Protein AF-0000000072267023 (afdb_homodimer)

Secondary structure (DSSP, 8-state):
--GGGG--S--PPEEE-TT--SSEEEEETT------GGGTTTT--HHHHTSGGGS-TTHHHHHHHHHHHHT-EEEE-SS-TTT--TTS-TTSGGGG-SEETTEE-GGGTT--HHHHHHHIIIIIHHHHHHHHHHHHHHHHTT---EEEEEEEE-SEETTEE---SEEEE-SS--HHHHHHHHHTTTSSS-EEET-SS-GGGTTTHHHHHHTGGGT--EEEEEEEGGGGSSHHHHHHHHHHHHHHHHHHHHHS-------/-BGGGG--S--PPEEE-TT--SSEEEEETT------GGGTTTT--HHHHTSGGGS-TTHHHHHHHHHHHHT-EEEE-SS-TTT--TTS-TTSGGGG-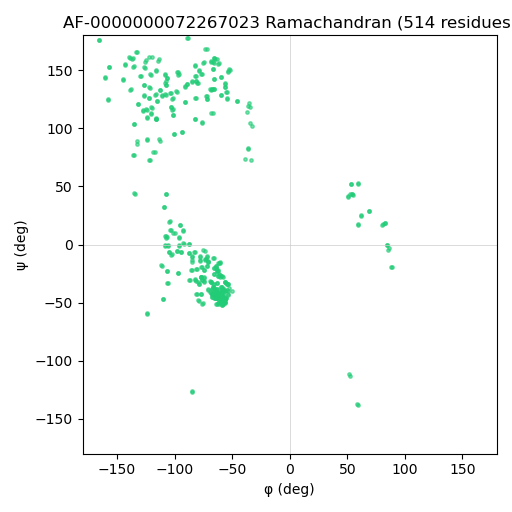SEETTEE-GGGTT--HHHHHHHIIIIIHHHHHHHHHHHHHHHHTT-PPEEEEEEEE-SEETTEE---SEEEE-SS--HHHHHHHHHTTTSSS-EEET-SS-GGGTTTHHHHHHTGGGT--EEEEEEEGGGGSSHHHHHHHHHHHHHHHHHHHHHS-------

pLDDT: mean 94.14, std 11.05, range [23.5, 98.94]

Structure (mmCIF, N/CA/C/O backbone):
data_AF-0000000072267023-model_v1
#
loop_
_entity.id
_entity.type
_entity.pdbx_description
1 polymer 'N-formylglutamate amidohydrolase'
#
loop_
_atom_site.group_PDB
_atom_site.id
_atom_site.type_symbol
_atom_site.label_atom_id
_atom_site.label_alt_id
_atom_site.label_comp_id
_atom_site.label_asym_id
_atom_site.label_entity_id
_atom_site.label_seq_id
_atom_site.pdbx_PDB_ins_code
_atom_site.Cartn_x
_atom_site.Cartn_y
_atom_site.Cartn_z
_atom_site.occupancy
_atom_site.B_iso_or_equiv
_atom_site.auth_seq_id
_atom_site.auth_comp_id
_atom_site.auth_asym_id
_atom_site.auth_atom_id
_atom_site.pdbx_PDB_model_num
ATOM 1 N N . MET A 1 1 ? -9.883 -4.633 -19.828 1 56.72 1 MET A N 1
ATOM 2 C CA . MET A 1 1 ? -9.969 -3.229 -19.438 1 56.72 1 MET A CA 1
ATOM 3 C C . MET A 1 1 ? -8.922 -2.893 -18.375 1 56.72 1 MET A C 1
ATOM 5 O O . MET A 1 1 ? -8.648 -3.695 -17.484 1 56.72 1 MET A O 1
ATOM 9 N N . THR A 1 2 ? -8.156 -1.866 -18.688 1 64.38 2 THR A N 1
ATOM 10 C CA . THR A 1 2 ? -7.191 -1.417 -17.703 1 64.38 2 THR A CA 1
ATOM 11 C C . THR A 1 2 ? -7.852 -0.496 -16.672 1 64.38 2 THR A C 1
ATOM 13 O O . THR A 1 2 ? -8.953 0.002 -16.906 1 64.38 2 THR A O 1
ATOM 16 N N . PHE A 1 3 ? -7.277 -0.468 -15.562 1 65.38 3 PHE A N 1
ATOM 17 C CA . PHE A 1 3 ? -7.801 0.387 -14.5 1 65.38 3 PHE A CA 1
ATOM 18 C C . PHE A 1 3 ? -7.848 1.842 -14.953 1 65.38 3 PHE A C 1
ATOM 20 O O . PHE A 1 3 ? -8.75 2.588 -14.57 1 65.38 3 PHE A O 1
ATOM 27 N N . ALA A 1 4 ? -6.898 2.287 -15.68 1 60.75 4 ALA A N 1
ATOM 28 C CA . ALA A 1 4 ? -6.832 3.662 -16.172 1 60.75 4 ALA A CA 1
ATOM 29 C C . ALA A 1 4 ? -8.102 4.035 -16.922 1 60.75 4 ALA A C 1
ATOM 31 O O . ALA A 1 4 ? -8.555 5.184 -16.859 1 60.75 4 ALA A O 1
ATOM 32 N N . ASP A 1 5 ? -8.664 3.166 -17.562 1 63.31 5 ASP A N 1
ATOM 33 C CA . ASP A 1 5 ? -9.844 3.387 -18.406 1 63.31 5 ASP A CA 1
ATOM 34 C C . ASP A 1 5 ? -11.078 3.654 -17.547 1 63.31 5 ASP A C 1
ATOM 36 O O . ASP A 1 5 ? -12.055 4.242 -18.031 1 63.31 5 ASP A O 1
ATOM 40 N N . MET A 1 6 ? -10.977 3.385 -16.359 1 65.81 6 MET A N 1
ATOM 41 C CA . MET A 1 6 ? -12.188 3.328 -15.547 1 65.81 6 MET A CA 1
ATOM 42 C C . MET A 1 6 ? -12.328 4.586 -14.695 1 65.81 6 MET A C 1
ATOM 44 O O . MET A 1 6 ? -13.391 4.84 -14.125 1 65.81 6 MET A O 1
ATOM 48 N N . THR A 1 7 ? -11.266 5.477 -14.648 1 64.88 7 THR A N 1
ATOM 49 C CA . THR A 1 7 ? -11.398 6.535 -13.648 1 64.88 7 THR A CA 1
ATOM 50 C C . THR A 1 7 ? -11.07 7.895 -14.258 1 64.88 7 THR A C 1
ATOM 52 O O . THR A 1 7 ? -9.938 8.375 -14.133 1 64.88 7 THR A O 1
ATOM 55 N N . PRO A 1 8 ? -11.969 8.664 -14.891 1 66.38 8 PRO A N 1
ATOM 56 C CA . PRO A 1 8 ? -11.602 9.875 -15.625 1 66.38 8 PRO A CA 1
ATOM 57 C C . PRO A 1 8 ? -11.281 11.055 -14.703 1 66.38 8 PRO A C 1
ATOM 59 O O . PRO A 1 8 ? -10.383 11.844 -15 1 66.38 8 PRO A O 1
ATOM 62 N N . ASP A 1 9 ? -12.125 11.398 -13.727 1 83.5 9 ASP A N 1
ATOM 63 C CA . ASP A 1 9 ? -11.883 12.609 -12.945 1 83.5 9 ASP A CA 1
ATOM 64 C C . ASP A 1 9 ? -11.094 12.297 -11.68 1 83.5 9 ASP A C 1
ATOM 66 O O . ASP A 1 9 ? -11.664 11.883 -10.672 1 83.5 9 ASP A O 1
ATOM 70 N N . ARG A 1 10 ? -9.734 12.523 -11.82 1 92.38 10 ARG A N 1
ATOM 71 C CA . ARG A 1 10 ? -8.844 12.164 -10.727 1 92.38 10 ARG A CA 1
ATOM 72 C C . ARG A 1 10 ? -8.156 13.398 -10.156 1 92.38 10 ARG A C 1
ATOM 74 O O . ARG A 1 10 ? -7.992 14.406 -10.852 1 92.38 10 ARG A O 1
ATOM 81 N N . TYR A 1 11 ? -7.852 13.414 -8.945 1 95.38 11 TYR A N 1
ATOM 82 C CA . TYR A 1 11 ? -7.102 14.422 -8.203 1 95.38 11 TYR A CA 1
ATOM 83 C C . TYR A 1 11 ? -5.809 13.836 -7.645 1 95.38 11 TYR A C 1
ATOM 85 O O . TYR A 1 11 ? -5.723 13.531 -6.453 1 95.38 11 TYR A O 1
ATOM 93 N N . PRO A 1 12 ? -4.812 13.727 -8.484 1 95.12 12 PRO A N 1
ATOM 94 C CA . PRO A 1 12 ? -3.539 13.125 -8.07 1 95.12 12 PRO A CA 1
ATOM 95 C C . PRO A 1 12 ? -2.816 13.953 -7.012 1 95.12 12 PRO A C 1
ATOM 97 O O . PRO A 1 12 ? -3.111 15.133 -6.836 1 95.12 12 PRO A O 1
ATOM 100 N N . ALA A 1 13 ? -1.872 13.289 -6.277 1 97.19 13 ALA A N 1
ATOM 101 C CA . ALA A 1 13 ? -1.012 14.016 -5.348 1 97.19 13 ALA A CA 1
ATOM 102 C C . ALA A 1 13 ? -0.153 15.039 -6.078 1 97.19 13 ALA A C 1
ATOM 104 O O . ALA A 1 13 ? 0.06 14.93 -7.289 1 97.19 13 ALA A O 1
ATOM 105 N N . ILE A 1 14 ? 0.256 16.016 -5.406 1 97.19 14 ILE A N 1
ATOM 106 C CA . ILE A 1 14 ? 1.224 16.984 -5.902 1 97.19 14 ILE A CA 1
ATOM 107 C C . ILE A 1 14 ? 2.605 16.672 -5.328 1 97.19 14 ILE A C 1
ATOM 109 O O . ILE A 1 14 ? 2.758 16.516 -4.117 1 97.19 14 ILE A O 1
ATOM 113 N N . LEU A 1 15 ? 3.555 16.531 -6.164 1 97.25 15 LEU A N 1
ATOM 114 C CA . LEU A 1 15 ? 4.941 16.312 -5.773 1 97.25 15 LEU A CA 1
ATOM 115 C C . LEU A 1 15 ? 5.762 17.594 -5.93 1 97.25 15 LEU A C 1
ATOM 117 O O . LEU A 1 15 ? 5.816 18.172 -7.016 1 97.25 15 LEU A O 1
ATOM 121 N N . GLU A 1 16 ? 6.289 18.078 -4.848 1 97.56 16 GLU A N 1
ATOM 122 C CA . GLU A 1 16 ? 7.207 19.203 -4.863 1 97.56 16 GLU A CA 1
ATOM 123 C C . GLU A 1 16 ? 8.633 18.766 -4.547 1 97.56 16 GLU A C 1
ATOM 125 O O . GLU A 1 16 ? 8.844 17.797 -3.824 1 97.56 16 GLU A O 1
ATOM 130 N N . ASN A 1 17 ? 9.625 19.422 -5.145 1 96.12 17 ASN A N 1
ATOM 131 C CA . ASN A 1 17 ? 11.047 19.141 -4.934 1 96.12 17 ASN A CA 1
ATOM 132 C C . ASN A 1 17 ? 11.406 17.703 -5.297 1 96.12 17 ASN A C 1
ATOM 134 O O . ASN A 1 17 ? 11.992 16.984 -4.492 1 96.12 17 ASN A O 1
ATOM 138 N N . ALA A 1 18 ? 11.055 17.281 -6.469 1 90.94 18 ALA A N 1
ATOM 139 C CA . ALA A 1 18 ? 11.203 15.914 -6.957 1 90.94 18 ALA A CA 1
ATOM 140 C C . ALA A 1 18 ? 12.672 15.516 -7.031 1 90.94 18 ALA A C 1
ATOM 142 O O . ALA A 1 18 ? 13.008 14.336 -6.965 1 90.94 18 ALA A O 1
ATOM 143 N N . SER A 1 19 ? 13.547 16.453 -7.113 1 92.12 19 SER A N 1
ATOM 144 C CA . SER A 1 19 ? 14.969 16.172 -7.293 1 92.12 19 SER A CA 1
ATOM 145 C C . SER A 1 19 ? 15.711 16.172 -5.957 1 92.12 19 SER A C 1
ATOM 147 O O . SER A 1 19 ? 16.938 16.094 -5.918 1 92.12 19 SER A O 1
ATOM 149 N N . ALA A 1 20 ? 14.945 16.297 -4.895 1 94.56 20 ALA A N 1
ATOM 150 C CA . ALA A 1 20 ? 15.555 16.312 -3.568 1 94.56 20 ALA A CA 1
ATOM 151 C C . ALA A 1 20 ? 16.484 15.109 -3.377 1 94.56 20 ALA A C 1
ATOM 153 O O . ALA A 1 20 ? 16.219 14.031 -3.912 1 94.56 20 ALA A O 1
ATOM 154 N N . ARG A 1 21 ? 17.547 15.281 -2.549 1 93.56 21 ARG A N 1
ATOM 155 C CA . ARG A 1 21 ? 18.578 14.258 -2.438 1 93.56 21 ARG A CA 1
ATOM 156 C C . ARG A 1 21 ? 18.531 13.594 -1.067 1 93.56 21 ARG A C 1
ATOM 158 O O . ARG A 1 21 ? 19.109 12.516 -0.876 1 93.56 21 ARG A O 1
ATOM 165 N N . SER A 1 22 ? 17.891 14.25 -0.091 1 97.88 22 SER A N 1
ATOM 166 C CA . SER A 1 22 ? 17.859 13.625 1.229 1 97.88 22 SER A CA 1
ATOM 167 C C . SER A 1 22 ? 16.938 12.414 1.256 1 97.88 22 SER A C 1
ATOM 169 O O . SER A 1 22 ? 16.156 12.211 0.329 1 97.88 22 SER A O 1
ATOM 171 N N . ARG A 1 23 ? 17 11.633 2.283 1 98.06 23 ARG A N 1
ATOM 172 C CA . ARG A 1 23 ? 16.141 10.469 2.449 1 98.06 23 ARG A CA 1
ATOM 173 C C . ARG A 1 23 ? 14.742 10.875 2.912 1 98.06 23 ARG A C 1
ATOM 175 O O . ARG A 1 23 ? 13.812 10.07 2.871 1 98.06 23 ARG A O 1
ATOM 182 N N . PHE A 1 24 ? 14.594 12.125 3.361 1 98.81 24 PHE A N 1
ATOM 183 C CA . PHE A 1 24 ? 13.297 12.547 3.881 1 98.81 24 PHE A CA 1
ATOM 184 C C . PHE A 1 24 ? 12.281 12.695 2.754 1 98.81 24 PHE A C 1
ATOM 186 O O . PHE A 1 24 ? 12.562 13.336 1.739 1 98.81 24 PHE A O 1
ATOM 193 N N . LEU A 1 25 ? 11.211 12.07 2.844 1 98.88 25 LEU A N 1
ATOM 194 C CA . LEU A 1 25 ? 10.016 12.297 2.049 1 98.88 25 LEU A CA 1
ATOM 195 C C . LEU A 1 25 ? 8.859 12.758 2.93 1 98.88 25 LEU A C 1
ATOM 197 O O . LEU A 1 25 ? 8.344 11.984 3.744 1 98.88 25 LEU A O 1
ATOM 201 N N . LEU A 1 26 ? 8.484 14.047 2.822 1 98.94 26 LEU A N 1
ATOM 202 C CA . LEU A 1 26 ? 7.398 14.625 3.605 1 98.94 26 LEU A CA 1
ATOM 203 C C . LEU A 1 26 ? 6.051 14.383 2.934 1 98.94 26 LEU A C 1
ATOM 205 O O . LEU A 1 26 ? 5.949 14.414 1.705 1 98.94 26 LEU A O 1
ATOM 209 N N . VAL A 1 27 ? 5.066 14.078 3.705 1 98.94 27 VAL A N 1
ATOM 210 C CA . VAL A 1 27 ? 3.711 13.867 3.215 1 98.94 27 VAL A CA 1
ATOM 211 C C . VAL A 1 27 ? 2.736 14.758 3.988 1 98.94 27 VAL A C 1
ATOM 213 O O . VAL A 1 27 ? 2.783 14.812 5.219 1 98.94 27 VAL A O 1
ATOM 216 N N . CYS A 1 28 ? 1.918 15.516 3.35 1 98.94 28 CYS A N 1
ATOM 217 C CA . CYS A 1 28 ? 0.881 16.344 3.953 1 98.94 28 CYS A CA 1
ATOM 218 C C . CYS A 1 28 ? -0.489 16.016 3.373 1 98.94 28 CYS A C 1
ATOM 220 O O . CYS A 1 28 ? -0.935 16.656 2.418 1 98.94 28 CYS A O 1
ATOM 222 N N . GLU A 1 29 ? -1.212 15.109 3.961 1 98.75 29 GLU A N 1
ATOM 223 C CA . GLU A 1 29 ? -2.5 14.617 3.482 1 98.75 29 GLU A CA 1
ATOM 224 C C . GLU A 1 29 ? -3.576 15.695 3.584 1 98.75 29 GLU A C 1
ATOM 226 O O . GLU A 1 29 ? -4.492 15.75 2.762 1 98.75 29 GLU A O 1
ATOM 231 N N . HIS A 1 30 ? -3.443 16.578 4.621 1 98.75 30 HIS A N 1
ATOM 232 C CA . HIS A 1 30 ? -4.492 17.547 4.891 1 98.75 30 HIS A CA 1
ATOM 233 C C . HIS A 1 30 ? -4.047 18.953 4.496 1 98.75 30 HIS A C 1
ATOM 235 O O . HIS A 1 30 ? -4.332 19.922 5.207 1 98.75 30 HIS A O 1
ATOM 241 N N . ALA A 1 31 ? -3.434 19.062 3.383 1 98.75 31 ALA A N 1
ATOM 242 C CA . ALA A 1 31 ? -2.742 20.25 2.908 1 98.75 31 ALA A CA 1
ATOM 243 C C . ALA A 1 31 ? -3.736 21.297 2.398 1 98.75 31 ALA A C 1
ATOM 245 O O . ALA A 1 31 ? -3.445 22.5 2.404 1 98.75 31 ALA A O 1
ATOM 246 N N . SER A 1 32 ? -4.895 20.875 1.923 1 98.38 32 SER A N 1
ATOM 247 C CA . SER A 1 32 ? -5.762 21.766 1.155 1 98.38 32 SER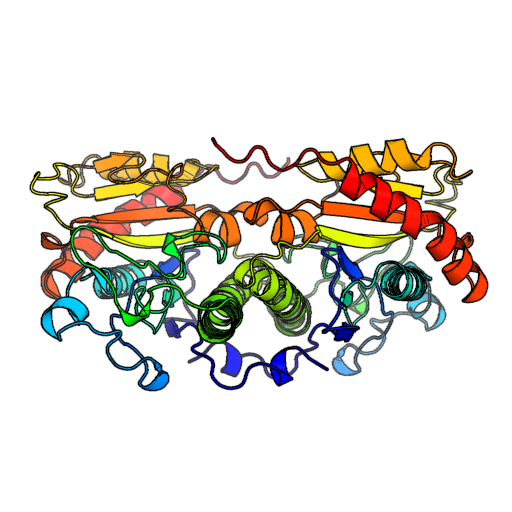 A CA 1
ATOM 248 C C . SER A 1 32 ? -7.184 21.75 1.702 1 98.38 32 SER A C 1
ATOM 250 O O . SER A 1 32 ? -7.672 20.719 2.158 1 98.38 32 SER A O 1
ATOM 252 N N . HIS A 1 33 ? -7.82 22.922 1.629 1 98.19 33 HIS A N 1
ATOM 253 C CA . HIS A 1 33 ? -9.242 22.984 1.948 1 98.19 33 HIS A CA 1
ATOM 254 C C . HIS A 1 33 ? -10.086 23.094 0.683 1 98.19 33 HIS A C 1
ATOM 256 O O . HIS A 1 33 ? -11.281 23.406 0.75 1 98.19 33 HIS A O 1
ATOM 262 N N . ALA A 1 34 ? -9.469 22.859 -0.475 1 97.88 34 ALA A N 1
ATOM 263 C CA . ALA A 1 34 ? -10.172 22.984 -1.747 1 97.88 34 ALA A CA 1
ATOM 264 C C . ALA A 1 34 ? -11.211 21.875 -1.903 1 97.88 34 ALA A C 1
ATOM 266 O O . ALA A 1 34 ? -10.922 20.703 -1.645 1 97.88 34 ALA A O 1
ATOM 267 N N . ILE A 1 35 ? -12.375 22.219 -2.303 1 97.94 35 ILE A N 1
ATOM 268 C CA . ILE A 1 35 ? -13.438 21.281 -2.66 1 97.94 35 ILE A CA 1
ATOM 269 C C . ILE A 1 35 ? -13.773 21.422 -4.145 1 97.94 35 ILE A C 1
ATOM 271 O O . ILE A 1 35 ? -14.344 22.438 -4.559 1 97.94 35 ILE A O 1
ATOM 275 N N . PRO A 1 36 ? -13.391 20.438 -4.918 1 96.81 36 PRO A N 1
ATOM 276 C CA . PRO A 1 36 ? -13.727 20.516 -6.34 1 96.81 36 PRO A CA 1
ATOM 277 C C . PRO A 1 36 ? -15.219 20.734 -6.582 1 96.81 36 PRO A C 1
ATOM 279 O O . PRO A 1 36 ? -16.047 20.25 -5.82 1 96.81 36 PRO A O 1
ATOM 282 N N . GLY A 1 37 ? -15.547 21.422 -7.66 1 95.56 37 GLY A N 1
ATOM 283 C CA . GLY A 1 37 ? -16.891 21.891 -7.961 1 95.56 37 GLY A CA 1
ATOM 284 C C . GLY A 1 37 ? -17.922 20.766 -7.98 1 95.56 37 GLY A C 1
ATOM 285 O O . GLY A 1 37 ? -19.078 20.969 -7.621 1 95.56 37 GLY A O 1
ATOM 286 N N . ARG A 1 38 ? -17.562 19.609 -8.352 1 94.25 38 ARG A N 1
ATOM 287 C CA . ARG A 1 38 ? -18.484 18.484 -8.484 1 94.25 38 ARG A CA 1
ATOM 288 C C . ARG A 1 38 ? -19.078 18.094 -7.137 1 94.25 38 ARG A C 1
ATOM 290 O O . ARG A 1 38 ? -20.125 17.453 -7.074 1 94.25 38 ARG A O 1
ATOM 297 N N . TRP A 1 39 ? -18.438 18.484 -6.066 1 95.88 39 TRP A N 1
ATOM 298 C CA . TRP A 1 39 ? -18.953 18.141 -4.75 1 95.88 39 TRP A CA 1
ATOM 299 C C . TRP A 1 39 ? -19.547 19.375 -4.066 1 95.88 39 TRP A C 1
ATOM 301 O O . TRP A 1 39 ? -19.906 19.312 -2.885 1 95.88 39 TRP A O 1
ATOM 311 N N . GLY A 1 40 ? -19.594 20.531 -4.855 1 94.88 40 GLY A N 1
ATOM 312 C CA . GLY A 1 40 ? -20.188 21.734 -4.328 1 94.88 40 GLY A CA 1
ATOM 313 C C . GLY A 1 40 ? -19.516 22.234 -3.061 1 94.88 40 GLY A C 1
ATOM 314 O O . GLY A 1 40 ? -18.297 22.297 -2.986 1 94.88 40 GLY A O 1
ATOM 315 N N . ASP A 1 41 ? -20.391 22.703 -2.045 1 96.5 41 ASP A N 1
ATOM 316 C CA . ASP A 1 41 ? -19.859 23.219 -0.787 1 96.5 41 ASP A CA 1
ATOM 317 C C . ASP A 1 41 ? -20.109 22.25 0.36 1 96.5 41 ASP A C 1
ATOM 319 O O . ASP A 1 41 ? -19.953 22.594 1.53 1 96.5 41 ASP A O 1
ATOM 323 N N . LEU A 1 42 ? -20.641 21 0.015 1 97.69 42 LEU A N 1
ATOM 324 C CA . LEU A 1 42 ? -20.938 19.938 0.961 1 97.69 42 LEU A CA 1
ATOM 325 C C . LEU A 1 42 ? -21.953 20.391 2.004 1 97.69 42 LEU A C 1
ATOM 327 O O . LEU A 1 42 ? -22 19.844 3.109 1 97.69 42 LEU A O 1
ATOM 331 N N . GLY A 1 43 ? -22.625 21.484 1.687 1 97.38 43 GLY A N 1
ATOM 332 C CA . GLY A 1 43 ? -23.625 22.031 2.588 1 97.38 43 GLY A CA 1
ATOM 333 C C . GLY A 1 43 ? -23.047 22.859 3.711 1 97.38 43 GLY A C 1
ATOM 334 O O . GLY A 1 43 ? -23.719 23.141 4.699 1 97.38 43 GLY A O 1
ATOM 335 N N . LEU A 1 44 ? -21.844 23.281 3.586 1 97.31 44 LEU A N 1
ATOM 336 C CA . LEU A 1 44 ? -21.141 24 4.641 1 97.31 44 LEU A CA 1
ATOM 337 C C . LEU A 1 44 ? -20.984 25.469 4.27 1 97.31 44 LEU A C 1
ATOM 339 O O . LEU A 1 44 ? -20.719 25.797 3.111 1 97.31 44 LEU A O 1
ATOM 343 N N . PRO A 1 45 ? -21.172 26.344 5.246 1 96.56 45 PRO A N 1
ATOM 344 C CA . PRO A 1 45 ? -20.828 27.734 4.988 1 96.56 45 PRO A CA 1
ATOM 345 C C . PRO A 1 45 ? -19.344 27.953 4.707 1 96.56 45 PRO A C 1
ATOM 347 O O . PRO A 1 45 ? -18.531 27.094 5.039 1 96.56 45 PRO A O 1
ATOM 350 N N . GLU A 1 46 ? -19.016 29 4.102 1 96.19 46 GLU A N 1
ATOM 351 C CA . GLU A 1 46 ? -17.656 29.312 3.697 1 96.19 46 GLU A CA 1
ATOM 352 C C . GLU A 1 46 ? -16.703 29.312 4.895 1 96.19 46 GLU A C 1
ATOM 354 O O . GLU A 1 46 ? -15.57 28.844 4.793 1 96.19 46 GLU A O 1
ATOM 359 N N . GLU A 1 47 ? -17.156 29.812 6.02 1 95.62 47 GLU A N 1
ATOM 360 C CA . GLU A 1 47 ? -16.328 29.891 7.223 1 95.62 47 GLU A CA 1
ATOM 361 C C . GLU A 1 47 ? -15.844 28.516 7.656 1 95.62 47 GLU A C 1
ATOM 363 O O . GLU A 1 47 ? -14.68 28.344 8.031 1 95.62 47 GLU A O 1
ATOM 368 N N . LEU A 1 48 ? -16.688 27.578 7.566 1 95.31 48 LEU A N 1
ATOM 369 C CA . LEU A 1 48 ? -16.344 26.219 7.977 1 95.31 48 LEU A CA 1
ATOM 370 C C . LEU A 1 48 ? -15.43 25.547 6.945 1 95.31 48 LEU A C 1
ATOM 372 O O . LEU A 1 48 ? -14.555 24.766 7.301 1 95.31 48 LEU A O 1
ATOM 376 N N . ARG A 1 49 ? -15.578 25.891 5.684 1 96 49 ARG A N 1
ATOM 377 C CA . ARG A 1 49 ? -14.742 25.328 4.625 1 96 49 ARG A CA 1
ATOM 378 C C . ARG A 1 49 ? -13.32 25.859 4.699 1 96 49 ARG A C 1
ATOM 380 O O . ARG A 1 49 ? -12.406 25.297 4.098 1 96 49 ARG A O 1
ATOM 387 N N . GLN A 1 50 ? -13.172 26.906 5.457 1 95.12 50 GLN A N 1
ATOM 388 C CA . GLN A 1 50 ? -11.859 27.516 5.629 1 95.12 50 GLN A CA 1
ATOM 389 C C . GLN A 1 50 ? -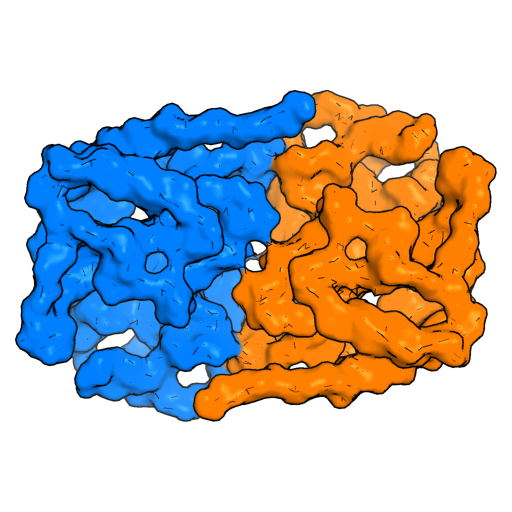11.273 27.172 6.996 1 95.12 50 GLN A C 1
ATOM 391 O O . GLN A 1 50 ? -10.117 27.5 7.281 1 95.12 50 GLN A O 1
ATOM 396 N N . ALA A 1 51 ? -12.039 26.531 7.812 1 94 51 ALA A N 1
ATOM 397 C CA . ALA A 1 51 ? -11.617 26.219 9.18 1 94 51 ALA A CA 1
ATOM 398 C C . ALA A 1 51 ? -10.875 24.891 9.234 1 94 51 ALA A C 1
ATOM 400 O O . ALA A 1 51 ? -10.758 24.188 8.227 1 94 51 ALA A O 1
ATOM 401 N N . HIS A 1 52 ? -10.406 24.547 10.43 1 94.44 52 HIS A N 1
ATOM 402 C CA . HIS A 1 52 ? -9.578 23.359 10.664 1 94.44 52 HIS A CA 1
ATOM 403 C C . HIS A 1 52 ? -10.328 22.078 10.297 1 94.44 52 HIS A C 1
ATOM 405 O O . HIS A 1 52 ? -9.711 21.078 9.93 1 94.44 52 HIS A O 1
ATOM 411 N N . ILE A 1 53 ? -11.625 22.062 10.32 1 94.69 53 ILE A N 1
ATOM 412 C CA . ILE A 1 53 ? -12.375 20.859 10 1 94.69 53 ILE A CA 1
ATOM 413 C C . ILE A 1 53 ? -12.102 20.453 8.562 1 94.69 53 ILE A C 1
ATOM 415 O O . ILE A 1 53 ? -12.219 19.266 8.211 1 94.69 53 ILE A O 1
ATOM 419 N N . ALA A 1 54 ? -11.664 21.391 7.707 1 97.06 54 ALA A N 1
ATOM 420 C CA . ALA A 1 54 ? -11.531 21.141 6.273 1 97.06 54 ALA A CA 1
ATOM 421 C C . ALA A 1 54 ? -10.094 20.766 5.914 1 97.06 54 ALA A C 1
ATOM 423 O O . ALA A 1 54 ? -9.844 20.203 4.852 1 97.06 54 ALA A O 1
ATOM 424 N N . TRP A 1 55 ? -9.172 21.172 6.695 1 98.06 55 TRP A N 1
ATOM 425 C CA . TRP A 1 55 ? -7.75 21 6.414 1 98.06 55 TRP A CA 1
ATOM 426 C C . TRP A 1 55 ? -6.914 21.25 7.664 1 98.06 55 TRP A C 1
ATOM 428 O O . TRP A 1 55 ? -7.457 21.531 8.734 1 98.06 55 TRP A O 1
ATOM 438 N N . ASP A 1 56 ? -5.602 21.047 7.578 1 98.5 56 ASP A N 1
ATOM 439 C CA . ASP A 1 56 ? -4.68 21.359 8.672 1 98.5 56 ASP A CA 1
ATOM 440 C C . ASP A 1 56 ? -3.969 22.688 8.422 1 98.5 56 ASP A C 1
ATOM 442 O O . ASP A 1 56 ? -2.91 22.719 7.797 1 98.5 56 ASP A O 1
ATOM 446 N N . PRO A 1 57 ? -4.508 23.75 8.984 1 98.19 57 PRO A N 1
ATOM 447 C CA . PRO A 1 57 ? -3.879 25.062 8.773 1 98.19 57 PRO A CA 1
ATOM 448 C C . PRO A 1 57 ? -2.408 25.078 9.18 1 98.19 57 PRO A C 1
ATOM 450 O O . PRO A 1 57 ? -2.049 24.562 10.234 1 98.19 57 PRO A O 1
ATOM 453 N N . GLY A 1 58 ? -1.573 25.625 8.242 1 98.81 58 GLY A N 1
ATOM 454 C CA . GLY A 1 58 ? -0.157 25.812 8.516 1 98.81 58 GLY A CA 1
ATOM 455 C C . GLY A 1 58 ? 0.682 24.594 8.164 1 98.81 58 GLY A C 1
ATOM 456 O O . GLY A 1 58 ? 1.903 24.703 8.031 1 98.81 58 GLY A O 1
ATOM 457 N N . ALA A 1 59 ? 0.087 23.406 8.031 1 98.88 59 ALA A N 1
ATOM 458 C CA . ALA A 1 59 ? 0.835 22.172 7.84 1 98.88 59 ALA A CA 1
ATOM 459 C C . ALA A 1 59 ? 1.595 22.188 6.52 1 98.88 59 ALA A C 1
ATOM 461 O O . ALA A 1 59 ? 2.758 21.781 6.457 1 98.88 59 ALA A O 1
ATOM 462 N N . LEU A 1 60 ? 0.947 22.609 5.445 1 98.88 60 LEU A N 1
ATOM 463 C CA . LEU A 1 60 ? 1.62 22.641 4.152 1 98.88 60 LEU A CA 1
ATOM 464 C C . LEU A 1 60 ? 2.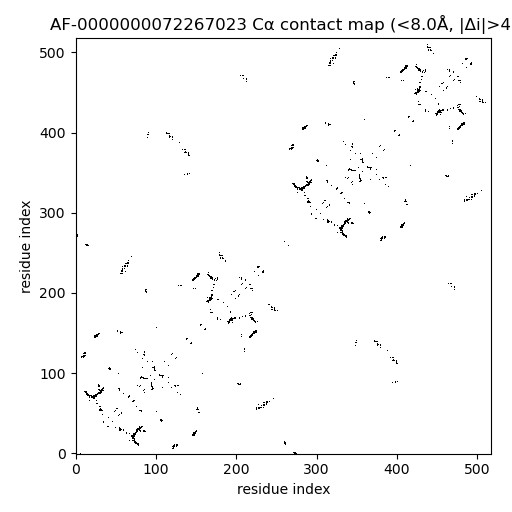762 23.641 4.156 1 98.88 60 LEU A C 1
ATOM 466 O O . LEU A 1 60 ? 3.842 23.375 3.627 1 98.88 60 LEU A O 1
ATOM 470 N N . GLY A 1 61 ? 2.48 24.828 4.68 1 98.94 61 GLY A N 1
ATOM 471 C CA . GLY A 1 61 ? 3.551 25.812 4.801 1 98.94 61 GLY A CA 1
ATOM 472 C C . GLY A 1 61 ? 4.738 25.297 5.59 1 98.94 61 GLY A C 1
ATOM 473 O O . GLY A 1 61 ? 5.887 25.484 5.184 1 98.94 61 GLY A O 1
ATOM 474 N N . LEU A 1 62 ? 4.477 24.672 6.738 1 98.94 62 LEU A N 1
ATOM 475 C CA . LEU A 1 62 ? 5.539 24.062 7.523 1 98.94 62 LEU A CA 1
ATOM 476 C C . LEU A 1 62 ? 6.27 23 6.707 1 98.94 62 LEU A C 1
ATOM 478 O O . LEU A 1 62 ? 7.5 22.938 6.723 1 98.94 62 LEU A O 1
ATOM 482 N N . SER A 1 63 ? 5.516 22.156 5.992 1 98.94 63 SER A N 1
ATOM 483 C CA . SER A 1 63 ? 6.109 21.109 5.164 1 98.94 63 SER A CA 1
ATOM 484 C C . SER A 1 63 ? 7.086 21.703 4.148 1 98.94 63 SER A C 1
ATOM 486 O O . SER A 1 63 ? 8.18 21.172 3.959 1 98.94 63 SER A O 1
ATOM 488 N N . ARG A 1 64 ? 6.688 22.719 3.488 1 98.88 64 ARG A N 1
ATOM 489 C CA . ARG A 1 64 ? 7.543 23.375 2.5 1 98.88 64 ARG A CA 1
ATOM 490 C C . ARG A 1 64 ? 8.805 23.938 3.152 1 98.88 64 ARG A C 1
ATOM 492 O O . ARG A 1 64 ? 9.898 23.828 2.592 1 98.88 64 ARG A O 1
ATOM 499 N N . GLY A 1 65 ? 8.625 24.625 4.32 1 98.88 65 GLY A N 1
ATOM 500 C CA . GLY A 1 65 ? 9.781 25.094 5.07 1 98.88 65 GLY A CA 1
ATOM 501 C C . GLY A 1 65 ? 10.75 23.984 5.418 1 98.88 65 GLY A C 1
ATOM 502 O O . GLY A 1 65 ? 11.961 24.141 5.262 1 98.88 65 GLY A O 1
ATOM 503 N N . LEU A 1 66 ? 10.227 22.859 5.91 1 98.94 66 LEU A N 1
ATOM 504 C CA . LEU A 1 66 ? 11.039 21.688 6.238 1 98.94 66 LEU A CA 1
ATOM 505 C C . LEU A 1 66 ? 11.719 21.125 4.992 1 98.94 66 LEU A C 1
ATOM 507 O O . LEU A 1 66 ? 12.891 20.75 5.035 1 98.94 66 LEU A O 1
ATOM 511 N N . ALA A 1 67 ? 10.969 21.062 3.873 1 98.88 67 ALA A N 1
ATOM 512 C CA . ALA A 1 67 ? 11.508 20.531 2.621 1 98.88 67 ALA A CA 1
ATOM 513 C C . ALA A 1 67 ? 12.734 21.328 2.182 1 98.88 67 ALA A C 1
ATOM 515 O O . ALA A 1 67 ? 13.734 20.75 1.754 1 98.88 67 ALA A O 1
ATOM 516 N N . ARG A 1 68 ? 12.648 22.641 2.285 1 98.62 68 ARG A N 1
ATOM 517 C CA . ARG A 1 68 ? 13.758 23.5 1.895 1 98.62 68 ARG A CA 1
ATOM 518 C C . ARG A 1 68 ? 14.977 23.25 2.777 1 98.62 68 ARG A C 1
ATOM 520 O O . ARG A 1 68 ? 16.109 23.219 2.291 1 98.62 68 ARG A O 1
ATOM 527 N N . ARG A 1 69 ? 14.812 23.078 4.027 1 98.75 69 ARG A N 1
ATOM 528 C CA . ARG A 1 69 ? 15.914 22.984 4.98 1 98.75 69 ARG A CA 1
ATOM 529 C C . ARG A 1 69 ? 16.547 21.594 4.953 1 98.75 69 ARG A C 1
ATOM 531 O O . ARG A 1 69 ? 17.75 21.453 5.148 1 98.75 69 ARG A O 1
ATOM 538 N N . LEU A 1 70 ? 15.711 20.594 4.707 1 98.75 70 LEU A N 1
ATOM 539 C CA . LEU A 1 70 ? 16.172 19.219 4.754 1 98.75 70 LEU A CA 1
ATOM 540 C C . LEU A 1 70 ? 16.5 18.703 3.355 1 98.75 70 LEU A C 1
ATOM 542 O O . LEU A 1 70 ? 16.969 17.578 3.197 1 98.75 70 LEU A O 1
ATOM 546 N N . ASP A 1 71 ? 16.219 19.516 2.287 1 98.56 71 ASP A N 1
ATOM 547 C CA . ASP A 1 71 ? 16.281 19.047 0.906 1 98.56 71 ASP A CA 1
ATOM 548 C C . ASP A 1 71 ? 15.438 17.797 0.717 1 98.56 71 ASP A C 1
ATOM 550 O O . ASP A 1 71 ? 15.945 16.766 0.257 1 98.56 71 ASP A O 1
ATOM 554 N N . ALA A 1 72 ? 14.242 17.875 1.119 1 98.75 72 ALA A N 1
ATOM 555 C CA . ALA A 1 72 ? 13.32 16.75 1.129 1 98.75 72 ALA A CA 1
ATOM 556 C C . ALA A 1 72 ? 12.273 16.875 0.023 1 98.75 72 ALA A C 1
ATOM 558 O O . ALA A 1 72 ? 11.883 18 -0.339 1 98.75 72 ALA A O 1
ATOM 559 N N . GLY A 1 73 ? 11.891 15.711 -0.6 1 98.25 73 GLY A N 1
ATOM 560 C CA . GLY A 1 73 ? 10.672 15.719 -1.387 1 98.25 73 GLY A CA 1
ATOM 561 C C . GLY A 1 73 ? 9.422 15.93 -0.55 1 98.25 73 GLY A C 1
ATOM 562 O O . GLY A 1 73 ? 9.414 15.633 0.647 1 98.25 73 GLY A O 1
ATOM 563 N N . LEU A 1 74 ? 8.414 16.516 -1.164 1 98.81 74 LEU A N 1
ATOM 564 C CA . LEU A 1 74 ? 7.137 16.781 -0.511 1 98.81 74 LEU A CA 1
ATOM 565 C C . LEU A 1 74 ? 5.977 16.312 -1.387 1 98.81 74 LEU A C 1
ATOM 567 O O . LEU A 1 74 ? 5.875 16.703 -2.551 1 98.81 74 LEU A O 1
ATOM 571 N N . VAL A 1 75 ? 5.156 15.375 -0.846 1 98.75 75 VAL A N 1
ATOM 572 C CA . VAL A 1 75 ? 3.924 14.922 -1.484 1 98.75 75 VAL A CA 1
ATOM 573 C C . VAL A 1 75 ? 2.719 15.414 -0.685 1 98.75 75 VAL A C 1
ATOM 575 O O . VAL A 1 75 ? 2.658 15.234 0.534 1 98.75 75 VAL A O 1
ATOM 578 N N . HIS A 1 76 ? 1.741 16.078 -1.295 1 98.69 76 HIS A N 1
ATOM 579 C CA . HIS A 1 76 ? 0.581 16.531 -0.533 1 98.69 76 HIS A CA 1
ATOM 580 C C . HIS A 1 76 ? -0.698 16.406 -1.356 1 98.69 76 HIS A C 1
ATOM 582 O O . HIS A 1 76 ? -0.646 16.344 -2.586 1 98.69 76 HIS A O 1
ATOM 588 N N . ALA A 1 77 ? -1.801 16.281 -0.713 1 98 77 ALA A N 1
ATOM 589 C CA . ALA A 1 77 ? -3.104 16.109 -1.35 1 98 77 ALA A CA 1
ATOM 590 C C . ALA A 1 77 ? -3.676 17.453 -1.785 1 98 77 ALA A C 1
ATOM 592 O O . ALA A 1 77 ? -3.537 18.453 -1.076 1 98 77 ALA A O 1
ATOM 593 N N . PRO A 1 78 ? -4.367 17.453 -2.881 1 97.12 78 PRO A N 1
ATOM 594 C CA . PRO A 1 78 ? -4.887 18.719 -3.402 1 97.12 78 PRO A CA 1
ATOM 595 C C . PRO A 1 78 ? -6.32 19 -2.957 1 97.12 78 PRO A C 1
ATOM 597 O O . PRO A 1 78 ? -6.859 20.078 -3.234 1 97.12 78 PRO A O 1
ATOM 600 N N . VAL A 1 79 ? -6.973 18.047 -2.293 1 97.88 79 VAL A N 1
ATOM 601 C CA . VAL A 1 79 ? -8.398 18.109 -1.996 1 97.88 79 VAL A CA 1
ATOM 602 C C . VAL A 1 79 ? -8.617 18.062 -0.485 1 97.88 79 VAL A C 1
ATOM 604 O O . VAL A 1 79 ? -7.867 17.391 0.231 1 97.88 79 VAL A O 1
ATOM 607 N N . SER A 1 80 ? -9.656 18.766 -0.013 1 98.62 80 SER A N 1
ATOM 608 C CA . SER A 1 80 ? -9.992 18.828 1.404 1 98.62 80 SER A CA 1
ATOM 609 C C . SER A 1 80 ? -10.297 17.438 1.955 1 98.62 80 SER A C 1
ATOM 611 O O . SER A 1 80 ? -10.945 16.625 1.288 1 98.62 80 SER A O 1
ATOM 613 N N . ARG A 1 81 ? -9.883 17.297 3.184 1 98.31 81 ARG A N 1
ATOM 614 C CA . ARG A 1 81 ? -10.219 16.062 3.898 1 98.31 81 ARG A CA 1
ATOM 615 C C . ARG A 1 81 ? -11.727 15.906 4.043 1 98.31 81 ARG A C 1
ATOM 617 O O . ARG A 1 81 ? -12.219 14.82 4.359 1 98.31 81 ARG A O 1
ATOM 624 N N . LEU A 1 82 ? -12.523 16.953 3.834 1 98.06 82 LEU A N 1
ATOM 625 C CA . LEU A 1 82 ? -13.984 16.875 3.91 1 98.06 82 LEU A CA 1
ATOM 626 C C . LEU A 1 82 ? -14.539 16.047 2.76 1 98.06 82 LEU A C 1
ATOM 628 O O . LEU A 1 82 ? -15.594 15.422 2.893 1 98.06 82 LEU A O 1
ATOM 632 N N . VAL A 1 83 ? -13.891 16.094 1.641 1 98.19 83 VAL A N 1
ATOM 633 C CA . VAL A 1 83 ? -14.32 15.258 0.527 1 98.19 83 VAL A CA 1
ATOM 634 C C . VAL A 1 83 ? -13.828 13.828 0.729 1 98.19 83 VAL A C 1
ATOM 636 O O . VAL A 1 83 ? -14.602 12.875 0.625 1 98.19 83 VAL A O 1
ATOM 639 N N . TYR A 1 84 ? -12.609 13.688 1.039 1 98.38 84 TYR A N 1
ATOM 640 C CA . TYR A 1 84 ? -11.992 12.414 1.411 1 98.38 84 TYR A CA 1
ATOM 641 C C . TYR A 1 84 ? -10.719 12.641 2.219 1 98.38 84 TYR A C 1
ATOM 643 O O . TYR A 1 84 ? -9.844 13.398 1.806 1 98.38 84 TYR A O 1
ATOM 651 N N . ASP A 1 85 ? -10.609 12.102 3.348 1 98.56 85 ASP A N 1
ATOM 652 C CA . ASP A 1 85 ? -9.391 12.125 4.148 1 98.56 85 ASP A CA 1
ATOM 653 C C . ASP A 1 85 ? -8.414 11.039 3.699 1 98.56 85 ASP A C 1
ATOM 655 O O . ASP A 1 85 ? -8.602 9.859 4 1 98.56 85 ASP A O 1
ATOM 659 N N . CYS A 1 86 ? -7.328 11.406 3.061 1 98.56 86 CYS A N 1
ATOM 660 C CA . CYS A 1 86 ? -6.387 10.477 2.459 1 98.56 86 CYS A CA 1
ATOM 661 C C . CYS A 1 86 ? -5.59 9.742 3.529 1 98.56 86 CYS A C 1
ATOM 663 O O . CYS A 1 86 ? -4.879 8.773 3.23 1 98.56 86 CYS A O 1
ATOM 665 N N . ASN A 1 87 ? -5.656 10.133 4.785 1 98.56 87 ASN A N 1
ATOM 666 C CA . ASN A 1 87 ? -5.023 9.406 5.883 1 98.56 87 ASN A CA 1
ATOM 667 C C . ASN A 1 87 ? -6 8.453 6.562 1 98.56 87 ASN A C 1
ATOM 669 O O . ASN A 1 87 ? -5.785 8.055 7.707 1 98.56 87 ASN A O 1
ATOM 673 N N . ARG A 1 88 ? -7.109 8.141 5.902 1 98.19 88 ARG A N 1
ATOM 674 C CA . ARG A 1 88 ? -8.086 7.164 6.375 1 98.19 88 ARG A CA 1
ATOM 675 C C . ARG A 1 88 ? -8.367 6.109 5.312 1 98.19 88 ARG A C 1
ATOM 677 O O . ARG A 1 88 ? -8.516 6.434 4.133 1 98.19 88 ARG A O 1
ATOM 684 N N . ALA A 1 89 ? -8.438 4.852 5.777 1 97.88 89 ALA A N 1
ATOM 685 C CA . ALA A 1 89 ? -8.859 3.789 4.867 1 97.88 89 ALA A CA 1
ATOM 686 C C . ALA A 1 89 ? -10.32 3.975 4.449 1 97.88 89 ALA A C 1
ATOM 688 O O . ALA A 1 89 ? -11.109 4.57 5.18 1 97.88 89 ALA A O 1
ATOM 689 N N . PRO A 1 90 ? -10.695 3.416 3.324 1 97.56 90 PRO A N 1
ATOM 690 C CA . PRO A 1 90 ? -12.016 3.689 2.756 1 97.56 90 PRO A CA 1
ATOM 691 C C . PRO A 1 90 ? -13.156 3.156 3.621 1 97.56 90 PRO A C 1
ATOM 693 O O . PRO A 1 90 ? -14.289 3.629 3.518 1 97.56 90 PRO A O 1
ATOM 696 N N . ASP A 1 91 ? -12.906 2.146 4.418 1 95.56 91 ASP A N 1
ATOM 697 C CA . ASP A 1 91 ? -13.977 1.568 5.227 1 95.56 91 ASP A CA 1
ATOM 698 C C . ASP A 1 91 ? -14.109 2.303 6.559 1 95.56 91 ASP A C 1
ATOM 700 O O . ASP A 1 91 ? -15.039 2.039 7.328 1 95.56 91 ASP A O 1
ATOM 704 N N . GLN A 1 92 ? -13.188 3.229 6.867 1 95.5 92 GLN A N 1
ATOM 705 C CA . GLN A 1 92 ? -13.242 3.984 8.109 1 95.5 92 GLN A CA 1
ATOM 706 C C . GLN A 1 92 ? -14.242 5.133 8.016 1 95.5 92 GLN A C 1
ATOM 708 O O . GLN A 1 92 ? -14.328 5.805 6.988 1 95.5 92 GLN A O 1
ATOM 713 N N . PRO A 1 93 ? -14.984 5.355 9.055 1 93.5 93 PRO A N 1
ATOM 714 C CA . PRO A 1 93 ? -15.961 6.445 9.047 1 93.5 93 PRO A CA 1
ATOM 715 C C . PRO A 1 93 ? -15.328 7.809 8.789 1 93.5 93 PRO A C 1
ATOM 717 O O . PRO A 1 93 ? -15.953 8.688 8.195 1 93.5 93 PRO A O 1
ATOM 720 N N . GLY A 1 94 ? -14.086 7.98 9.156 1 95.56 94 GLY A N 1
ATOM 721 C CA . GLY A 1 94 ? -13.406 9.258 9.023 1 95.56 94 GLY A CA 1
ATOM 722 C C . GLY A 1 94 ? -12.953 9.547 7.605 1 95.56 94 GLY A C 1
ATOM 723 O O . GLY A 1 94 ? -12.547 10.672 7.297 1 95.56 94 GLY A O 1
ATOM 724 N N . ALA A 1 95 ? -13.047 8.523 6.715 1 97.62 95 ALA A N 1
ATOM 725 C CA . ALA A 1 95 ? -12.633 8.734 5.328 1 97.62 95 ALA A CA 1
ATOM 726 C C . ALA A 1 95 ? -13.492 9.789 4.648 1 97.62 95 ALA A C 1
ATOM 728 O O . ALA A 1 95 ? -12.992 10.617 3.891 1 97.62 95 ALA A O 1
ATOM 729 N N . MET A 1 96 ? -14.734 9.789 4.867 1 98.06 96 MET A N 1
ATOM 730 C CA . MET A 1 96 ? -15.766 10.734 4.453 1 98.06 96 MET A CA 1
ATOM 731 C C . MET A 1 96 ? -16.719 11.047 5.609 1 98.06 96 MET A C 1
ATOM 733 O O . MET A 1 96 ? -17.859 10.594 5.621 1 98.06 96 MET A O 1
ATOM 737 N N . ALA A 1 97 ? -16.203 11.906 6.5 1 96.88 97 ALA A N 1
ATOM 738 C CA . ALA A 1 97 ? -16.828 12.102 7.805 1 96.88 97 ALA A CA 1
ATOM 739 C C . ALA A 1 97 ? -18.188 12.789 7.66 1 96.88 97 ALA A C 1
ATOM 741 O O . ALA A 1 97 ? -18.312 13.773 6.934 1 96.88 97 ALA A O 1
ATOM 742 N N . GLU A 1 98 ? -19.172 12.305 8.312 1 97.12 98 GLU A N 1
ATOM 743 C CA . GLU A 1 98 ? -20.5 12.922 8.336 1 97.12 98 GLU A CA 1
ATOM 744 C C . GLU A 1 98 ? -20.562 14.07 9.336 1 97.12 98 GLU A C 1
ATOM 746 O O . GLU A 1 98 ? -21.453 14.914 9.266 1 97.12 98 GLU A O 1
ATOM 751 N N . ARG A 1 99 ? -19.625 13.992 10.242 1 94.38 99 ARG A N 1
ATOM 752 C CA . ARG A 1 99 ? -19.531 15.008 11.289 1 94.38 99 ARG A CA 1
ATOM 753 C C . ARG A 1 99 ? -18.062 15.273 11.656 1 94.38 99 ARG A C 1
ATOM 755 O O . ARG A 1 99 ? -17.25 14.352 11.688 1 94.38 99 ARG A O 1
ATOM 762 N N . SER A 1 100 ? -17.766 16.453 11.906 1 89.44 100 SER A N 1
ATOM 763 C CA . SER A 1 100 ? -16.484 16.859 12.484 1 89.44 100 SER A CA 1
ATOM 764 C C . SER A 1 100 ? -16.688 17.734 13.719 1 89.44 100 SER A C 1
ATOM 766 O O . SER A 1 100 ? -17.203 18.844 13.617 1 89.44 100 SER A O 1
ATOM 768 N N . GLU A 1 101 ? -16.234 17.156 14.812 1 82.5 101 GLU A N 1
ATOM 769 C CA . GLU A 1 101 ? -16.5 17.797 16.094 1 82.5 101 GLU A CA 1
ATOM 770 C C . GLU A 1 101 ? -17.984 18.109 16.25 1 82.5 101 GLU A C 1
ATOM 772 O O . GLU A 1 101 ? -18.828 17.219 16.172 1 82.5 101 GLU A O 1
ATOM 777 N N . MET A 1 102 ? -18.266 19.469 16.234 1 84.06 102 MET A N 1
ATOM 778 C CA . MET A 1 102 ? -19.641 19.844 16.516 1 84.06 102 MET A CA 1
ATOM 779 C C . MET A 1 102 ? -20.391 20.188 15.234 1 84.06 102 MET A C 1
ATOM 781 O O . MET A 1 102 ? -21.578 20.516 15.266 1 84.06 102 MET A O 1
ATOM 785 N N . HIS A 1 103 ? -19.766 19.891 14.148 1 91.25 103 HIS A N 1
ATOM 786 C CA . HIS A 1 103 ? -20.391 20.312 12.898 1 91.25 103 HIS A CA 1
ATOM 787 C C . HIS A 1 103 ? -20.781 19.094 12.047 1 91.25 103 HIS A C 1
ATOM 789 O O . HIS A 1 103 ? -19.969 18.188 11.836 1 91.25 103 HIS A O 1
ATOM 795 N N . GLU A 1 104 ? -22.031 19.109 11.617 1 95.56 104 GLU A N 1
ATOM 796 C CA . GLU A 1 104 ? -22.453 18.141 10.609 1 95.56 104 GLU A CA 1
ATOM 797 C C . GLU A 1 104 ? -21.953 18.531 9.219 1 95.56 104 GLU A C 1
ATOM 799 O O . GLU A 1 104 ? -21.797 19.719 8.93 1 95.56 104 GLU A O 1
ATOM 804 N N . ILE A 1 105 ? -21.672 17.547 8.445 1 97.69 105 ILE A N 1
ATOM 805 C CA . ILE A 1 105 ? -21.312 17.766 7.051 1 97.69 105 ILE A CA 1
ATOM 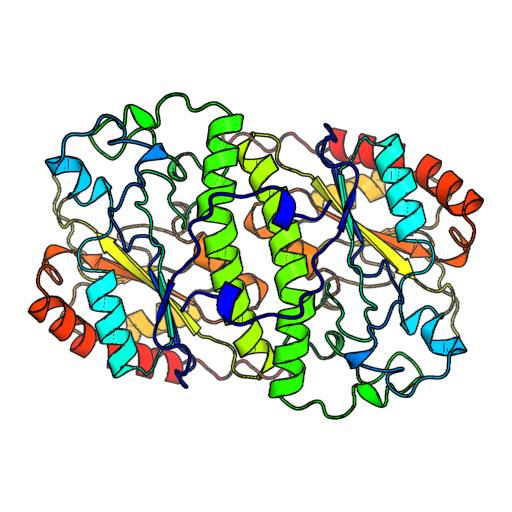806 C C . ILE A 1 105 ? -22.391 17.188 6.141 1 97.69 105 ILE A C 1
ATOM 808 O O . ILE A 1 105 ? -22.312 16.031 5.734 1 97.69 105 ILE A O 1
ATOM 812 N N . PRO A 1 106 ? -23.375 18 5.793 1 97.62 106 PRO A N 1
ATOM 813 C CA . PRO A 1 106 ? -24.562 17.5 5.078 1 97.62 106 PRO A CA 1
ATOM 814 C C . PRO A 1 106 ? -24.203 16.75 3.797 1 97.62 106 PRO A C 1
ATOM 816 O O . PRO A 1 106 ? -24.812 15.727 3.484 1 97.62 106 PRO A O 1
ATOM 819 N N . GLY A 1 107 ? -23.234 17.203 3.047 1 97.5 107 GLY A N 1
ATOM 820 C CA . GLY A 1 107 ? -22.828 16.594 1.79 1 97.5 107 GLY A CA 1
ATOM 821 C C . GLY A 1 107 ? -22.234 15.203 1.963 1 97.5 107 GLY A C 1
ATOM 822 O O . GLY A 1 107 ? -22.047 14.477 0.984 1 97.5 107 GLY A O 1
ATOM 823 N N . ASN A 1 108 ? -21.938 14.82 3.199 1 98.12 108 ASN A N 1
ATOM 824 C CA . ASN A 1 108 ? -21.359 13.516 3.484 1 98.12 108 ASN A CA 1
ATOM 825 C C . ASN A 1 108 ? -22.359 12.594 4.168 1 98.12 108 ASN A C 1
ATOM 827 O O . ASN A 1 108 ? -22.047 11.445 4.488 1 98.12 108 ASN A O 1
ATOM 831 N N . ARG A 1 109 ? -23.547 13.07 4.426 1 96.56 109 ARG A N 1
ATOM 832 C CA . ARG A 1 109 ? -24.531 12.258 5.121 1 96.56 109 ARG A CA 1
ATOM 833 C C . ARG A 1 109 ? -25.062 11.141 4.219 1 96.56 109 ARG A C 1
ATOM 835 O O . ARG A 1 109 ? -25.453 11.383 3.08 1 96.56 109 ARG A O 1
ATOM 842 N N . ARG A 1 110 ? -25.031 9.953 4.676 1 95.44 110 ARG A N 1
ATOM 843 C CA . ARG A 1 110 ? -25.609 8.766 4.047 1 95.44 110 ARG A CA 1
ATOM 844 C C . ARG A 1 110 ? -25.125 8.625 2.605 1 95.44 110 ARG A C 1
ATOM 846 O O . ARG A 1 110 ? -25.938 8.461 1.692 1 95.44 110 ARG A O 1
ATOM 853 N N . LEU A 1 111 ? -23.891 8.82 2.365 1 97.31 111 LEU A N 1
ATOM 854 C CA . LEU A 1 111 ? -23.344 8.578 1.032 1 97.31 111 LEU A CA 1
ATOM 855 C C . LEU A 1 111 ? -23.625 7.148 0.585 1 97.31 111 LEU A C 1
ATOM 857 O O . LEU A 1 111 ? -23.5 6.211 1.379 1 97.31 111 LEU A O 1
ATOM 861 N N . SER A 1 112 ? -24.062 6.977 -0.684 1 97.25 112 SER A N 1
ATOM 862 C CA . SER A 1 112 ? -24.234 5.637 -1.237 1 97.25 112 SER A CA 1
ATOM 863 C C . SER A 1 112 ? -22.891 4.945 -1.435 1 97.25 112 SER A C 1
ATOM 865 O O . SER A 1 112 ? -21.844 5.605 -1.529 1 97.25 112 SER A O 1
ATOM 867 N N . PRO A 1 113 ? -22.922 3.594 -1.472 1 96.19 113 PRO A N 1
ATOM 868 C CA . PRO A 1 113 ? -21.703 2.867 -1.788 1 96.19 113 PRO A CA 1
ATOM 869 C C . PRO A 1 113 ? -21.062 3.332 -3.094 1 96.19 113 PRO A C 1
ATOM 871 O O . PRO A 1 113 ? -19.828 3.389 -3.197 1 96.19 113 PRO A O 1
ATOM 874 N N . GLU A 1 114 ? -21.844 3.699 -4.023 1 94.88 114 GLU A N 1
ATOM 875 C CA . GLU A 1 114 ? -21.344 4.152 -5.316 1 94.88 114 GLU A CA 1
ATOM 876 C C . GLU A 1 114 ? -20.625 5.496 -5.188 1 94.88 114 GLU A C 1
ATOM 878 O O . GLU A 1 114 ? -19.578 5.707 -5.789 1 94.88 114 GLU A O 1
ATOM 883 N N . GLU A 1 115 ? -21.188 6.387 -4.418 1 95.75 115 GLU A N 1
ATOM 884 C CA . GLU A 1 115 ? -20.562 7.688 -4.211 1 95.75 115 GLU A CA 1
ATOM 885 C C . GLU A 1 115 ? -19.266 7.555 -3.428 1 95.75 115 GLU A C 1
ATOM 887 O O . GLU A 1 115 ? -18.281 8.227 -3.736 1 95.75 115 GLU A O 1
ATOM 892 N N . ARG A 1 116 ? -19.281 6.727 -2.416 1 97.12 116 ARG A N 1
ATOM 893 C CA . ARG A 1 116 ? -18.062 6.48 -1.649 1 97.12 116 ARG A CA 1
ATOM 894 C C . ARG A 1 116 ? -16.953 5.93 -2.541 1 97.12 116 ARG A C 1
ATOM 896 O O . ARG A 1 116 ? -15.805 6.383 -2.471 1 97.12 116 ARG A O 1
ATOM 903 N N . ALA A 1 117 ? -17.328 4.953 -3.391 1 95.88 117 ALA A N 1
ATOM 904 C CA . ALA A 1 117 ? -16.359 4.359 -4.309 1 95.88 117 ALA A CA 1
ATOM 905 C C . ALA A 1 117 ? -15.836 5.398 -5.301 1 95.88 117 ALA A C 1
ATOM 907 O O . ALA A 1 117 ? -14.648 5.395 -5.648 1 95.88 117 ALA A O 1
ATOM 908 N N . ALA A 1 118 ? -16.719 6.277 -5.742 1 95.25 118 ALA A N 1
ATOM 909 C CA . ALA A 1 118 ? -16.328 7.309 -6.699 1 95.25 118 ALA A CA 1
ATOM 910 C C . ALA A 1 118 ? -15.312 8.266 -6.086 1 95.25 118 ALA A C 1
ATOM 912 O O . ALA A 1 118 ? -14.305 8.609 -6.719 1 95.25 118 ALA A O 1
ATOM 913 N N . ARG A 1 119 ? -15.531 8.75 -4.844 1 96.94 119 ARG A N 1
ATOM 914 C CA . ARG A 1 119 ? -14.594 9.641 -4.16 1 96.94 119 ARG A CA 1
ATOM 915 C C . ARG A 1 119 ? -13.273 8.938 -3.893 1 96.94 119 ARG A C 1
ATOM 917 O O . ARG A 1 119 ? -12.203 9.531 -4.059 1 96.94 119 ARG A O 1
ATOM 924 N N . THR A 1 120 ? -13.383 7.664 -3.496 1 97.5 120 THR A N 1
ATOM 925 C CA . THR A 1 120 ? -12.188 6.871 -3.244 1 97.5 120 THR A CA 1
ATOM 926 C C . THR A 1 120 ? -11.328 6.766 -4.504 1 97.5 120 THR A C 1
ATOM 928 O O . THR A 1 120 ? -10.117 6.977 -4.457 1 97.5 120 THR A O 1
ATOM 931 N N . ALA A 1 121 ? -11.945 6.484 -5.621 1 96.19 121 ALA A N 1
ATOM 932 C CA . ALA A 1 121 ? -11.258 6.332 -6.898 1 96.19 121 ALA A CA 1
ATOM 933 C C . ALA A 1 121 ? -10.664 7.656 -7.367 1 96.19 121 ALA A C 1
ATOM 935 O O . ALA A 1 121 ? -9.594 7.684 -7.984 1 96.19 121 ALA A O 1
ATOM 936 N N . ALA A 1 122 ? -11.344 8.703 -7.062 1 96.62 122 ALA A N 1
ATOM 937 C CA . ALA A 1 122 ? -10.953 10.008 -7.582 1 96.62 122 ALA A CA 1
ATOM 938 C C . ALA A 1 122 ? -9.836 10.625 -6.746 1 96.62 122 ALA A C 1
ATOM 940 O O . ALA A 1 122 ? -9.016 11.398 -7.262 1 96.62 122 ALA A O 1
ATOM 941 N N . ILE A 1 123 ? -9.789 10.32 -5.469 1 97.38 123 ILE A N 1
ATOM 942 C CA . ILE A 1 123 ? -8.938 11.109 -4.578 1 97.38 123 ILE A CA 1
ATOM 943 C C . ILE A 1 123 ? -7.957 10.188 -3.857 1 97.38 123 ILE A C 1
ATOM 945 O O . ILE A 1 123 ? -6.742 10.297 -4.035 1 97.38 123 ILE A O 1
ATOM 949 N N . TYR A 1 124 ? -8.5 9.211 -3.113 1 98.06 124 TYR A N 1
ATOM 950 C CA . TYR A 1 124 ? -7.688 8.336 -2.27 1 98.06 124 TYR A CA 1
ATOM 951 C C . TYR A 1 124 ? -6.734 7.5 -3.109 1 98.06 124 TYR A C 1
ATOM 953 O O . TYR A 1 124 ? -5.531 7.461 -2.84 1 98.06 124 TYR A O 1
ATOM 961 N N . ALA A 1 125 ? -7.25 6.812 -4.133 1 97.5 125 ALA A N 1
ATOM 962 C CA . ALA A 1 125 ? -6.461 5.883 -4.938 1 97.5 125 ALA A CA 1
ATOM 963 C C . ALA A 1 125 ? -5.316 6.602 -5.648 1 97.5 125 ALA A C 1
ATOM 965 O O . ALA A 1 125 ? -4.156 6.195 -5.535 1 97.5 125 ALA A O 1
ATOM 966 N N . PRO A 1 126 ? -5.57 7.699 -6.355 1 96.62 126 PRO A N 1
ATOM 967 C CA . PRO A 1 126 ? -4.453 8.359 -7.035 1 96.62 126 PRO A CA 1
ATOM 968 C C . PRO A 1 126 ? -3.445 8.961 -6.059 1 96.62 126 PRO A C 1
ATOM 970 O O . PRO A 1 126 ? -2.242 8.977 -6.336 1 96.62 126 PRO A O 1
ATOM 973 N N . PHE A 1 127 ? -3.891 9.531 -4.902 1 98 127 PHE A N 1
ATOM 974 C CA . PHE A 1 127 ? -2.965 10.07 -3.914 1 98 127 PHE A CA 1
ATOM 975 C C . PHE A 1 127 ? -1.969 9.008 -3.467 1 98 127 PHE A C 1
ATOM 977 O O . PHE A 1 127 ? -0.756 9.227 -3.508 1 98 127 PHE A O 1
ATOM 984 N N . HIS A 1 128 ? -2.479 7.863 -3.104 1 98.38 128 HIS A N 1
ATOM 985 C CA . HIS A 1 128 ? -1.61 6.824 -2.557 1 98.38 128 HIS A CA 1
ATOM 986 C C . HIS A 1 128 ? -0.806 6.145 -3.656 1 98.38 128 HIS A C 1
ATOM 988 O O . HIS A 1 128 ? 0.315 5.688 -3.42 1 98.38 128 HIS A O 1
ATOM 994 N N . ALA A 1 129 ? -1.359 6.059 -4.863 1 97.19 129 ALA A N 1
ATOM 995 C CA . ALA A 1 129 ? -0.577 5.543 -5.984 1 97.19 129 ALA A CA 1
ATOM 996 C C . ALA A 1 129 ? 0.639 6.426 -6.254 1 97.19 129 ALA A C 1
ATOM 998 O O . ALA A 1 129 ? 1.749 5.922 -6.441 1 97.19 129 ALA A O 1
ATOM 999 N N . ASP A 1 130 ? 0.438 7.746 -6.254 1 96.94 130 ASP A N 1
ATOM 1000 C CA . ASP A 1 130 ? 1.514 8.695 -6.535 1 96.94 130 ASP A CA 1
ATOM 1001 C C . ASP A 1 130 ? 2.559 8.68 -5.422 1 96.94 130 ASP A C 1
ATOM 1003 O O . ASP A 1 130 ? 3.762 8.703 -5.691 1 96.94 130 ASP A O 1
ATOM 1007 N N . LEU A 1 131 ? 2.076 8.695 -4.203 1 98.31 131 LEU A N 1
ATOM 1008 C CA . LEU A 1 131 ? 3.002 8.609 -3.082 1 98.31 131 LEU A CA 1
ATOM 1009 C C . LEU A 1 131 ? 3.844 7.34 -3.168 1 98.31 131 LEU A C 1
ATOM 1011 O O . LEU A 1 131 ? 5.066 7.391 -3.023 1 98.31 131 LEU A O 1
ATOM 1015 N N . ARG A 1 132 ? 3.234 6.238 -3.414 1 98.25 132 ARG A N 1
ATOM 1016 C CA . ARG A 1 132 ? 3.947 4.969 -3.533 1 98.25 132 ARG A CA 1
ATOM 1017 C C . ARG A 1 132 ? 4.961 5.016 -4.672 1 98.25 132 ARG A C 1
ATOM 1019 O O . ARG A 1 132 ? 6.07 4.492 -4.543 1 98.25 132 ARG A O 1
ATOM 1026 N N . ALA A 1 133 ? 4.539 5.539 -5.781 1 96.75 133 ALA A N 1
ATOM 1027 C CA . ALA A 1 133 ? 5.441 5.629 -6.926 1 96.75 133 ALA A CA 1
ATOM 1028 C C . ALA A 1 133 ? 6.742 6.332 -6.543 1 96.75 133 ALA A C 1
ATOM 1030 O O . ALA A 1 133 ? 7.828 5.895 -6.934 1 96.75 133 ALA A O 1
ATOM 1031 N N . GLU A 1 134 ? 6.629 7.414 -5.789 1 97.19 134 GLU A N 1
ATOM 1032 C CA . GLU A 1 134 ? 7.82 8.133 -5.344 1 97.19 134 GLU A CA 1
ATOM 1033 C C . GLU A 1 134 ? 8.641 7.293 -4.375 1 97.19 134 GLU A C 1
ATOM 1035 O O . GLU A 1 134 ? 9.867 7.242 -4.473 1 97.19 134 GLU A O 1
ATOM 1040 N N . ILE A 1 135 ? 7.988 6.633 -3.475 1 98.44 135 ILE A N 1
ATOM 1041 C CA . ILE A 1 135 ? 8.656 5.805 -2.475 1 98.44 135 ILE A CA 1
ATOM 1042 C C . ILE A 1 135 ? 9.445 4.699 -3.168 1 98.44 135 ILE A C 1
ATOM 1044 O O . ILE A 1 135 ? 10.633 4.516 -2.893 1 98.44 135 ILE A O 1
ATOM 1048 N N . VAL A 1 136 ? 8.812 3.986 -4.086 1 97.88 136 VAL A N 1
ATOM 1049 C CA . VAL A 1 136 ? 9.438 2.797 -4.652 1 97.88 136 VAL A CA 1
ATOM 1050 C C . VAL A 1 136 ? 10.5 3.205 -5.672 1 97.88 136 VAL A C 1
ATOM 1052 O O . VAL A 1 136 ? 11.477 2.479 -5.887 1 97.88 136 VAL A O 1
ATOM 1055 N N . ARG A 1 137 ? 10.344 4.375 -6.316 1 95.56 137 ARG A N 1
ATOM 1056 C CA . ARG A 1 137 ? 11.422 4.91 -7.137 1 95.56 137 ARG A CA 1
ATOM 1057 C C . ARG A 1 137 ? 12.703 5.078 -6.32 1 95.56 137 ARG A C 1
ATOM 1059 O O . ARG A 1 137 ? 13.773 4.645 -6.742 1 95.56 137 ARG A O 1
ATOM 1066 N N . ARG A 1 138 ? 12.586 5.676 -5.203 1 97.12 138 ARG A N 1
ATOM 1067 C CA . ARG A 1 138 ? 13.727 5.91 -4.32 1 97.12 138 ARG A CA 1
ATOM 1068 C C . ARG A 1 138 ? 14.305 4.594 -3.807 1 97.12 138 ARG A C 1
ATOM 1070 O O . ARG A 1 138 ? 15.523 4.418 -3.77 1 97.12 138 ARG A O 1
ATOM 1077 N N . LEU A 1 139 ? 13.414 3.67 -3.4 1 97.94 139 LEU A N 1
ATOM 1078 C CA . LEU A 1 139 ? 13.852 2.35 -2.961 1 97.94 139 LEU A CA 1
ATOM 1079 C C . LEU A 1 139 ? 14.68 1.662 -4.043 1 97.94 139 LEU A C 1
ATOM 1081 O O . LEU A 1 139 ? 15.734 1.092 -3.758 1 97.94 139 LEU A O 1
ATOM 1085 N N . ALA A 1 140 ? 14.18 1.707 -5.262 1 96.62 140 ALA A N 1
ATOM 1086 C CA . ALA A 1 140 ? 14.836 1.06 -6.395 1 96.62 140 ALA A CA 1
ATOM 1087 C C . ALA A 1 140 ? 16.219 1.668 -6.648 1 96.62 140 ALA A C 1
ATOM 1089 O O . ALA A 1 140 ? 17.109 0.999 -7.168 1 96.62 140 ALA A O 1
ATOM 1090 N N . GLN A 1 141 ? 16.375 2.932 -6.27 1 96.06 141 GLN A N 1
ATOM 1091 C CA . GLN A 1 141 ? 17.641 3.639 -6.473 1 96.06 141 GLN A CA 1
ATOM 1092 C C . GLN A 1 141 ? 18.594 3.414 -5.305 1 96.06 141 GLN A C 1
ATOM 1094 O O . GLN A 1 141 ? 19.688 3.969 -5.277 1 96.06 141 GLN A O 1
ATOM 1099 N N . GLY A 1 142 ? 18.188 2.662 -4.332 1 95.62 142 GLY A N 1
ATOM 1100 C CA . GLY A 1 142 ? 19.031 2.352 -3.189 1 95.62 142 GLY A CA 1
ATOM 1101 C C . GLY A 1 142 ? 19.031 3.441 -2.135 1 95.62 142 GLY A C 1
ATOM 1102 O O . GLY A 1 142 ? 19.969 3.543 -1.34 1 95.62 142 GLY A O 1
ATOM 1103 N N . VAL A 1 143 ? 18.031 4.309 -2.186 1 95.69 143 VAL A N 1
ATOM 1104 C CA . VAL A 1 143 ? 17.891 5.391 -1.219 1 95.69 143 VAL A CA 1
ATOM 1105 C C . VAL A 1 143 ? 16.547 5.281 -0.508 1 95.69 143 VAL A C 1
ATOM 1107 O O . VAL A 1 143 ? 15.625 6.062 -0.772 1 95.69 143 VAL A O 1
ATOM 1110 N N . PRO A 1 144 ? 16.406 4.312 0.372 1 97.38 144 PRO A N 1
ATOM 1111 C CA . PRO A 1 144 ? 15.133 4.16 1.075 1 97.38 144 PRO A CA 1
ATOM 1112 C C . PRO A 1 144 ? 14.688 5.441 1.779 1 97.38 144 PRO A C 1
ATOM 1114 O O . PRO A 1 144 ? 15.422 5.98 2.607 1 97.38 144 PRO A O 1
ATOM 1117 N N . PRO A 1 145 ? 13.547 5.871 1.494 1 98.25 145 PRO A N 1
ATOM 1118 C CA . PRO A 1 145 ? 13.102 7.133 2.094 1 98.25 145 PRO A CA 1
ATOM 1119 C C . PRO A 1 145 ? 12.727 6.984 3.566 1 98.25 145 PRO A C 1
ATOM 1121 O O . PRO A 1 145 ? 12.5 5.867 4.043 1 98.25 145 PRO A O 1
ATOM 1124 N N . VAL A 1 146 ? 12.789 8.078 4.242 1 98.75 146 VAL A N 1
ATOM 1125 C CA . VAL A 1 146 ? 12.234 8.281 5.574 1 98.75 146 VAL A CA 1
ATOM 1126 C C . VAL A 1 146 ? 10.922 9.055 5.473 1 98.75 146 VAL A C 1
ATOM 1128 O O . VAL A 1 146 ? 10.906 10.203 5.008 1 98.75 146 VAL A O 1
ATOM 1131 N N . LEU A 1 147 ? 9.836 8.391 5.871 1 98.88 147 LEU A N 1
ATOM 1132 C CA . LEU A 1 147 ? 8.531 9.008 5.676 1 98.88 147 LEU A CA 1
ATOM 1133 C C . LEU A 1 147 ? 8.133 9.836 6.895 1 98.88 147 LEU A C 1
ATOM 1135 O O . LEU A 1 147 ? 8.109 9.328 8.016 1 98.88 147 LEU A O 1
ATOM 1139 N N . VAL A 1 148 ? 7.867 11.109 6.703 1 98.94 148 VAL A N 1
ATOM 1140 C CA . VAL A 1 148 ? 7.398 12.016 7.746 1 98.94 148 VAL A CA 1
ATOM 1141 C C . VAL A 1 148 ? 6.086 12.664 7.312 1 98.94 148 VAL A C 1
ATOM 1143 O O . VAL A 1 148 ? 6.062 13.461 6.367 1 98.94 148 VAL A O 1
ATOM 1146 N N . THR A 1 149 ? 5.004 12.281 7.949 1 98.88 149 THR A N 1
ATOM 1147 C CA . THR A 1 149 ? 3.746 12.969 7.66 1 98.88 149 THR A CA 1
ATOM 1148 C C . THR A 1 149 ? 3.564 14.172 8.578 1 98.88 149 THR A C 1
ATOM 1150 O O . THR A 1 149 ? 3.932 14.125 9.758 1 98.88 149 THR A O 1
ATOM 1153 N N . ILE A 1 150 ? 3.1 15.281 8.055 1 98.94 150 ILE A N 1
ATOM 1154 C CA . ILE A 1 150 ? 2.996 16.547 8.781 1 98.94 150 ILE A CA 1
ATOM 1155 C C . ILE A 1 150 ? 1.528 16.938 8.93 1 98.94 150 ILE A C 1
ATOM 1157 O O . ILE A 1 150 ? 0.811 17.078 7.934 1 98.94 150 ILE A O 1
ATOM 1161 N N . HIS A 1 151 ? 1.105 17.125 10.133 1 98.75 151 HIS A N 1
ATOM 1162 C CA . HIS A 1 151 ? -0.252 17.516 10.492 1 98.75 151 HIS A CA 1
ATOM 1163 C C . HIS A 1 151 ? -0.245 18.656 11.5 1 98.75 151 HIS A C 1
ATOM 1165 O O . HIS A 1 151 ? 0.801 18.984 12.07 1 98.75 151 HIS A O 1
ATOM 1171 N N . SER A 1 152 ? -1.404 19.281 11.656 1 98.5 152 SER A N 1
ATOM 1172 C CA . SER A 1 152 ? -1.607 20.25 12.727 1 98.5 152 SER A CA 1
ATOM 1173 C C . SER A 1 152 ? -2.955 20.047 13.414 1 98.5 152 SER A C 1
ATOM 1175 O O . SER A 1 152 ? -3.824 19.359 12.891 1 98.5 152 SER A O 1
ATOM 1177 N N . PHE A 1 153 ? -3.047 20.578 14.602 1 96.75 153 PHE A N 1
ATOM 1178 C CA . PHE A 1 153 ? -4.27 20.438 15.383 1 96.75 153 PHE A CA 1
ATOM 1179 C C . PHE A 1 153 ? -4.609 21.734 16.094 1 96.75 153 PHE A C 1
ATOM 1181 O O . PHE A 1 153 ? -3.756 22.625 16.234 1 96.75 153 PHE A O 1
ATOM 1188 N N . THR A 1 154 ? -5.824 21.844 16.484 1 95.69 154 THR A N 1
ATOM 1189 C CA . THR A 1 154 ? -6.293 23.062 17.141 1 95.69 154 THR A CA 1
ATOM 1190 C C . THR A 1 154 ? -5.867 23.078 18.609 1 95.69 154 THR A C 1
ATOM 1192 O O . THR A 1 154 ? -5.777 22.031 19.25 1 95.69 154 THR A O 1
ATOM 1195 N N . PRO A 1 155 ? -5.66 24.266 19.141 1 96.06 155 PRO A N 1
ATOM 1196 C CA . PRO A 1 155 ? -5.227 24.375 20.531 1 96.06 155 PRO A CA 1
ATOM 1197 C C . PRO A 1 155 ? -6.336 24.031 21.531 1 96.06 155 PRO A C 1
ATOM 1199 O O . PRO A 1 155 ? -6.059 23.766 22.703 1 96.06 155 PRO A O 1
ATOM 1202 N N . VAL A 1 156 ? -7.555 24.062 21.062 1 92.38 156 VAL A N 1
ATOM 1203 C CA . VAL A 1 156 ? -8.711 23.766 21.891 1 92.38 156 VAL A CA 1
ATOM 1204 C C . VAL A 1 156 ? -9.5 22.609 21.297 1 92.38 156 VAL A C 1
ATOM 1206 O O . VAL A 1 156 ? -9.766 22.578 20.094 1 92.38 156 VAL A O 1
ATOM 1209 N N . TRP A 1 157 ? -9.758 21.578 22.078 1 87.06 157 TRP A N 1
ATOM 1210 C CA . TRP A 1 157 ? -10.555 20.422 21.672 1 87.06 157 TRP A CA 1
ATOM 1211 C C . TRP A 1 157 ? -11.773 20.266 22.578 1 87.06 157 TRP A C 1
ATOM 1213 O O . TRP A 1 157 ? -11.641 20.016 23.781 1 87.06 157 TRP A O 1
ATOM 1223 N N . HIS A 1 158 ? -12.844 20.375 21.953 1 85.06 158 HIS A N 1
ATOM 1224 C CA . HIS A 1 158 ? -14.094 20.312 22.703 1 85.06 158 HIS A CA 1
ATOM 1225 C C . HIS A 1 158 ? -14.062 21.266 23.891 1 85.06 158 HIS A C 1
ATOM 1227 O O . HIS A 1 158 ? -14.391 20.875 25.016 1 85.06 158 HIS A O 1
ATOM 1233 N N . GLY A 1 159 ? -13.555 22.406 23.688 1 86.12 159 GLY A N 1
ATOM 1234 C CA . GLY A 1 159 ? -13.578 23.469 24.688 1 86.12 159 GLY A CA 1
ATOM 1235 C C . GLY A 1 159 ? -12.438 23.391 25.672 1 86.12 159 GLY A C 1
ATOM 1236 O O . GLY A 1 159 ? -12.281 24.266 26.531 1 86.12 159 GLY A O 1
ATOM 1237 N N . LYS A 1 160 ? -11.625 22.391 25.609 1 91.19 160 LYS A N 1
ATOM 1238 C CA . LYS A 1 160 ? -10.523 22.203 26.547 1 91.19 160 LYS A CA 1
ATOM 1239 C C . LYS A 1 160 ? -9.18 22.484 25.875 1 91.19 160 LYS A C 1
ATOM 1241 O O . LYS A 1 160 ? -8.891 21.953 24.797 1 91.19 160 LYS A O 1
ATOM 1246 N N . PRO A 1 161 ? -8.484 23.312 26.578 1 93.56 161 PRO A N 1
ATOM 1247 C CA . PRO A 1 161 ? -7.16 23.578 26.016 1 93.56 161 PRO A CA 1
ATOM 1248 C C . PRO A 1 161 ? -6.254 22.344 26.016 1 93.56 161 PRO A C 1
ATOM 1250 O O . PRO A 1 161 ? -6.277 21.562 26.969 1 93.56 161 PRO A O 1
ATOM 1253 N N . ARG A 1 162 ? -5.492 22.234 24.969 1 93.12 162 ARG A N 1
ATOM 1254 C CA . ARG A 1 162 ? -4.5 21.172 24.875 1 93.12 162 ARG A CA 1
ATOM 1255 C C . ARG A 1 162 ? -3.113 21.672 25.25 1 93.12 162 ARG A C 1
ATOM 1257 O O . ARG A 1 162 ? -2.66 22.703 24.75 1 93.12 162 ARG A O 1
ATOM 1264 N N . ALA A 1 163 ? -2.426 20.953 26.078 1 93.56 163 ALA A N 1
ATOM 1265 C CA . ALA A 1 163 ? -1.111 21.375 26.562 1 93.56 163 ALA A CA 1
ATOM 1266 C C . ALA A 1 163 ? -0.025 21.047 25.547 1 93.56 163 ALA A C 1
ATOM 1268 O O . ALA A 1 163 ? 0.975 21.75 25.438 1 93.56 163 ALA A O 1
ATOM 1269 N N . VAL A 1 164 ? -0.266 19.953 24.828 1 96.75 164 VAL A N 1
ATOM 1270 C CA . VAL A 1 164 ? 0.734 19.5 23.859 1 96.75 164 VAL A CA 1
ATOM 1271 C C . VAL A 1 164 ? 0.87 20.531 22.734 1 96.75 164 VAL A C 1
ATOM 1273 O O . VAL A 1 164 ? -0.13 21.062 22.25 1 96.75 164 VAL A O 1
ATOM 1276 N N . GLU A 1 165 ? 2.096 20.844 22.406 1 98.31 165 GLU A N 1
ATOM 1277 C CA . GLU A 1 165 ? 2.393 21.766 21.312 1 98.31 165 GLU A CA 1
ATOM 1278 C C . GLU A 1 165 ? 2.934 21.016 20.094 1 98.31 165 GLU A C 1
ATOM 1280 O O . GLU A 1 165 ? 2.713 21.422 18.953 1 98.31 165 GLU A O 1
ATOM 1285 N N . PHE A 1 166 ? 3.631 19.984 20.375 1 98.62 166 PHE A N 1
ATOM 1286 C CA . PHE A 1 166 ? 4.285 19.172 19.359 1 98.62 166 PHE A CA 1
ATOM 1287 C C . PHE A 1 166 ? 4.07 17.688 19.641 1 98.62 166 PHE A C 1
ATOM 1289 O O . PHE A 1 166 ? 4.703 17.109 20.531 1 98.62 166 PHE A O 1
ATOM 1296 N N . GLY A 1 167 ? 3.148 17.094 18.844 1 98.25 167 GLY A N 1
ATOM 1297 C CA . GLY A 1 167 ? 2.891 15.664 18.938 1 98.25 167 GLY A CA 1
ATOM 1298 C C . GLY A 1 167 ? 3.748 14.844 18 1 98.25 167 GLY A C 1
ATOM 1299 O O . GLY A 1 167 ? 3.953 15.227 16.844 1 98.25 167 GLY A O 1
ATOM 1300 N N . ILE A 1 168 ? 4.285 13.75 18.484 1 98.69 168 ILE A N 1
ATOM 1301 C CA . ILE A 1 168 ? 5.098 12.797 17.75 1 98.69 168 ILE A CA 1
ATOM 1302 C C . ILE A 1 168 ? 4.441 11.414 17.797 1 98.69 168 ILE A C 1
ATOM 1304 O O . ILE A 1 168 ? 4.375 10.789 18.844 1 98.69 168 ILE A O 1
ATOM 1308 N N . ILE A 1 169 ? 3.99 10.961 16.656 1 98.38 169 ILE A N 1
ATOM 1309 C CA . ILE A 1 169 ? 3.109 9.797 16.641 1 98.38 169 ILE A CA 1
ATOM 1310 C C . ILE A 1 169 ? 3.727 8.695 15.781 1 98.38 169 ILE A C 1
ATOM 1312 O O . ILE A 1 169 ? 4.273 8.969 14.711 1 98.38 169 ILE A O 1
ATOM 1316 N N . HIS A 1 170 ? 3.707 7.484 16.25 1 97.69 170 HIS A N 1
ATOM 1317 C CA . HIS A 1 170 ? 4.176 6.328 15.5 1 97.69 170 HIS A CA 1
ATOM 1318 C C . HIS A 1 170 ? 3.111 5.238 15.445 1 97.69 170 HIS A C 1
ATOM 1320 O O . HIS A 1 170 ? 2.213 5.199 16.297 1 97.69 170 HIS A O 1
ATOM 1326 N N . ASP A 1 171 ? 3.141 4.449 14.422 1 95.75 171 ASP A N 1
ATOM 1327 C CA . ASP A 1 171 ? 2.396 3.195 14.367 1 95.75 171 ASP A CA 1
ATOM 1328 C C . ASP A 1 171 ? 3.186 2.061 15.023 1 95.75 171 ASP A C 1
ATOM 1330 O O . ASP A 1 171 ? 3.631 2.184 16.156 1 95.75 171 ASP A O 1
ATOM 1334 N N . HIS A 1 172 ? 3.389 0.956 14.344 1 94.12 172 HIS A N 1
ATOM 1335 C CA . HIS A 1 172 ? 4 -0.231 14.938 1 94.12 172 HIS A CA 1
ATOM 1336 C C . HIS A 1 172 ? 5.5 -0.038 15.133 1 94.12 172 HIS A C 1
ATOM 1338 O O . HIS A 1 172 ? 6.09 -0.63 16.031 1 94.12 172 HIS A O 1
ATOM 1344 N N . ASP A 1 173 ? 6.184 0.746 14.367 1 96.25 173 ASP A N 1
ATOM 1345 C CA . ASP A 1 173 ? 7.613 1.002 14.492 1 96.25 173 ASP A CA 1
ATOM 1346 C C . ASP A 1 173 ? 7.875 2.342 15.18 1 96.25 173 ASP A C 1
ATOM 1348 O O . ASP A 1 173 ? 7.715 3.398 14.562 1 96.25 173 ASP A O 1
ATOM 1352 N N . PRO A 1 174 ? 8.367 2.381 16.312 1 97.44 174 PRO A N 1
ATOM 1353 C CA . PRO A 1 174 ? 8.492 3.619 17.078 1 97.44 174 PRO A CA 1
ATOM 1354 C C . PRO A 1 174 ? 9.867 4.27 16.953 1 97.44 174 PRO A C 1
ATOM 1356 O O . PRO A 1 174 ? 10.094 5.359 17.469 1 97.44 174 PRO A O 1
ATOM 1359 N N . ALA A 1 175 ? 10.766 3.703 16.234 1 98.12 175 ALA A N 1
ATOM 1360 C CA . ALA A 1 175 ? 12.188 4.051 16.312 1 98.12 175 ALA A CA 1
ATOM 1361 C C . ALA A 1 175 ? 12.406 5.527 16 1 98.12 175 ALA A C 1
ATOM 1363 O O . ALA A 1 175 ? 13 6.262 16.797 1 98.12 175 ALA A O 1
ATOM 1364 N N . LEU A 1 176 ? 11.891 6 14.906 1 98.62 176 LEU A N 1
ATOM 1365 C CA . LEU A 1 176 ? 12.125 7.387 14.531 1 98.62 176 LEU A CA 1
ATOM 1366 C C . LEU A 1 176 ? 11.359 8.336 15.445 1 98.62 176 LEU A C 1
ATOM 1368 O O . LEU A 1 176 ? 11.867 9.406 15.797 1 98.62 176 LEU A O 1
ATOM 1372 N N . ALA A 1 177 ? 10.164 7.949 15.812 1 98.5 177 ALA A N 1
ATOM 1373 C CA . ALA A 1 177 ? 9.375 8.781 16.719 1 98.5 177 ALA A CA 1
ATOM 1374 C C . ALA A 1 177 ? 10.094 8.992 18.031 1 98.5 177 ALA A C 1
ATOM 1376 O O . ALA A 1 177 ? 10.164 10.117 18.547 1 98.5 177 ALA A O 1
ATOM 1377 N N . LEU A 1 178 ? 10.625 7.945 18.562 1 98.5 178 LEU A N 1
ATOM 1378 C CA . LEU A 1 178 ? 11.352 8.031 19.828 1 98.5 178 LEU A CA 1
ATOM 1379 C C . LEU A 1 178 ? 12.602 8.883 19.672 1 98.5 178 LEU A C 1
ATOM 1381 O O . LEU A 1 178 ? 12.938 9.664 20.578 1 98.5 178 LEU A O 1
ATOM 1385 N N . ALA A 1 179 ? 13.281 8.758 18.562 1 98.75 179 ALA A N 1
ATOM 1386 C CA . ALA A 1 179 ? 14.453 9.586 18.297 1 98.75 179 ALA A CA 1
ATOM 1387 C C . ALA A 1 179 ? 14.078 11.062 18.188 1 98.75 179 ALA A C 1
ATOM 1389 O O . ALA A 1 179 ? 14.781 11.93 18.719 1 98.75 179 ALA A O 1
ATOM 1390 N N . VAL A 1 180 ? 12.992 11.359 17.516 1 98.81 180 VAL A N 1
ATOM 1391 C CA . VAL A 1 180 ? 12.523 12.742 17.391 1 98.81 180 VAL A CA 1
ATOM 1392 C C . VAL A 1 180 ? 12.188 13.305 18.766 1 98.81 180 VAL A C 1
ATOM 1394 O O . VAL A 1 180 ? 12.539 14.445 19.078 1 98.81 180 VAL A O 1
ATOM 1397 N N . LEU A 1 181 ? 11.508 12.492 19.547 1 98.69 181 LEU A N 1
ATOM 1398 C CA . LEU A 1 181 ? 11.164 12.93 20.891 1 98.69 181 LEU A CA 1
ATOM 1399 C C . LEU A 1 181 ? 12.422 13.281 21.688 1 98.69 181 LEU A C 1
ATOM 1401 O O . LEU A 1 181 ? 12.477 14.32 22.344 1 98.69 181 LEU A O 1
ATOM 1405 N N . GLU A 1 182 ? 13.375 12.438 21.625 1 98.31 182 GLU A N 1
ATOM 1406 C CA . GLU A 1 182 ? 14.633 12.664 22.344 1 98.31 182 GLU A CA 1
ATOM 1407 C C . GLU A 1 182 ? 15.312 13.945 21.875 1 98.31 182 GLU A C 1
ATOM 1409 O O . GLU A 1 182 ? 15.758 14.75 22.688 1 98.31 182 GLU A O 1
ATOM 1414 N N . GLU A 1 183 ? 15.352 14.148 20.594 1 98.12 183 GLU A N 1
ATOM 1415 C CA . GLU A 1 183 ? 16.031 15.305 20.016 1 98.12 183 GLU A CA 1
ATOM 1416 C C . GLU A 1 183 ? 15.227 16.578 20.25 1 98.12 183 GLU A C 1
ATOM 1418 O O . GLU A 1 183 ? 15.742 17.688 20.062 1 98.12 183 GLU A O 1
ATOM 1423 N N . SER A 1 184 ? 13.945 16.484 20.672 1 98.31 184 SER A N 1
ATOM 1424 C CA . SER A 1 184 ? 13.078 17.641 20.859 1 98.31 184 SER A CA 1
ATOM 1425 C C . SER A 1 184 ? 13.148 18.141 22.297 1 98.31 184 SER A C 1
ATOM 1427 O O . SER A 1 184 ? 12.508 19.141 22.641 1 98.31 184 SER A O 1
ATOM 1429 N N . ARG A 1 185 ? 13.898 17.594 23.141 1 96.31 185 ARG A N 1
ATOM 1430 C CA . ARG A 1 185 ? 13.938 17.906 24.562 1 96.31 185 ARG A CA 1
ATOM 1431 C C . ARG A 1 185 ? 14.281 19.375 24.797 1 96.31 185 ARG A C 1
ATOM 1433 O O . ARG A 1 185 ? 13.75 20.016 25.703 1 96.31 185 ARG A O 1
ATOM 1440 N N . ASP A 1 186 ? 15.148 19.875 24 1 94 186 ASP A N 1
ATOM 1441 C CA . ASP A 1 186 ? 15.578 21.266 24.188 1 94 186 ASP A CA 1
ATOM 1442 C C . ASP A 1 186 ? 14.938 22.188 23.156 1 94 186 ASP A C 1
ATOM 1444 O O . ASP A 1 186 ? 15.461 23.266 22.875 1 94 186 ASP A O 1
ATOM 1448 N N . SER A 1 187 ? 13.844 21.75 22.547 1 95.88 187 SER A N 1
ATOM 1449 C CA . SER A 1 187 ? 13.211 22.5 21.469 1 95.88 187 SER A CA 1
ATOM 1450 C C . SER A 1 187 ? 12.406 23.688 22.016 1 95.88 187 SER A C 1
ATOM 1452 O O . SER A 1 187 ? 12.047 24.594 21.281 1 95.88 187 SER A O 1
ATOM 1454 N N . GLY A 1 188 ? 12.047 23.625 23.375 1 96.81 188 GLY A N 1
ATOM 1455 C CA . GLY A 1 188 ? 11.18 24.625 23.969 1 96.81 188 GLY A CA 1
ATOM 1456 C C . GLY A 1 188 ? 9.703 24.344 23.766 1 96.81 188 GLY A C 1
ATOM 1457 O O . GLY A 1 188 ? 8.852 25.125 24.188 1 96.81 188 GLY A O 1
ATOM 1458 N N . LEU A 1 189 ? 9.375 23.266 23.094 1 98.12 189 LEU A N 1
ATOM 1459 C CA . LEU A 1 189 ? 7.992 22.875 22.844 1 98.12 189 LEU A CA 1
ATOM 1460 C C . LEU A 1 189 ? 7.531 21.844 23.859 1 98.12 189 LEU A C 1
ATOM 1462 O O . LEU A 1 189 ? 8.328 21.031 24.328 1 98.12 189 LEU A O 1
ATOM 1466 N N . VAL A 1 190 ? 6.293 21.891 24.219 1 98.06 190 VAL A N 1
ATOM 1467 C CA . VAL A 1 190 ? 5.688 20.812 24.969 1 98.06 190 VAL A CA 1
ATOM 1468 C C . VAL A 1 190 ? 5.395 19.625 24.047 1 98.06 190 VAL A C 1
ATOM 1470 O O . VAL A 1 190 ? 4.414 19.641 23.297 1 98.06 190 VAL A O 1
ATOM 1473 N N . CYS A 1 191 ? 6.23 18.594 24.172 1 98.06 191 CYS A N 1
ATOM 1474 C CA . CYS A 1 191 ? 6.152 17.453 23.266 1 98.06 191 CYS A CA 1
ATOM 1475 C C . CYS A 1 191 ? 5.355 16.328 23.891 1 98.06 191 CYS A C 1
ATOM 1477 O O . CYS A 1 191 ? 5.32 16.172 25.109 1 98.06 191 CYS A O 1
ATOM 1479 N N . GLY A 1 192 ? 4.688 15.586 23.094 1 96.94 192 GLY A N 1
ATOM 1480 C CA . GLY A 1 192 ? 3.998 14.375 23.5 1 96.94 192 GLY A CA 1
ATOM 1481 C C . GLY A 1 192 ? 4.152 13.234 22.516 1 96.94 192 GLY A C 1
ATOM 1482 O O . GLY A 1 192 ? 4.066 13.438 21.297 1 96.94 192 GLY A O 1
ATOM 1483 N N . LEU A 1 193 ? 4.465 12.031 23.062 1 97.06 193 LEU A N 1
ATOM 1484 C CA . LEU A 1 193 ? 4.469 10.82 22.25 1 97.06 193 LEU A CA 1
ATOM 1485 C C . LEU A 1 193 ? 3.061 10.258 22.094 1 97.06 193 LEU A C 1
ATOM 1487 O O . LEU A 1 193 ? 2.369 10.047 23.094 1 97.06 193 LEU A O 1
ATOM 1491 N N . ASN A 1 194 ? 2.637 10.039 20.812 1 96.25 194 ASN A N 1
ATOM 1492 C CA . ASN A 1 194 ? 1.29 9.562 20.531 1 96.25 194 ASN A CA 1
ATOM 1493 C C . ASN A 1 194 ? 0.226 10.445 21.172 1 96.25 194 ASN A C 1
ATOM 1495 O O . ASN A 1 194 ? -0.692 9.945 21.828 1 96.25 194 ASN A O 1
ATOM 1499 N N . GLU A 1 195 ? 0.448 11.695 21.047 1 92.88 195 GLU A N 1
ATOM 1500 C CA . GLU A 1 195 ? -0.444 12.781 21.438 1 92.88 195 GLU A CA 1
ATOM 1501 C C . GLU A 1 195 ? -0.506 13.859 20.359 1 92.88 195 GLU A C 1
ATOM 1503 O O . GLU A 1 195 ? 0.464 14.07 19.641 1 92.88 195 GLU A O 1
ATOM 1508 N N . PRO A 1 196 ? -1.604 14.625 20.234 1 91.75 196 PRO A N 1
ATOM 1509 C CA . PRO A 1 196 ? -2.84 14.461 21.016 1 91.75 196 PRO A CA 1
ATOM 1510 C C . PRO A 1 196 ? -3.664 13.258 20.547 1 91.75 196 PRO A C 1
ATOM 1512 O O . PRO A 1 196 ? -4.707 12.961 21.141 1 91.75 196 PRO A O 1
ATOM 1515 N N . TYR A 1 197 ? -3.246 12.602 19.5 1 85.38 197 TYR A N 1
ATOM 1516 C CA . TYR A 1 197 ? -3.869 11.383 19 1 85.38 197 TYR A CA 1
ATOM 1517 C C . TYR A 1 197 ? -2.93 10.188 19.141 1 85.38 197 TYR A C 1
ATOM 1519 O O . TYR A 1 197 ? -1.728 10.359 19.359 1 85.38 197 TYR A O 1
ATOM 1527 N N . SER A 1 198 ? -3.6 8.977 19.141 1 82.62 198 SER A N 1
ATOM 1528 C CA . SER A 1 198 ? -2.754 7.785 19.172 1 82.62 198 SER A CA 1
ATOM 1529 C C . SER A 1 198 ? -2.996 6.91 17.938 1 82.62 198 SER A C 1
ATOM 1531 O O . SER A 1 198 ? -4 7.07 17.25 1 82.62 198 SER A O 1
ATOM 1533 N N . ALA A 1 199 ? -2.082 6.055 17.656 1 79.69 199 ALA A N 1
ATOM 1534 C CA . ALA A 1 199 ? -2.195 5.113 16.547 1 79.69 199 ALA A CA 1
ATOM 1535 C C . ALA A 1 199 ? -3.463 4.27 16.672 1 79.69 199 ALA A C 1
ATOM 1537 O O . ALA A 1 199 ? -4.047 3.865 15.672 1 79.69 199 ALA A O 1
ATOM 1538 N N . ALA A 1 200 ? -3.84 4.023 17.828 1 78.38 200 ALA A N 1
ATOM 1539 C CA . ALA A 1 200 ? -5.062 3.264 18.078 1 78.38 200 ALA A CA 1
ATOM 1540 C C . ALA A 1 200 ? -6.281 3.977 17.5 1 78.38 200 ALA A C 1
ATOM 1542 O O . ALA A 1 200 ? -7.316 3.354 17.25 1 78.38 200 ALA A O 1
ATOM 1543 N N . ASP A 1 201 ? -6.094 5.223 17.172 1 80.5 201 ASP A N 1
ATOM 1544 C CA . ASP A 1 201 ? -7.164 6.027 16.594 1 80.5 201 ASP A CA 1
ATOM 1545 C C . ASP A 1 201 ? -7.121 5.984 15.07 1 80.5 201 ASP A C 1
ATOM 1547 O O . ASP A 1 201 ? -7.789 6.777 14.406 1 80.5 201 ASP A O 1
ATOM 1551 N N . ASP A 1 202 ? -6.348 5.109 14.508 1 87 202 ASP A N 1
ATOM 1552 C CA . ASP A 1 202 ? -6.199 4.902 13.07 1 87 202 ASP A CA 1
ATOM 1553 C C . ASP A 1 202 ? -5.656 6.156 12.383 1 87 202 ASP A C 1
ATOM 1555 O O . ASP A 1 202 ? -5.961 6.418 11.219 1 87 202 ASP A O 1
ATOM 1559 N N . VAL A 1 203 ? -4.945 6.965 13.141 1 93.31 203 VAL A N 1
ATOM 1560 C CA . VAL A 1 203 ? -4.48 8.234 12.602 1 93.31 203 VAL A CA 1
ATOM 1561 C C . VAL A 1 203 ? -3.197 8.023 11.805 1 93.31 203 VAL A C 1
ATOM 1563 O O . VAL A 1 203 ? -2.693 8.953 11.164 1 93.31 203 VAL A O 1
ATOM 1566 N N . THR A 1 204 ? -2.639 6.801 11.836 1 97.25 204 THR A N 1
ATOM 1567 C CA . THR A 1 204 ? -1.361 6.543 11.18 1 97.25 204 THR A CA 1
ATOM 1568 C C . THR A 1 204 ? -1.556 5.68 9.938 1 97.25 204 THR A C 1
ATOM 1570 O O . THR A 1 204 ? -0.707 4.844 9.617 1 97.25 204 THR A O 1
ATOM 1573 N N . HIS A 1 205 ? -2.684 5.824 9.258 1 98 205 HIS A N 1
ATOM 1574 C CA . HIS A 1 205 ? -3.018 4.992 8.109 1 98 205 HIS A CA 1
ATOM 1575 C C . HIS A 1 205 ? -1.946 5.09 7.027 1 98 205 HIS A C 1
ATOM 1577 O O . HIS A 1 205 ? -1.494 4.074 6.5 1 98 205 HIS A O 1
ATOM 1583 N N . THR A 1 206 ? -1.525 6.316 6.676 1 98.56 206 THR A N 1
ATOM 1584 C CA . THR A 1 206 ? -0.532 6.512 5.629 1 98.56 206 THR A CA 1
ATOM 1585 C C . THR A 1 206 ? 0.776 5.812 5.984 1 98.56 206 THR A C 1
ATOM 1587 O O . THR A 1 206 ? 1.411 5.199 5.125 1 98.56 206 THR A O 1
ATOM 1590 N N . LEU A 1 207 ? 1.208 5.891 7.242 1 98.38 207 LEU A N 1
ATOM 1591 C CA . LEU A 1 207 ? 2.43 5.211 7.66 1 98.38 207 LEU A CA 1
ATOM 1592 C C . LEU A 1 207 ? 2.279 3.697 7.539 1 98.38 207 LEU A C 1
ATOM 1594 O O . LEU A 1 207 ? 3.178 3.018 7.035 1 98.38 207 LEU A O 1
ATOM 1598 N N . ARG A 1 208 ? 1.149 3.176 8.023 1 97.5 208 ARG A N 1
ATOM 1599 C CA . ARG A 1 208 ? 0.852 1.747 7.969 1 97.5 208 ARG A CA 1
ATOM 1600 C C . ARG A 1 208 ? 0.862 1.238 6.531 1 97.5 208 ARG A C 1
ATOM 1602 O O . ARG A 1 208 ? 1.369 0.149 6.258 1 97.5 208 ARG A O 1
ATOM 1609 N N . LEU A 1 209 ? 0.341 2.029 5.688 1 98.19 209 LEU A N 1
ATOM 1610 C CA . LEU A 1 209 ? 0.135 1.651 4.297 1 98.19 209 LEU A CA 1
ATOM 1611 C C . LEU A 1 209 ? 1.422 1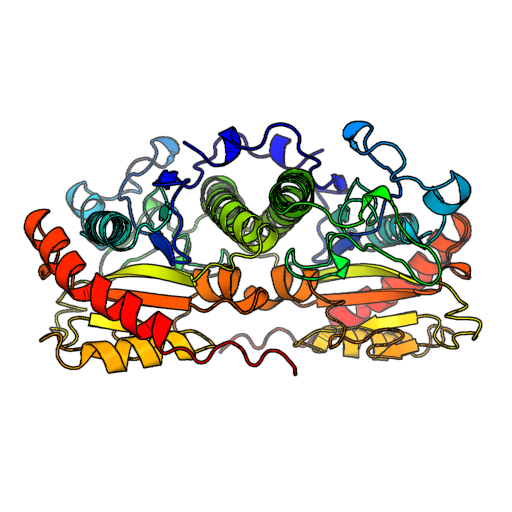.812 3.492 1 98.19 209 LEU A C 1
ATOM 1613 O O . LEU A 1 209 ? 1.732 0.98 2.637 1 98.19 209 LEU A O 1
ATOM 1617 N N . GLN A 1 210 ? 2.168 2.914 3.707 1 98.75 210 GLN A N 1
ATOM 1618 C CA . GLN A 1 210 ? 3.188 3.35 2.762 1 98.75 210 GLN A CA 1
ATOM 1619 C C . GLN A 1 210 ? 4.59 3.082 3.301 1 98.75 210 GLN A C 1
ATOM 1621 O O . GLN A 1 210 ? 5.551 2.99 2.533 1 98.75 210 GLN A O 1
ATOM 1626 N N . ALA A 1 211 ? 4.758 2.959 4.605 1 98.62 211 ALA A N 1
ATOM 1627 C CA . ALA A 1 211 ? 6.098 2.846 5.172 1 98.62 211 ALA A CA 1
ATOM 1628 C C . ALA A 1 211 ? 6.344 1.444 5.723 1 98.62 211 ALA A C 1
ATOM 1630 O O . ALA A 1 211 ? 7.332 0.796 5.371 1 98.62 211 ALA A O 1
ATOM 1631 N N . LEU A 1 212 ? 5.434 0.922 6.469 1 97.62 212 LEU A N 1
ATOM 1632 C CA . LEU A 1 212 ? 5.676 -0.269 7.277 1 97.62 212 LEU A CA 1
ATOM 1633 C C . LEU A 1 212 ? 5.883 -1.493 6.391 1 97.62 212 LEU A C 1
ATOM 1635 O O . LEU A 1 212 ? 6.762 -2.316 6.656 1 97.62 212 LEU A O 1
ATOM 1639 N N . PRO A 1 213 ? 5.133 -1.631 5.266 1 97.06 213 PRO A N 1
ATOM 1640 C CA . PRO A 1 213 ? 5.348 -2.824 4.445 1 97.06 213 PRO A CA 1
ATOM 1641 C C . PRO A 1 213 ? 6.75 -2.879 3.842 1 97.06 213 PRO A C 1
ATOM 1643 O O . PRO A 1 213 ? 7.191 -3.941 3.395 1 97.06 213 PRO A O 1
ATOM 1646 N N . TYR A 1 214 ? 7.414 -1.761 3.807 1 97.62 214 TYR A N 1
ATOM 1647 C CA . TYR A 1 214 ? 8.758 -1.697 3.244 1 97.62 214 TYR A CA 1
ATOM 1648 C C . TYR A 1 214 ? 9.805 -1.581 4.344 1 97.62 214 TYR A C 1
ATOM 1650 O O . TYR A 1 214 ? 11 -1.476 4.066 1 97.62 214 TYR A O 1
ATOM 1658 N N . GLY A 1 215 ? 9.375 -1.531 5.633 1 96.94 215 GLY A N 1
ATOM 1659 C CA . GLY A 1 215 ? 10.297 -1.391 6.746 1 96.94 215 GLY A CA 1
ATOM 1660 C C . GLY A 1 215 ? 10.969 -0.031 6.801 1 96.94 215 GLY A C 1
ATOM 1661 O O . GLY A 1 215 ? 12.117 0.086 7.238 1 96.94 215 GLY A O 1
ATOM 1662 N N . LEU A 1 216 ? 10.328 0.985 6.32 1 98.38 216 LEU A N 1
ATOM 1663 C CA . LEU A 1 216 ? 10.906 2.322 6.266 1 98.38 216 LEU A CA 1
ATOM 1664 C C . LEU A 1 216 ? 10.789 3.021 7.613 1 98.38 216 LEU A C 1
ATOM 1666 O O . LEU A 1 216 ? 9.758 2.904 8.289 1 98.38 216 LEU A O 1
ATOM 1670 N N . ALA A 1 217 ? 11.812 3.756 8.016 1 98.56 217 ALA A N 1
ATOM 1671 C CA . ALA A 1 217 ? 11.656 4.688 9.125 1 98.56 217 ALA A CA 1
ATOM 1672 C C . ALA A 1 217 ? 10.531 5.68 8.859 1 98.56 217 ALA A C 1
ATOM 1674 O O . ALA A 1 217 ? 10.383 6.168 7.73 1 98.56 217 ALA A O 1
ATOM 1675 N N . ASN A 1 218 ? 9.758 5.941 9.883 1 98.75 218 ASN A N 1
ATOM 1676 C CA . ASN A 1 218 ? 8.562 6.754 9.664 1 98.75 218 ASN A CA 1
ATOM 1677 C C . ASN A 1 218 ? 8.102 7.43 10.953 1 98.75 218 ASN A C 1
ATOM 1679 O O . ASN A 1 218 ? 8.352 6.926 12.047 1 98.75 218 ASN A O 1
ATOM 1683 N N . VAL A 1 219 ? 7.434 8.562 10.828 1 98.75 219 VAL A N 1
ATOM 1684 C CA . VAL A 1 219 ? 6.879 9.289 11.961 1 98.75 219 VAL A CA 1
ATOM 1685 C C . VAL A 1 219 ? 5.797 10.25 11.484 1 98.75 219 VAL A C 1
ATOM 1687 O O . VAL A 1 219 ? 5.855 10.75 10.359 1 98.75 219 VAL A O 1
ATOM 1690 N N . MET A 1 220 ? 4.793 10.414 12.234 1 98.81 220 MET A N 1
ATOM 1691 C CA . MET A 1 220 ? 3.801 11.469 12.031 1 98.81 220 MET A CA 1
ATOM 1692 C C . MET A 1 220 ? 4.004 12.602 13.031 1 98.81 220 MET A C 1
ATOM 1694 O O . MET A 1 220 ? 4.172 12.359 14.227 1 98.81 220 MET A O 1
ATOM 1698 N N . LEU A 1 221 ? 4.043 13.82 12.523 1 98.81 221 LEU A N 1
ATOM 1699 C CA . LEU A 1 221 ? 4.176 15.008 13.367 1 98.81 221 LEU A CA 1
ATOM 1700 C C . LEU A 1 221 ? 2.859 15.773 13.43 1 98.81 221 LEU A C 1
ATOM 1702 O O . LEU A 1 221 ? 2.188 15.953 12.414 1 98.81 221 LEU A O 1
ATOM 1706 N N . GLU A 1 222 ? 2.492 16.219 14.578 1 98.44 222 GLU A N 1
ATOM 1707 C CA . GLU A 1 222 ? 1.328 17.062 14.859 1 98.44 222 GLU A CA 1
ATOM 1708 C C . GLU A 1 222 ? 1.731 18.344 15.578 1 98.44 222 GLU A C 1
ATOM 1710 O O . GLU A 1 222 ? 2.197 18.297 16.719 1 98.44 222 GLU A O 1
ATOM 1715 N N . ILE A 1 223 ? 1.511 19.438 14.93 1 98.75 223 ILE A N 1
ATOM 1716 C CA . ILE A 1 223 ? 1.893 20.719 15.523 1 98.75 223 ILE A CA 1
ATOM 1717 C C . ILE A 1 223 ? 0.641 21.531 15.852 1 98.75 223 ILE A C 1
ATOM 1719 O O . ILE A 1 223 ? -0.278 21.625 15.031 1 98.75 223 ILE A O 1
ATOM 1723 N N . ARG A 1 224 ? 0.572 22.078 17 1 98.56 224 ARG A N 1
ATOM 1724 C CA . ARG A 1 224 ? -0.544 22.953 17.328 1 98.56 224 ARG A CA 1
ATOM 1725 C C . ARG A 1 224 ? -0.616 24.141 16.375 1 98.56 224 ARG A C 1
ATOM 1727 O O . ARG A 1 224 ? 0.373 24.844 16.188 1 98.56 224 ARG A O 1
ATOM 1734 N N . ASN A 1 225 ? -1.771 24.359 15.812 1 98.06 225 ASN A N 1
ATOM 1735 C CA . ASN A 1 225 ? -1.831 25.188 14.609 1 98.06 225 ASN A CA 1
ATOM 1736 C C . ASN A 1 225 ? -1.651 26.656 14.93 1 98.06 225 ASN A C 1
ATOM 1738 O O . ASN A 1 225 ? -1.273 27.453 14.055 1 98.06 225 ASN A O 1
ATOM 1742 N N . ASP A 1 226 ? -1.887 27.172 16.172 1 98 226 ASP A N 1
ATOM 1743 C CA . ASP A 1 226 ? -1.632 28.562 16.547 1 98 226 ASP A CA 1
ATOM 1744 C C . ASP A 1 226 ? -0.138 28.875 16.5 1 98 226 ASP A C 1
ATOM 1746 O O . ASP A 1 226 ? 0.254 30.031 16.391 1 98 226 ASP A O 1
ATOM 1750 N N . LEU A 1 227 ? 0.765 27.844 16.562 1 98.56 227 LEU A N 1
ATOM 1751 C CA . LEU A 1 227 ? 2.213 28.031 16.531 1 98.56 227 LEU A CA 1
ATOM 1752 C C . LEU A 1 227 ? 2.725 28.125 15.094 1 98.56 227 LEU A C 1
ATOM 1754 O O . LEU A 1 227 ? 3.895 28.438 14.875 1 98.56 227 LEU A O 1
ATOM 1758 N N . ILE A 1 228 ? 1.869 27.828 14.102 1 98.81 228 ILE A N 1
ATOM 1759 C CA . ILE A 1 228 ? 2.225 27.891 12.688 1 98.81 228 ILE A CA 1
ATOM 1760 C C . ILE A 1 228 ? 1.114 28.594 11.906 1 98.81 228 ILE A C 1
ATOM 1762 O O . ILE A 1 228 ? 0.732 28.141 10.82 1 98.81 228 ILE A O 1
ATOM 1766 N N . ALA A 1 229 ? 0.602 29.656 12.414 1 98.19 229 ALA A N 1
ATOM 1767 C CA . ALA A 1 229 ? -0.602 30.312 11.906 1 98.19 229 ALA A CA 1
ATOM 1768 C C . ALA A 1 229 ? -0.267 31.266 10.766 1 98.19 229 ALA A C 1
ATOM 1770 O O . ALA A 1 229 ? -1.151 31.688 10.016 1 98.19 229 ALA A O 1
ATOM 1771 N N . THR A 1 230 ? 0.975 31.75 10.648 1 98.44 230 THR A N 1
ATOM 1772 C CA . THR A 1 230 ? 1.433 32.688 9.617 1 98.44 230 THR A CA 1
ATOM 1773 C C . THR A 1 230 ? 2.645 32.125 8.883 1 98.44 230 THR A C 1
ATOM 1775 O O . THR A 1 230 ? 3.33 31.219 9.398 1 98.44 230 THR A O 1
ATOM 1778 N N . PRO A 1 231 ? 2.881 32.594 7.652 1 98.5 231 PRO A N 1
ATOM 1779 C CA . PRO A 1 231 ? 4.074 32.156 6.938 1 98.5 231 PRO A CA 1
ATOM 1780 C C . PRO A 1 231 ? 5.352 32.281 7.762 1 98.5 231 PRO A C 1
ATOM 1782 O O . PRO A 1 231 ? 6.223 31.422 7.719 1 98.5 231 PRO A O 1
ATOM 1785 N N . GLU A 1 232 ? 5.449 33.375 8.516 1 98.69 232 GLU A N 1
ATOM 1786 C CA . GLU A 1 232 ? 6.621 33.594 9.359 1 98.69 232 GLU A CA 1
ATOM 1787 C C . GLU A 1 232 ? 6.719 32.531 10.461 1 98.69 232 GLU A C 1
ATOM 1789 O O . GLU A 1 232 ? 7.809 32.031 10.75 1 98.69 232 GLU A O 1
ATOM 1794 N N . ALA A 1 233 ? 5.598 32.219 11.086 1 98.81 233 ALA A N 1
ATOM 1795 C CA . ALA A 1 233 ? 5.578 31.219 12.133 1 98.81 233 ALA A CA 1
ATOM 1796 C C . ALA A 1 233 ? 5.898 29.844 11.578 1 98.81 233 ALA A C 1
ATOM 1798 O O . ALA A 1 233 ? 6.559 29.031 12.234 1 98.81 233 ALA A O 1
ATOM 1799 N N . GLU A 1 234 ? 5.41 29.547 10.359 1 98.88 234 GLU A N 1
ATOM 1800 C CA . GLU A 1 234 ? 5.738 28.297 9.68 1 98.88 234 GLU A CA 1
ATOM 1801 C C . GLU A 1 234 ? 7.246 28.156 9.469 1 98.88 234 GLU A C 1
ATOM 1803 O O . GLU A 1 234 ? 7.824 27.109 9.758 1 98.88 234 GLU A O 1
ATOM 1808 N N . GLU A 1 235 ? 7.852 29.234 9 1 98.81 235 GLU A N 1
ATOM 1809 C CA . GLU A 1 235 ? 9.297 29.234 8.773 1 98.81 235 GLU A CA 1
ATOM 1810 C C . GLU A 1 235 ? 10.062 29.062 10.078 1 98.81 235 GLU A C 1
ATOM 1812 O O . GLU A 1 235 ? 11.055 28.328 10.125 1 98.81 235 GLU A O 1
ATOM 1817 N N . ALA A 1 236 ? 9.641 29.734 11.102 1 98.81 236 ALA A N 1
ATOM 1818 C CA . ALA A 1 236 ? 10.297 29.625 12.398 1 98.81 236 ALA A CA 1
ATOM 1819 C C . ALA A 1 236 ? 10.211 28.203 12.938 1 98.81 236 ALA A C 1
ATOM 1821 O O . ALA A 1 236 ? 11.188 27.672 13.492 1 98.81 236 ALA A O 1
ATOM 1822 N N . MET A 1 237 ? 9.07 27.625 12.828 1 98.94 237 MET A N 1
ATOM 1823 C CA . MET A 1 237 ? 8.891 26.25 13.281 1 98.94 237 MET A CA 1
ATOM 1824 C C . MET A 1 237 ? 9.75 25.297 12.453 1 98.94 237 MET A C 1
ATOM 1826 O O . MET A 1 237 ? 10.344 24.359 13 1 98.94 237 MET A O 1
ATOM 1830 N N . ALA A 1 238 ? 9.812 25.5 11.125 1 98.94 238 ALA A N 1
ATOM 1831 C CA . ALA A 1 238 ? 10.68 24.688 10.273 1 98.94 238 ALA A CA 1
ATOM 1832 C C . ALA A 1 238 ? 12.141 24.812 10.711 1 98.94 238 ALA A C 1
ATOM 1834 O O . ALA A 1 238 ? 12.875 23.812 10.711 1 98.94 238 ALA A O 1
ATOM 1835 N N . ASP A 1 239 ? 12.57 26.016 11.086 1 98.75 239 ASP A N 1
ATOM 1836 C CA . ASP A 1 239 ? 13.922 26.234 11.586 1 98.75 239 ASP A CA 1
ATOM 1837 C C . ASP A 1 239 ? 14.188 25.391 12.836 1 98.75 239 ASP A C 1
ATOM 1839 O O . ASP A 1 239 ? 15.297 24.906 13.039 1 98.75 239 ASP A O 1
ATOM 1843 N N . ARG A 1 240 ? 13.18 25.281 13.609 1 98.62 240 ARG A N 1
ATOM 1844 C CA . ARG A 1 240 ? 13.297 24.562 14.867 1 98.62 240 ARG A CA 1
ATOM 1845 C C . ARG A 1 240 ? 13.289 23.047 14.633 1 98.62 240 ARG A C 1
ATOM 1847 O O . ARG A 1 240 ? 14.094 22.328 15.219 1 98.62 240 ARG A O 1
ATOM 1854 N N . LEU A 1 241 ? 12.438 22.531 13.781 1 98.88 241 LEU A N 1
ATOM 1855 C CA . LEU A 1 241 ? 12.18 21.094 13.664 1 98.88 241 LEU A CA 1
ATOM 1856 C C . LEU A 1 241 ? 13.172 20.438 12.711 1 98.88 241 LEU A C 1
ATOM 1858 O O . LEU A 1 241 ? 13.5 19.266 12.859 1 98.88 241 LEU A O 1
ATOM 1862 N N . ALA A 1 242 ? 13.672 21.156 11.688 1 98.88 242 ALA A N 1
ATOM 1863 C CA . ALA A 1 242 ? 14.531 20.562 10.672 1 98.88 242 ALA A CA 1
ATOM 1864 C C . ALA A 1 242 ? 15.773 19.938 11.305 1 98.88 242 ALA A C 1
ATOM 1866 O O . ALA A 1 242 ? 16.094 18.766 11.055 1 98.88 242 ALA A O 1
ATOM 1867 N N . PRO A 1 243 ? 16.547 20.703 12.188 1 98.69 243 PRO A N 1
ATOM 1868 C CA . PRO A 1 243 ? 17.719 20.062 12.805 1 98.69 243 PRO A CA 1
ATOM 1869 C C . PRO A 1 243 ? 17.344 18.891 13.695 1 98.69 243 PRO A C 1
ATOM 1871 O O . PRO A 1 243 ? 18.109 17.922 13.812 1 98.69 243 PRO A O 1
ATOM 1874 N N . ILE A 1 244 ? 16.203 18.938 14.352 1 98.81 244 ILE A N 1
ATOM 1875 C CA . ILE A 1 244 ? 15.727 17.844 15.195 1 98.81 244 ILE A CA 1
ATOM 1876 C C . ILE A 1 244 ? 15.539 16.578 14.352 1 98.81 244 ILE A C 1
ATOM 1878 O O . ILE A 1 244 ? 16.016 15.508 14.719 1 98.81 244 ILE A O 1
ATOM 1882 N N . LEU A 1 245 ? 14.836 16.719 13.219 1 98.81 245 LEU A N 1
ATOM 1883 C CA . LEU A 1 245 ? 14.578 15.586 12.328 1 98.81 245 LEU A CA 1
ATOM 1884 C C . LEU A 1 245 ? 15.891 15.023 11.781 1 98.81 245 LEU A C 1
ATOM 1886 O O . LEU A 1 245 ? 16.062 13.805 11.727 1 98.81 245 LEU A O 1
ATOM 1890 N N . ALA A 1 246 ? 16.812 15.914 11.398 1 98.56 246 ALA A N 1
ATOM 1891 C CA . ALA A 1 246 ? 18.094 15.484 10.867 1 98.56 246 ALA A CA 1
ATOM 1892 C C . ALA A 1 246 ? 18.891 14.695 11.906 1 98.56 246 ALA A C 1
ATOM 1894 O O . ALA A 1 246 ? 19.422 13.625 11.609 1 98.56 246 ALA A O 1
ATOM 1895 N N . ARG A 1 247 ? 18.938 15.219 13.141 1 98.38 247 ARG A N 1
ATOM 1896 C CA . ARG A 1 247 ? 19.656 14.539 14.211 1 98.38 247 ARG A CA 1
ATOM 1897 C C . ARG A 1 247 ? 19 13.211 14.562 1 98.38 247 ARG A C 1
ATOM 1899 O O . ARG A 1 247 ? 19.672 12.219 14.836 1 98.38 247 ARG A O 1
ATOM 1906 N N . ALA A 1 248 ? 17.656 13.227 14.617 1 98.62 248 ALA A N 1
ATOM 1907 C CA . ALA A 1 248 ? 16.922 12.008 14.922 1 98.62 248 ALA A CA 1
ATOM 1908 C C . ALA A 1 248 ? 17.234 10.906 13.906 1 98.62 248 ALA A C 1
ATOM 1910 O O . ALA A 1 248 ? 17.5 9.766 14.289 1 98.62 248 ALA A O 1
ATOM 1911 N N . LEU A 1 249 ? 17.188 11.25 12.625 1 98 249 LEU A N 1
ATOM 1912 C CA . LEU A 1 249 ? 17.516 10.273 11.602 1 98 249 LEU A CA 1
ATOM 1913 C C . LEU A 1 249 ? 18.938 9.766 11.773 1 98 249 LEU A C 1
ATOM 1915 O O . LEU A 1 249 ? 19.203 8.562 11.656 1 98 249 LEU A O 1
ATOM 1919 N N . GLY A 1 250 ? 19.891 10.656 12.039 1 97 250 GLY A N 1
ATOM 1920 C CA . GLY A 1 250 ? 21.297 10.297 12.234 1 97 250 GLY A CA 1
ATOM 1921 C C . GLY A 1 250 ? 21.5 9.352 13.406 1 97 250 GLY A C 1
ATOM 1922 O O . GLY A 1 250 ? 22.469 8.586 13.422 1 97 250 GLY A O 1
ATOM 1923 N N . SER A 1 251 ? 20.641 9.43 14.328 1 95.88 251 SER A N 1
ATOM 1924 C CA . SER A 1 251 ? 20.812 8.641 15.547 1 95.88 251 SER A CA 1
ATOM 1925 C C . SER A 1 251 ? 20.266 7.23 15.367 1 95.88 251 SER A C 1
ATOM 1927 O O . SER A 1 251 ? 20.516 6.355 16.203 1 95.88 251 SER A O 1
ATOM 1929 N N . LEU A 1 252 ? 19.484 7.047 14.328 1 93.19 252 LEU A N 1
ATOM 1930 C CA . LEU A 1 252 ? 18.938 5.711 14.102 1 93.19 252 LEU A CA 1
ATOM 1931 C C . LEU A 1 252 ? 20.047 4.727 13.742 1 93.19 252 LEU A C 1
ATOM 1933 O O . LEU A 1 252 ? 20.984 5.078 13.023 1 93.19 252 LEU A O 1
ATOM 1937 N N . ALA A 1 253 ? 20.203 3.848 14.664 1 70.81 253 ALA A N 1
ATOM 1938 C CA . ALA A 1 253 ? 21.188 2.803 14.375 1 70.81 253 ALA A CA 1
ATOM 1939 C C . ALA A 1 253 ? 21.016 2.258 12.961 1 70.81 253 ALA A C 1
ATOM 1941 O O . ALA A 1 253 ? 19.906 2.238 12.43 1 70.81 253 ALA A O 1
ATOM 1942 N N . ALA A 1 254 ? 22.141 2.385 12.273 1 58.72 254 ALA A N 1
ATOM 1943 C CA . ALA A 1 254 ? 22.109 1.744 10.961 1 58.72 254 ALA A CA 1
ATOM 1944 C C . ALA A 1 254 ? 21.312 0.448 10.992 1 58.72 254 ALA A C 1
ATOM 1946 O O . ALA A 1 254 ? 21.344 -0.279 11.992 1 58.72 254 ALA A O 1
ATOM 1947 N N . PRO A 1 255 ? 20.172 0.339 10.164 1 47.25 255 PRO A N 1
ATOM 1948 C CA . PRO A 1 255 ? 19.547 -0.989 10.148 1 47.25 255 PRO A CA 1
ATOM 1949 C C . PRO A 1 255 ? 20.578 -2.115 10.281 1 47.25 255 PRO A C 1
ATOM 1951 O O . PRO A 1 255 ? 21.719 -1.979 9.828 1 47.25 255 PRO A O 1
ATOM 1954 N N . ALA A 1 256 ? 20.531 -2.961 11.359 1 39.31 256 ALA A N 1
ATOM 1955 C CA . ALA A 1 256 ? 21.453 -4.086 11.398 1 39.31 256 ALA A CA 1
ATOM 1956 C C . ALA A 1 256 ? 21.672 -4.676 10.008 1 39.31 256 ALA A C 1
ATOM 1958 O O . ALA A 1 256 ? 20.719 -5.086 9.352 1 39.31 256 ALA A O 1
ATOM 1959 N N . MET A 1 257 ? 22.469 -4.23 9.133 1 30.53 257 MET A N 1
ATOM 1960 C CA . MET A 1 257 ? 22.781 -5.188 8.078 1 30.53 257 MET A CA 1
ATOM 1961 C C . MET A 1 257 ? 22.781 -6.613 8.617 1 30.53 257 MET A C 1
ATOM 1963 O O . MET A 1 257 ? 23.328 -6.867 9.695 1 30.53 257 MET A O 1
ATOM 1967 N N . ALA A 1 258 ? 21.672 -7.359 8.336 1 30.58 258 ALA A N 1
ATOM 1968 C CA . ALA A 1 258 ? 21.906 -8.773 8.633 1 30.58 258 ALA A CA 1
ATOM 1969 C C . ALA A 1 258 ? 23.359 -9.148 8.352 1 30.58 258 ALA A C 1
ATOM 1971 O O . ALA A 1 258 ? 23.797 -9.148 7.203 1 30.58 258 ALA A O 1
ATOM 1972 N N . GLY A 1 259 ? 24.203 -8.695 9.195 1 24.28 259 GLY A N 1
ATOM 1973 C CA . GLY A 1 259 ? 25.484 -9.383 9.18 1 24.28 259 GLY A CA 1
ATOM 1974 C C . GLY A 1 259 ? 25.359 -10.891 9.133 1 24.28 259 GLY A C 1
ATOM 1975 O O . GLY A 1 259 ? 24.391 -11.453 9.656 1 24.28 259 GLY A O 1
ATOM 1976 N N . MET B 1 1 ? 4.605 19.391 -10.883 1 61.28 1 MET B N 1
ATOM 1977 C CA . MET B 1 1 ? 4.574 18.219 -11.734 1 61.28 1 MET B CA 1
ATOM 1978 C C . MET B 1 1 ? 3.842 17.062 -11.047 1 61.28 1 MET B C 1
ATOM 1980 O O . MET B 1 1 ? 3.959 16.891 -9.836 1 61.28 1 MET B O 1
ATOM 1984 N N . THR B 1 2 ? 2.881 16.516 -11.766 1 67.62 2 THR B N 1
ATOM 1985 C CA . THR B 1 2 ? 2.197 15.344 -11.227 1 67.62 2 THR B CA 1
ATOM 1986 C C . THR B 1 2 ? 3.008 14.078 -11.492 1 67.62 2 THR B C 1
ATOM 1988 O O . THR B 1 2 ? 3.916 14.078 -12.328 1 67.62 2 THR B O 1
ATOM 1991 N N . PHE B 1 3 ? 2.785 13.18 -10.664 1 66.62 3 PHE B N 1
ATOM 1992 C CA . PHE B 1 3 ? 3.475 11.906 -10.836 1 66.62 3 PHE B CA 1
ATOM 1993 C C . PHE B 1 3 ? 3.199 11.328 -12.219 1 66.62 3 PHE B C 1
ATOM 1995 O O . PHE B 1 3 ? 4.082 10.719 -12.836 1 66.62 3 PHE B O 1
ATOM 2002 N N . ALA B 1 4 ? 1.987 11.43 -12.719 1 62.88 4 ALA B N 1
ATOM 2003 C CA . ALA B 1 4 ? 1.586 10.898 -14.016 1 62.88 4 ALA B CA 1
ATOM 2004 C C . ALA B 1 4 ? 2.492 11.414 -15.133 1 62.88 4 ALA B C 1
ATOM 2006 O O . ALA B 1 4 ? 2.758 10.711 -16.109 1 62.88 4 ALA B O 1
ATOM 2007 N N . ASP B 1 5 ? 2.945 12.531 -15.047 1 66.56 5 ASP B N 1
ATOM 2008 C CA . ASP B 1 5 ? 3.744 13.195 -16.078 1 66.56 5 ASP B CA 1
ATOM 2009 C C . ASP B 1 5 ? 5.145 12.594 -16.156 1 66.56 5 ASP B C 1
ATOM 2011 O O . ASP B 1 5 ? 5.824 12.734 -17.172 1 66.56 5 ASP B O 1
ATOM 2015 N N . MET B 1 6 ? 5.469 11.844 -15.227 1 68.06 6 MET B N 1
ATOM 2016 C CA . MET B 1 6 ? 6.871 11.461 -15.094 1 68.06 6 MET B CA 1
ATOM 2017 C C . MET B 1 6 ? 7.098 10.047 -15.617 1 68.06 6 MET B C 1
ATOM 2019 O O . MET B 1 6 ? 8.242 9.633 -15.82 1 68.06 6 MET B O 1
ATOM 2023 N N . THR B 1 7 ? 6 9.281 -15.953 1 65.88 7 THR B N 1
ATOM 2024 C CA . THR B 1 7 ? 6.289 7.887 -16.266 1 65.88 7 THR B CA 1
ATOM 2025 C C . THR B 1 7 ? 5.594 7.465 -17.562 1 65.88 7 THR B C 1
ATOM 2027 O O . THR B 1 7 ? 4.473 6.949 -17.531 1 65.88 7 THR B O 1
ATOM 2030 N N . PRO B 1 8 ? 6.141 7.594 -18.766 1 66.44 8 PRO B N 1
ATOM 2031 C CA . PRO B 1 8 ? 5.402 7.379 -20.016 1 66.44 8 PRO B CA 1
ATOM 2032 C C . PRO B 1 8 ? 5.18 5.902 -20.328 1 66.44 8 PRO B C 1
ATOM 2034 O O . PRO B 1 8 ? 4.125 5.527 -20.844 1 66.44 8 PRO B O 1
ATOM 2037 N N . ASP B 1 9 ? 6.176 5.047 -20.312 1 84.12 9 ASP B N 1
ATOM 2038 C CA . ASP B 1 9 ? 6.008 3.67 -20.766 1 84.12 9 ASP B CA 1
ATOM 2039 C C . ASP B 1 9 ? 5.68 2.746 -19.594 1 84.12 9 ASP B C 1
ATOM 2041 O O . ASP B 1 9 ? 6.578 2.291 -18.891 1 84.12 9 ASP B O 1
ATOM 2045 N N . ARG B 1 10 ? 4.316 2.498 -19.438 1 92.56 10 ARG B N 1
ATOM 2046 C CA . ARG B 1 10 ? 3.859 1.738 -18.281 1 92.56 10 ARG B CA 1
ATOM 2047 C C . ARG B 1 10 ? 3.209 0.427 -18.703 1 92.56 10 ARG B C 1
ATOM 2049 O O . ARG B 1 10 ? 2.707 0.313 -19.828 1 92.56 10 ARG B O 1
ATOM 2056 N N . TYR B 1 11 ? 3.275 -0.558 -17.938 1 95.62 11 TYR B N 1
ATOM 2057 C CA . TYR B 1 11 ? 2.652 -1.87 -18.078 1 95.62 11 TYR B CA 1
ATOM 2058 C C . TYR B 1 11 ? 1.694 -2.137 -16.922 1 95.62 11 TYR B C 1
ATOM 2060 O O . TYR B 1 11 ? 2.021 -2.879 -15.992 1 95.62 11 TYR B O 1
ATOM 2068 N N . PRO B 1 12 ? 0.512 -1.576 -17 1 95.44 12 PRO B N 1
ATOM 2069 C CA . PRO B 1 12 ? -0.467 -1.708 -15.922 1 95.44 12 PRO B CA 1
ATOM 2070 C C . PRO B 1 12 ? -0.954 -3.143 -15.742 1 95.44 12 PRO B C 1
ATOM 2072 O O . PRO B 1 12 ? -0.801 -3.971 -16.641 1 95.44 12 PRO B O 1
ATOM 2075 N N . ALA B 1 13 ? -1.519 -3.436 -14.539 1 97.31 13 ALA B N 1
ATOM 2076 C CA . ALA B 1 13 ? -2.156 -4.727 -14.305 1 97.31 13 ALA B CA 1
ATOM 2077 C C . ALA B 1 13 ? -3.336 -4.938 -15.25 1 97.31 13 ALA B C 1
ATOM 2079 O O . ALA B 1 13 ? -3.887 -3.975 -15.789 1 97.31 13 ALA B O 1
ATOM 2080 N N . ILE B 1 14 ? -3.664 -6.113 -15.484 1 97.31 14 ILE B N 1
ATOM 2081 C CA . ILE B 1 14 ? -4.867 -6.484 -16.234 1 97.31 14 ILE B CA 1
ATOM 2082 C C . ILE B 1 14 ? -5.949 -6.941 -15.258 1 97.31 14 ILE B C 1
ATOM 2084 O O . ILE B 1 14 ? -5.703 -7.789 -14.391 1 97.31 14 ILE B O 1
ATOM 2088 N N . LEU B 1 15 ? -7.074 -6.348 -15.336 1 97.31 15 LEU B N 1
ATOM 2089 C CA . LEU B 1 15 ? -8.227 -6.719 -14.531 1 97.31 15 LEU B CA 1
ATOM 2090 C C . LEU B 1 15 ? -9.234 -7.52 -15.352 1 97.31 15 LEU B C 1
ATOM 2092 O O . LEU B 1 15 ? -9.695 -7.059 -16.406 1 97.31 15 LEU B O 1
ATOM 2096 N N . GLU B 1 16 ? -9.477 -8.727 -14.953 1 97.69 16 GLU B N 1
ATOM 2097 C CA . GLU B 1 16 ? -10.516 -9.562 -15.555 1 97.69 16 GLU B CA 1
ATOM 2098 C C . GLU B 1 16 ? -11.695 -9.742 -14.609 1 97.69 16 GLU B C 1
ATOM 2100 O O . GLU B 1 16 ? -11.531 -9.727 -13.391 1 97.69 16 GLU B O 1
ATOM 2105 N N . ASN B 1 17 ? -12.906 -9.828 -15.156 1 96.25 17 ASN B N 1
ATOM 2106 C CA . ASN B 1 17 ? -14.141 -10.031 -14.406 1 96.25 17 ASN B CA 1
ATOM 2107 C C . ASN B 1 17 ? -14.375 -8.914 -13.398 1 96.25 17 ASN B C 1
ATOM 2109 O O . ASN B 1 17 ? -14.586 -9.172 -12.211 1 96.25 17 ASN B O 1
ATOM 2113 N N . ALA B 1 18 ? -14.336 -7.699 -13.844 1 91.06 18 ALA B N 1
ATOM 2114 C CA . ALA B 1 18 ? -14.422 -6.496 -13.023 1 91.06 18 ALA B CA 1
ATOM 2115 C C . ALA B 1 18 ? -15.773 -6.41 -12.312 1 91.06 18 ALA B C 1
ATOM 2117 O O . ALA B 1 18 ? -15.891 -5.77 -11.266 1 91.06 18 ALA B O 1
ATOM 2118 N N . SER B 1 19 ? -16.766 -7.059 -12.805 1 92.25 19 SER B N 1
ATOM 2119 C CA . SER B 1 19 ? -18.109 -6.957 -12.266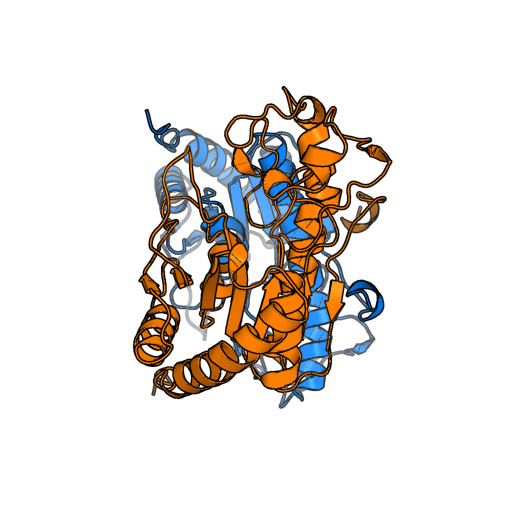 1 92.25 19 SER B CA 1
ATOM 2120 C C . SER B 1 19 ? -18.406 -8.094 -11.289 1 92.25 19 SER B C 1
ATOM 2122 O O . SER B 1 19 ? -19.531 -8.258 -10.836 1 92.25 19 SER B O 1
ATOM 2124 N N . ALA B 1 20 ? -17.375 -8.867 -11.008 1 94.62 20 ALA B N 1
ATOM 2125 C CA . ALA B 1 20 ? -17.562 -9.992 -10.086 1 94.62 20 ALA B CA 1
ATOM 2126 C C . ALA B 1 20 ? -18.203 -9.531 -8.781 1 94.62 20 ALA B C 1
ATOM 2128 O O . ALA B 1 20 ? -17.969 -8.406 -8.328 1 94.62 20 ALA B O 1
ATOM 2129 N N . ARG B 1 21 ? -18.969 -10.43 -8.109 1 93.44 21 ARG B N 1
ATOM 2130 C CA . ARG B 1 21 ? -19.75 -10.031 -6.949 1 93.44 21 ARG B CA 1
ATOM 2131 C C . ARG B 1 21 ? -19.203 -10.664 -5.672 1 93.44 21 ARG B C 1
ATOM 2133 O O . ARG B 1 21 ? -19.547 -10.234 -4.566 1 93.44 21 ARG B O 1
ATOM 2140 N N . SER B 1 22 ? -18.391 -11.727 -5.84 1 97.81 22 SER B N 1
ATOM 2141 C CA . SER B 1 22 ? -17.891 -12.352 -4.621 1 97.81 22 SER B CA 1
ATOM 2142 C C . SER B 1 22 ? -16.828 -11.484 -3.955 1 97.81 22 SER B C 1
ATOM 2144 O O . SER B 1 22 ? -16.344 -10.523 -4.555 1 97.81 22 SER B O 1
ATOM 2146 N N . ARG B 1 23 ? -16.469 -11.797 -2.744 1 98.12 23 ARG B N 1
ATOM 2147 C CA . ARG B 1 23 ? -15.43 -11.07 -2.014 1 98.12 23 ARG B CA 1
ATOM 2148 C C . ARG B 1 23 ? -14.039 -11.477 -2.484 1 98.12 23 ARG B C 1
ATOM 2150 O O . ARG B 1 23 ? -13.047 -10.812 -2.172 1 98.12 23 ARG B O 1
ATOM 2157 N N . PHE B 1 24 ? -13.938 -12.578 -3.236 1 98.88 24 PHE B N 1
ATOM 2158 C CA . PHE B 1 24 ? -12.625 -13.047 -3.658 1 98.88 24 PHE B CA 1
ATOM 2159 C C . PHE B 1 24 ? -12.031 -12.125 -4.715 1 98.88 24 PHE B C 1
ATOM 2161 O O . PHE B 1 24 ? -12.695 -11.789 -5.699 1 98.88 24 PHE B O 1
ATOM 2168 N N . LEU B 1 25 ? -10.906 -11.648 -4.508 1 98.88 25 LEU B N 1
ATOM 2169 C CA . LEU B 1 25 ? -10.055 -11 -5.496 1 98.88 25 LEU B CA 1
ATOM 2170 C C . LEU B 1 25 ? -8.766 -11.789 -5.699 1 98.88 25 LEU B C 1
ATOM 2172 O O . LEU B 1 25 ? -7.926 -11.859 -4.801 1 98.88 25 LEU B O 1
ATOM 2176 N N . LEU B 1 26 ? -8.633 -12.445 -6.859 1 98.94 26 LEU B N 1
ATOM 2177 C CA . LEU B 1 26 ? -7.457 -13.242 -7.191 1 98.94 26 LEU B CA 1
ATOM 2178 C C . LEU B 1 26 ? -6.359 -12.375 -7.785 1 98.94 26 LEU B C 1
ATOM 2180 O O . LEU B 1 26 ? -6.641 -11.438 -8.539 1 98.94 26 LEU B O 1
ATOM 2184 N N . VAL B 1 27 ? -5.156 -12.633 -7.426 1 98.94 27 VAL B N 1
ATOM 2185 C CA . VAL B 1 27 ? -3.994 -11.922 -7.949 1 98.94 27 VAL B CA 1
ATOM 2186 C C . VAL B 1 27 ? -2.975 -12.922 -8.492 1 98.94 27 VAL B C 1
ATOM 2188 O O . VAL B 1 27 ? -2.652 -13.914 -7.824 1 98.94 27 VAL B O 1
ATOM 2191 N N . CYS B 1 28 ? -2.504 -12.797 -9.672 1 98.94 28 CYS B N 1
ATOM 2192 C CA . CYS B 1 28 ? -1.469 -13.617 -10.289 1 98.94 28 CYS B CA 1
ATOM 2193 C C . CYS B 1 28 ? -0.306 -12.766 -10.773 1 98.94 28 CYS B C 1
ATOM 2195 O O . CYS B 1 28 ? -0.272 -12.352 -11.938 1 98.94 28 CYS B O 1
ATOM 2197 N N . GLU B 1 29 ? 0.682 -12.539 -9.969 1 98.75 29 GLU B N 1
ATOM 2198 C CA . GLU B 1 29 ? 1.822 -11.672 -10.25 1 98.75 29 GLU B CA 1
ATOM 2199 C C . GLU B 1 29 ? 2.707 -12.258 -11.344 1 98.75 29 GLU B C 1
ATOM 2201 O O . GLU B 1 29 ? 3.307 -11.523 -12.125 1 98.75 29 GLU B O 1
ATOM 2206 N N . HIS B 1 30 ? 2.771 -13.625 -11.391 1 98.75 30 HIS B N 1
ATOM 2207 C CA . HIS B 1 30 ? 3.693 -14.281 -12.305 1 98.75 30 HIS B CA 1
ATOM 2208 C C . HIS B 1 30 ? 2.945 -14.914 -13.477 1 98.75 30 HIS B C 1
ATOM 2210 O O . HIS B 1 30 ? 3.277 -16.031 -13.898 1 98.75 30 HIS B O 1
ATOM 2216 N N . ALA B 1 31 ? 2.021 -14.219 -14 1 98.75 31 ALA B N 1
ATOM 2217 C CA . ALA B 1 31 ? 1.048 -14.695 -14.977 1 98.75 31 ALA B CA 1
ATOM 2218 C C . ALA B 1 31 ? 1.673 -14.805 -16.359 1 98.75 31 ALA B C 1
ATOM 2220 O O . ALA B 1 31 ? 1.222 -15.602 -17.188 1 98.75 31 ALA B O 1
ATOM 2221 N N . SER B 1 32 ? 2.682 -14.016 -16.656 1 98.44 32 SER B N 1
ATOM 2222 C CA . SER B 1 32 ? 3.135 -13.852 -18.047 1 98.44 32 SER B CA 1
ATOM 2223 C C . SER B 1 32 ? 4.641 -14.047 -18.156 1 98.44 32 SER B C 1
ATOM 2225 O O . SER B 1 32 ? 5.395 -13.68 -17.25 1 98.44 32 SER B O 1
ATOM 2227 N N . HIS B 1 33 ? 5.043 -14.625 -19.281 1 98.19 33 HIS B N 1
ATOM 2228 C CA . HIS B 1 33 ? 6.469 -14.695 -19.578 1 98.19 33 HIS B CA 1
ATOM 2229 C C . HIS B 1 33 ? 6.863 -13.664 -20.625 1 98.19 33 HIS B C 1
ATOM 2231 O O . HIS B 1 33 ? 7.953 -13.734 -21.203 1 98.19 33 HIS B O 1
ATOM 2237 N N . ALA B 1 34 ? 5.965 -12.719 -20.922 1 97.94 34 ALA B N 1
ATOM 2238 C CA . ALA B 1 34 ? 6.227 -11.711 -21.938 1 97.94 34 ALA B CA 1
ATOM 2239 C C . ALA B 1 34 ? 7.32 -10.742 -21.5 1 97.94 34 ALA B C 1
ATOM 2241 O O . ALA B 1 34 ? 7.301 -10.266 -20.359 1 97.94 34 ALA B O 1
ATOM 2242 N N . ILE B 1 35 ? 8.242 -10.477 -22.344 1 98 35 ILE B N 1
ATOM 2243 C CA . ILE B 1 35 ? 9.273 -9.461 -22.141 1 98 35 ILE B CA 1
ATOM 2244 C C . ILE B 1 35 ? 9.117 -8.359 -23.188 1 98 35 ILE B C 1
ATOM 2246 O O . ILE B 1 35 ? 9.375 -8.586 -24.375 1 98 35 ILE B O 1
ATOM 2250 N N . PRO B 1 36 ? 8.664 -7.199 -22.75 1 96.88 36 PRO B N 1
ATOM 2251 C CA . PRO B 1 36 ? 8.531 -6.102 -23.719 1 96.88 36 PRO B CA 1
ATOM 2252 C C . PRO B 1 36 ? 9.828 -5.832 -24.484 1 96.88 36 PRO B C 1
ATOM 2254 O O . PRO B 1 36 ? 10.922 -5.988 -23.938 1 96.88 36 PRO B O 1
ATOM 2257 N N . GLY B 1 37 ? 9.711 -5.387 -25.703 1 95.62 37 GLY B N 1
ATOM 2258 C CA . GLY B 1 37 ? 10.812 -5.242 -26.641 1 95.62 37 GLY B CA 1
ATOM 2259 C C . GLY B 1 37 ? 11.938 -4.379 -26.094 1 95.62 37 GLY B C 1
ATOM 2260 O O . GLY B 1 37 ? 13.109 -4.609 -26.406 1 95.62 37 GLY B O 1
ATOM 2261 N N . ARG B 1 38 ? 11.656 -3.42 -25.312 1 94.44 38 ARG B N 1
ATOM 2262 C CA . ARG B 1 38 ? 12.656 -2.484 -24.812 1 94.44 38 ARG B CA 1
ATOM 2263 C C . ARG B 1 38 ? 13.68 -3.193 -23.938 1 94.44 38 ARG B C 1
ATOM 2265 O O . ARG B 1 38 ? 14.781 -2.684 -23.719 1 94.44 38 ARG B O 1
ATOM 2272 N N . TRP B 1 39 ? 13.336 -4.359 -23.422 1 95.94 39 TRP B N 1
ATOM 2273 C CA . TRP B 1 39 ? 14.281 -5.082 -22.578 1 95.94 39 TRP B CA 1
ATOM 2274 C C . TRP B 1 39 ? 14.859 -6.285 -23.312 1 95.94 39 TRP B C 1
ATOM 2276 O O . TRP B 1 39 ? 15.555 -7.117 -22.719 1 95.94 39 TRP B O 1
ATOM 2286 N N . GLY B 1 40 ? 14.492 -6.387 -24.656 1 94.88 40 GLY B N 1
ATOM 2287 C CA . GLY B 1 40 ? 15.031 -7.453 -25.484 1 94.88 40 GLY B CA 1
ATOM 2288 C C . GLY B 1 40 ? 14.711 -8.836 -24.953 1 94.88 40 GLY B C 1
ATOM 2289 O O . GLY B 1 40 ? 13.562 -9.117 -24.594 1 94.88 40 GLY B O 1
ATOM 2290 N N . ASP B 1 41 ? 15.766 -9.766 -25 1 96.56 41 ASP B N 1
ATOM 2291 C CA . ASP B 1 41 ? 15.57 -11.141 -24.531 1 96.56 41 ASP B CA 1
ATOM 2292 C C . ASP B 1 41 ? 16.297 -11.383 -23.219 1 96.56 41 ASP B C 1
ATOM 2294 O O . ASP B 1 41 ? 16.453 -12.523 -22.781 1 96.56 41 ASP B O 1
ATOM 2298 N N . LEU B 1 42 ? 16.875 -10.273 -22.609 1 97.69 42 LEU B N 1
ATOM 2299 C CA . LEU B 1 42 ? 17.609 -10.297 -21.344 1 97.69 42 LEU B CA 1
ATOM 2300 C C . LEU B 1 42 ? 18.812 -11.234 -21.422 1 97.69 42 LEU B C 1
ATOM 2302 O O . LEU B 1 42 ? 19.281 -11.734 -20.391 1 97.69 42 LEU B O 1
ATOM 2306 N N . GLY B 1 43 ? 19.188 -11.555 -22.641 1 97.31 43 GLY B N 1
ATOM 2307 C CA . GLY B 1 43 ? 20.328 -12.43 -22.859 1 97.31 43 GLY B CA 1
ATOM 2308 C C . GLY B 1 43 ? 20 -13.898 -22.688 1 97.31 43 GLY B C 1
ATOM 2309 O O . GLY B 1 43 ? 20.891 -14.727 -22.547 1 97.31 43 GLY B O 1
ATOM 2310 N N . LEU B 1 44 ? 18.766 -14.242 -22.703 1 97.25 44 LEU B N 1
ATOM 2311 C CA . LEU B 1 44 ? 18.328 -15.617 -22.469 1 97.25 44 LEU B CA 1
ATOM 2312 C C . LEU B 1 44 ? 17.844 -16.266 -23.75 1 97.25 44 LEU B C 1
ATOM 2314 O O . LEU B 1 44 ? 17.188 -15.625 -24.578 1 97.25 44 LEU B O 1
ATOM 2318 N N . PRO B 1 45 ? 18.172 -17.531 -23.906 1 96.56 45 PRO B N 1
ATOM 2319 C CA . PRO B 1 45 ? 17.578 -18.25 -25.031 1 96.56 45 PRO B CA 1
ATOM 2320 C C . PRO B 1 45 ? 16.062 -18.391 -24.891 1 96.56 45 PRO B C 1
ATOM 2322 O O . PRO B 1 45 ? 15.516 -18.234 -23.797 1 96.56 45 PRO B O 1
ATOM 2325 N N . GLU B 1 46 ? 15.422 -18.625 -25.953 1 96.19 46 GLU B N 1
ATOM 2326 C CA . GLU B 1 46 ? 13.961 -18.719 -26 1 96.19 46 GLU B CA 1
ATOM 2327 C C . GLU B 1 46 ? 13.438 -19.766 -25.031 1 96.19 46 GLU B C 1
ATOM 2329 O O . GLU B 1 46 ? 12.406 -19.578 -24.391 1 96.19 46 GLU B O 1
ATOM 2334 N N . GLU B 1 47 ? 14.109 -20.875 -24.922 1 95.62 47 GLU B N 1
ATOM 2335 C CA . GLU B 1 47 ? 13.688 -21.969 -24.062 1 95.62 47 GLU B CA 1
ATOM 2336 C C . GLU B 1 47 ? 13.57 -21.531 -22.609 1 95.62 47 GLU B C 1
ATOM 2338 O O . GLU B 1 47 ? 12.617 -21.891 -21.922 1 95.62 47 GLU B O 1
ATOM 2343 N N . LEU B 1 48 ? 14.492 -20.75 -22.203 1 95.19 48 LEU B N 1
ATOM 2344 C CA . LEU B 1 48 ? 14.492 -20.266 -20.812 1 95.19 48 LEU B CA 1
ATOM 2345 C C . LEU B 1 48 ? 13.414 -19.203 -20.609 1 95.19 48 LEU B C 1
ATOM 2347 O O . LEU B 1 48 ? 12.82 -19.125 -19.531 1 95.19 48 LEU B O 1
ATOM 2351 N N . ARG B 1 49 ? 13.117 -18.422 -21.625 1 95.94 49 ARG B N 1
ATOM 2352 C CA . ARG B 1 49 ? 12.102 -17.375 -21.547 1 95.94 49 ARG B CA 1
ATOM 2353 C C . ARG B 1 49 ? 10.703 -17.984 -21.484 1 95.94 49 ARG B C 1
ATOM 2355 O O . ARG B 1 49 ? 9.742 -17.312 -21.109 1 95.94 49 ARG B O 1
ATOM 2362 N N . GLN B 1 50 ? 10.648 -19.25 -21.812 1 95.12 50 GLN B N 1
ATOM 2363 C CA . GLN B 1 50 ? 9.375 -19.953 -21.781 1 95.12 50 GLN B CA 1
ATOM 2364 C C . GLN B 1 50 ? 9.289 -20.875 -20.562 1 95.12 50 GLN B C 1
ATOM 2366 O O . GLN B 1 50 ? 8.242 -21.469 -20.297 1 95.12 50 GLN B O 1
ATOM 2371 N N . ALA B 1 51 ? 10.352 -20.984 -19.844 1 94 51 ALA B N 1
ATOM 2372 C CA . ALA B 1 51 ? 10.414 -21.906 -18.719 1 94 51 ALA B CA 1
ATOM 2373 C C . ALA B 1 51 ? 9.93 -21.234 -17.438 1 94 51 ALA B C 1
ATOM 2375 O O . ALA B 1 51 ? 9.625 -20.031 -17.438 1 94 51 ALA B O 1
ATOM 2376 N N . HIS B 1 52 ? 9.891 -22 -16.359 1 94.31 52 HIS B N 1
ATOM 2377 C CA . HIS B 1 52 ? 9.359 -21.578 -15.062 1 94.31 52 HIS B CA 1
ATOM 2378 C C . HIS B 1 52 ? 10.141 -20.375 -14.516 1 94.31 52 HIS B C 1
ATOM 2380 O O . HIS B 1 52 ? 9.602 -19.562 -13.766 1 94.31 52 HIS B O 1
ATOM 2386 N N . ILE B 1 53 ? 11.383 -20.203 -14.883 1 94.56 53 ILE B N 1
ATOM 2387 C CA . ILE B 1 53 ? 12.172 -19.109 -14.359 1 94.56 53 ILE B CA 1
ATOM 2388 C C . ILE B 1 53 ? 11.539 -17.781 -14.766 1 94.56 53 ILE B C 1
ATOM 2390 O O . ILE B 1 53 ? 11.727 -16.766 -14.094 1 94.56 53 ILE B O 1
ATOM 2394 N N . ALA B 1 54 ? 10.711 -17.766 -15.852 1 97 54 ALA B N 1
ATOM 2395 C CA . ALA B 1 54 ? 10.188 -16.531 -16.422 1 97 54 ALA B CA 1
ATOM 2396 C C . ALA B 1 54 ? 8.781 -16.234 -15.898 1 97 54 ALA B C 1
ATOM 2398 O O . ALA B 1 54 ? 8.305 -15.102 -15.984 1 97 54 ALA B O 1
ATOM 2399 N N . TRP B 1 55 ? 8.102 -17.219 -15.492 1 98.06 55 TRP B N 1
ATOM 2400 C CA . TRP B 1 55 ? 6.707 -17.109 -15.086 1 98.06 55 TRP B CA 1
ATOM 2401 C C . TRP B 1 55 ? 6.262 -18.344 -14.32 1 98.06 55 TRP B C 1
ATOM 2403 O O . TRP B 1 55 ? 7.059 -19.266 -14.086 1 98.06 55 TRP B O 1
ATOM 2413 N N . ASP B 1 56 ? 5.027 -18.359 -13.805 1 98.5 56 ASP B N 1
ATOM 2414 C CA . ASP B 1 56 ? 4.445 -19.531 -13.148 1 98.5 56 ASP B CA 1
ATOM 2415 C C . ASP B 1 56 ? 3.504 -20.266 -14.086 1 98.5 56 ASP B C 1
ATOM 2417 O O . ASP B 1 56 ? 2.311 -19.969 -14.156 1 98.5 56 ASP B O 1
ATOM 2421 N N . PRO B 1 57 ? 4.023 -21.281 -14.766 1 98.19 57 PRO B N 1
ATOM 2422 C CA . PRO B 1 57 ? 3.174 -22.031 -15.695 1 98.19 57 PRO B CA 1
ATOM 2423 C C . PRO B 1 57 ? 1.912 -22.578 -15.039 1 98.19 57 PRO B C 1
ATOM 2425 O O . PRO B 1 57 ? 1.976 -23.125 -13.938 1 98.19 57 PRO B O 1
ATOM 2428 N N . GLY B 1 58 ? 0.761 -22.312 -15.734 1 98.81 58 GLY B N 1
ATOM 2429 C CA . GLY B 1 58 ? -0.514 -22.859 -15.289 1 98.81 58 GLY B CA 1
ATOM 2430 C C . GLY B 1 58 ? -1.23 -21.953 -14.297 1 98.81 58 GLY B C 1
ATOM 2431 O O . GLY B 1 58 ? -2.434 -22.094 -14.078 1 98.81 58 GLY B O 1
ATOM 2432 N N . ALA B 1 59 ? -0.538 -21.031 -13.648 1 98.88 59 ALA B N 1
ATOM 2433 C CA . ALA B 1 59 ? -1.115 -20.234 -12.578 1 98.88 59 ALA B CA 1
ATOM 2434 C C . ALA B 1 59 ? -2.232 -19.328 -13.102 1 98.88 59 ALA B C 1
ATOM 2436 O O . ALA B 1 59 ? -3.287 -19.203 -12.469 1 98.88 59 ALA B O 1
ATOM 2437 N N . LEU B 1 60 ? -2.01 -18.672 -14.227 1 98.88 60 LEU B N 1
ATOM 2438 C CA . LEU B 1 60 ? -3.039 -17.797 -14.773 1 98.88 60 LEU B CA 1
ATOM 2439 C C . LEU B 1 60 ? -4.262 -18.594 -15.203 1 98.88 60 LEU B C 1
ATOM 2441 O O . LEU B 1 60 ? -5.398 -18.172 -14.961 1 98.88 60 LEU B O 1
ATOM 2445 N N . GLY B 1 61 ? -4.016 -19.688 -15.898 1 98.94 61 GLY B N 1
ATOM 2446 C CA . GLY B 1 61 ? -5.133 -20.547 -16.266 1 98.94 61 GLY B CA 1
ATOM 2447 C C . GLY B 1 61 ? -5.938 -21.016 -15.062 1 98.94 61 GLY B C 1
ATOM 2448 O O . GLY B 1 61 ? -7.168 -20.984 -15.086 1 98.94 61 GLY B O 1
ATOM 2449 N N . LEU B 1 62 ? -5.246 -21.484 -14.023 1 98.94 62 LEU B N 1
ATOM 2450 C CA . LEU B 1 62 ? -5.918 -21.859 -12.781 1 98.94 62 LEU B CA 1
ATOM 2451 C C . LEU B 1 62 ? -6.695 -20.672 -12.211 1 98.94 62 LEU B C 1
ATOM 2453 O O . LEU B 1 62 ? -7.84 -20.828 -11.781 1 98.94 62 LEU B O 1
ATOM 2457 N N . SER B 1 63 ? -6.082 -19.484 -12.195 1 98.94 63 SER B N 1
ATOM 2458 C CA . SER B 1 63 ? -6.738 -18.297 -11.68 1 98.94 63 SER B CA 1
ATOM 2459 C C . SER B 1 63 ? -8.047 -18.016 -12.406 1 98.94 63 SER B C 1
ATOM 2461 O O . SER B 1 63 ? -9.062 -17.703 -11.781 1 98.94 63 SER B O 1
ATOM 2463 N N . ARG B 1 64 ? -8.031 -18.094 -13.688 1 98.94 64 ARG B N 1
ATOM 2464 C CA . ARG B 1 64 ? -9.227 -17.859 -14.484 1 98.94 64 ARG B CA 1
ATOM 2465 C C . ARG B 1 64 ? -10.305 -18.906 -14.172 1 98.94 64 ARG B C 1
ATOM 2467 O O . ARG B 1 64 ? -11.484 -18.562 -14.078 1 98.94 64 ARG B O 1
ATOM 2474 N N . GLY B 1 65 ? -9.891 -20.203 -14.102 1 98.94 65 GLY B N 1
ATOM 2475 C CA . GLY B 1 65 ? -10.828 -21.25 -13.68 1 98.94 65 GLY B CA 1
ATOM 2476 C C . GLY B 1 65 ? -11.469 -20.969 -12.336 1 98.94 65 GLY B C 1
ATOM 2477 O O . GLY B 1 65 ? -12.68 -21.125 -12.172 1 98.94 65 GLY B O 1
ATOM 2478 N N . LEU B 1 66 ? -10.648 -20.562 -11.352 1 98.94 66 LEU B N 1
ATOM 2479 C CA . LEU B 1 66 ? -11.141 -20.219 -10.023 1 98.94 66 LEU B CA 1
ATOM 2480 C C . LEU B 1 66 ? -12.078 -19.016 -10.102 1 98.94 66 LEU B C 1
ATOM 2482 O O . LEU B 1 66 ? -13.109 -18.984 -9.43 1 98.94 66 LEU B O 1
ATOM 2486 N N . ALA B 1 67 ? -11.695 -17.984 -10.906 1 98.88 67 ALA B N 1
ATOM 2487 C CA . ALA B 1 67 ? -12.508 -16.781 -11.047 1 98.88 67 ALA B CA 1
ATOM 2488 C C . ALA B 1 67 ? -13.914 -17.125 -11.539 1 98.88 67 ALA B C 1
ATOM 2490 O O . ALA B 1 67 ? -14.906 -16.578 -11.039 1 98.88 67 ALA B O 1
ATOM 2491 N N . ARG B 1 68 ? -13.992 -18.016 -12.508 1 98.62 68 ARG B N 1
ATOM 2492 C CA . ARG B 1 68 ? -15.289 -18.422 -13.055 1 98.62 68 ARG B CA 1
ATOM 2493 C C . ARG B 1 68 ? -16.125 -19.125 -12 1 98.62 68 ARG B C 1
ATOM 2495 O O . ARG B 1 68 ? -17.344 -18.906 -11.914 1 98.62 68 ARG B O 1
ATOM 2502 N N . ARG B 1 69 ? -15.57 -19.938 -11.211 1 98.75 69 ARG B N 1
ATOM 2503 C CA . ARG B 1 69 ? -16.297 -20.781 -10.266 1 98.75 69 ARG B CA 1
ATOM 2504 C C . ARG B 1 69 ? -16.703 -19.984 -9.031 1 98.75 69 ARG B C 1
ATOM 2506 O O . ARG B 1 69 ? -17.75 -20.219 -8.445 1 98.75 69 ARG B O 1
ATOM 2513 N N . LEU B 1 70 ? -15.852 -19.047 -8.648 1 98.75 70 LEU B N 1
ATOM 2514 C CA . LEU B 1 70 ? -16.062 -18.297 -7.418 1 98.75 70 LEU B CA 1
ATOM 2515 C C . LEU B 1 70 ? -16.719 -16.938 -7.715 1 98.75 70 LEU B C 1
ATOM 2517 O O . LEU B 1 70 ? -17.031 -16.188 -6.793 1 98.75 70 LEU B O 1
ATOM 2521 N N . ASP B 1 71 ? -16.891 -16.594 -9.039 1 98.56 71 ASP B N 1
ATOM 2522 C CA . ASP B 1 71 ? -17.297 -15.242 -9.438 1 98.56 71 ASP B CA 1
ATOM 2523 C C . ASP B 1 71 ? -16.375 -14.188 -8.828 1 98.56 71 ASP B C 1
ATOM 2525 O O . ASP B 1 71 ? -16.844 -13.273 -8.148 1 98.56 71 ASP B O 1
ATOM 2529 N N . ALA B 1 72 ? -15.141 -14.383 -9.031 1 98.81 72 ALA B N 1
ATOM 2530 C CA . ALA B 1 72 ? -14.094 -13.555 -8.43 1 98.81 72 ALA B CA 1
ATOM 2531 C C . ALA B 1 72 ? -13.469 -12.625 -9.477 1 98.81 72 ALA B C 1
ATOM 2533 O O . ALA B 1 72 ? -13.375 -12.984 -10.648 1 98.81 72 ALA B O 1
ATOM 2534 N N . GLY B 1 73 ? -13.125 -11.359 -9.039 1 98.31 73 GLY B N 1
ATOM 2535 C CA . GLY B 1 73 ? -12.211 -10.578 -9.859 1 98.31 73 GLY B CA 1
ATOM 2536 C C . GLY B 1 73 ? -10.82 -11.164 -9.922 1 98.31 73 GLY B C 1
ATOM 2537 O O . GLY B 1 73 ? -10.406 -11.898 -9.031 1 98.31 73 GLY B O 1
ATOM 2538 N N . LEU B 1 74 ? -10.141 -10.906 -11.031 1 98.81 74 LEU B N 1
ATOM 2539 C CA . LEU B 1 74 ? -8.773 -11.383 -11.242 1 98.81 74 LEU B CA 1
ATOM 2540 C C . LEU B 1 74 ? -7.879 -10.25 -11.734 1 98.81 74 LEU B C 1
ATOM 2542 O O . LEU B 1 74 ? -8.195 -9.586 -12.727 1 98.81 74 LEU B O 1
ATOM 2546 N N . VAL B 1 75 ? -6.809 -9.961 -10.961 1 98.81 75 VAL B N 1
ATOM 2547 C CA . VAL B 1 75 ? -5.773 -9.008 -11.352 1 98.81 75 VAL B CA 1
ATOM 2548 C C . VAL B 1 75 ? -4.469 -9.75 -11.641 1 98.81 75 VAL B C 1
ATOM 2550 O O . VAL B 1 75 ? -4.02 -10.562 -10.836 1 98.81 75 VAL B O 1
ATOM 2553 N N . HIS B 1 76 ? -3.83 -9.539 -12.789 1 98.75 76 HIS B N 1
ATOM 2554 C CA . HIS B 1 76 ? -2.574 -10.234 -13.047 1 98.75 76 HIS B CA 1
ATOM 2555 C C . HIS B 1 76 ? -1.6 -9.336 -13.805 1 98.75 76 HIS B C 1
ATOM 2557 O O . HIS B 1 76 ? -2.012 -8.359 -14.438 1 98.75 76 HIS B O 1
ATOM 2563 N N . ALA B 1 77 ? -0.351 -9.586 -13.68 1 98.12 77 ALA B N 1
ATOM 2564 C CA . ALA B 1 77 ? 0.709 -8.797 -14.305 1 98.12 77 ALA B CA 1
ATOM 2565 C C . ALA B 1 77 ? 0.913 -9.211 -15.758 1 98.12 77 ALA B C 1
ATOM 2567 O O . ALA B 1 77 ? 0.849 -10.398 -16.094 1 98.12 77 ALA B O 1
ATOM 2568 N N . PRO B 1 78 ? 1.235 -8.266 -16.578 1 97.31 78 PRO B N 1
ATOM 2569 C CA . PRO B 1 78 ? 1.376 -8.57 -18 1 97.31 78 PRO B CA 1
ATOM 2570 C C . PRO B 1 78 ? 2.818 -8.875 -18.406 1 97.31 78 PRO B C 1
ATOM 2572 O O . PRO B 1 78 ? 3.078 -9.25 -19.547 1 97.31 78 PRO B O 1
ATOM 2575 N N . VAL B 1 79 ? 3.777 -8.695 -17.484 1 98 79 VAL B N 1
ATOM 2576 C CA . VAL B 1 79 ? 5.199 -8.758 -17.812 1 98 79 VAL B CA 1
ATOM 2577 C C . VAL B 1 79 ? 5.867 -9.852 -16.984 1 98 79 VAL B C 1
ATOM 2579 O O . VAL B 1 79 ? 5.48 -10.102 -15.836 1 98 79 VAL B O 1
ATOM 2582 N N . SER B 1 80 ? 6.883 -10.508 -17.578 1 98.69 80 SER B N 1
ATOM 2583 C CA . SER B 1 80 ? 7.625 -11.578 -16.922 1 98.69 80 SER B CA 1
ATOM 2584 C C . SER B 1 80 ? 8.289 -11.094 -15.641 1 98.69 80 SER B C 1
ATOM 2586 O O . SER B 1 80 ? 8.812 -9.977 -15.586 1 98.69 80 SER B O 1
ATOM 2588 N N . ARG B 1 81 ? 8.289 -12.008 -14.711 1 98.31 81 ARG B N 1
ATOM 2589 C CA . ARG B 1 81 ? 9.008 -11.742 -13.469 1 98.31 81 ARG B CA 1
ATOM 2590 C C . ARG B 1 81 ? 10.492 -11.531 -13.719 1 98.31 81 ARG B C 1
ATOM 2592 O O . ARG B 1 81 ? 11.211 -11.031 -12.852 1 98.31 81 ARG B O 1
ATOM 2599 N N . LEU B 1 82 ? 11.023 -11.906 -14.891 1 98.06 82 LEU B N 1
ATOM 2600 C CA . LEU B 1 82 ? 12.422 -11.695 -15.219 1 98.06 82 LEU B CA 1
ATOM 2601 C C . LEU B 1 82 ? 12.727 -10.211 -15.406 1 98.06 82 LEU B C 1
ATOM 2603 O O . LEU B 1 82 ? 13.852 -9.773 -15.172 1 98.06 82 LEU B O 1
ATOM 2607 N N . VAL B 1 83 ? 11.766 -9.484 -15.875 1 98.19 83 VAL B N 1
ATOM 2608 C CA . VAL B 1 83 ? 11.961 -8.039 -15.992 1 98.19 83 VAL B CA 1
ATOM 2609 C C . VAL B 1 83 ? 11.766 -7.379 -14.633 1 98.19 83 VAL B C 1
ATOM 2611 O O . VAL B 1 83 ? 12.609 -6.594 -14.195 1 98.19 83 VAL B O 1
ATOM 2614 N N . TYR B 1 84 ? 10.727 -7.715 -13.984 1 98.38 84 TYR B N 1
ATOM 2615 C CA . TYR B 1 84 ? 10.453 -7.301 -12.609 1 98.38 84 TYR B CA 1
ATOM 2616 C C . TYR B 1 84 ? 9.469 -8.25 -11.945 1 98.38 84 TYR B C 1
ATOM 2618 O O . TYR B 1 84 ? 8.398 -8.531 -12.492 1 98.38 84 TYR B O 1
ATOM 2626 N N . ASP B 1 85 ? 9.781 -8.797 -10.852 1 98.56 85 ASP B N 1
ATOM 2627 C CA . ASP B 1 85 ? 8.875 -9.609 -10.047 1 98.56 85 ASP B CA 1
ATOM 2628 C C . ASP B 1 85 ? 7.98 -8.734 -9.18 1 98.56 85 ASP B C 1
ATOM 2630 O O . ASP B 1 85 ? 8.43 -8.195 -8.164 1 98.56 85 ASP B O 1
ATOM 2634 N N . CYS B 1 86 ? 6.715 -8.633 -9.492 1 98.62 86 CYS B N 1
ATOM 2635 C CA . CYS B 1 86 ? 5.781 -7.73 -8.828 1 98.62 86 CYS B CA 1
ATOM 2636 C C . CYS B 1 86 ? 5.461 -8.219 -7.418 1 98.62 86 CYS B C 1
ATOM 2638 O O . CYS B 1 86 ? 4.84 -7.496 -6.637 1 98.62 86 CYS B O 1
ATOM 2640 N N . ASN B 1 87 ? 5.852 -9.414 -7.031 1 98.56 87 ASN B N 1
ATOM 2641 C CA . ASN B 1 87 ? 5.691 -9.898 -5.664 1 98.56 87 ASN B CA 1
ATOM 2642 C C . ASN B 1 87 ? 6.957 -9.68 -4.84 1 98.56 87 ASN B C 1
ATOM 2644 O O . ASN B 1 87 ? 7.164 -10.344 -3.82 1 98.56 87 ASN B O 1
ATOM 2648 N N . ARG B 1 88 ? 7.852 -8.812 -5.309 1 98.19 88 ARG B N 1
ATOM 2649 C CA . ARG B 1 88 ? 9.062 -8.43 -4.59 1 98.19 88 ARG B CA 1
ATOM 2650 C C . ARG B 1 88 ? 9.164 -6.91 -4.461 1 98.19 88 ARG B C 1
ATOM 2652 O O . ARG B 1 88 ? 8.891 -6.184 -5.422 1 98.19 88 ARG B O 1
ATOM 2659 N N . ALA B 1 89 ? 9.555 -6.473 -3.26 1 97.88 89 ALA B N 1
ATOM 2660 C CA . ALA B 1 89 ? 9.836 -5.051 -3.078 1 97.88 89 ALA B CA 1
ATOM 2661 C C . ALA B 1 89 ? 11.047 -4.621 -3.898 1 97.88 89 ALA B C 1
ATOM 2663 O O . ALA B 1 89 ? 11.93 -5.434 -4.188 1 97.88 89 ALA B O 1
ATOM 2664 N N . PRO B 1 90 ? 11.141 -3.355 -4.215 1 97.62 90 PRO B N 1
ATOM 2665 C CA . PRO B 1 90 ? 12.172 -2.887 -5.145 1 97.62 90 PRO B CA 1
ATOM 2666 C C . PRO B 1 90 ? 13.586 -3.043 -4.59 1 97.62 90 PRO B C 1
ATOM 2668 O O . PRO B 1 90 ? 14.555 -3.072 -5.355 1 97.62 90 PRO B O 1
ATOM 2671 N N . ASP B 1 91 ? 13.734 -3.066 -3.291 1 95.56 91 ASP B N 1
ATOM 2672 C CA . ASP B 1 91 ? 15.07 -3.166 -2.711 1 95.56 91 ASP B CA 1
ATOM 2673 C C . ASP B 1 91 ? 15.5 -4.625 -2.57 1 95.56 91 ASP B C 1
ATOM 2675 O O . ASP B 1 91 ? 16.641 -4.91 -2.211 1 95.56 91 ASP B O 1
ATOM 2679 N N . GLN B 1 92 ? 14.586 -5.578 -2.834 1 95.5 92 GLN B N 1
ATOM 2680 C CA . GLN B 1 92 ? 14.906 -6.996 -2.73 1 95.5 92 GLN B CA 1
ATOM 2681 C C . GLN B 1 92 ? 15.648 -7.488 -3.971 1 95.5 92 GLN B C 1
ATOM 2683 O O . GLN B 1 92 ? 15.32 -7.102 -5.094 1 95.5 92 GLN B O 1
ATOM 2688 N N . PRO B 1 93 ? 16.641 -8.32 -3.781 1 93.38 93 PRO B N 1
ATOM 2689 C CA . PRO B 1 93 ? 17.391 -8.836 -4.926 1 93.38 93 PRO B CA 1
ATOM 2690 C C . PRO B 1 93 ? 16.516 -9.594 -5.918 1 93.38 93 PRO B C 1
ATOM 2692 O O . PRO B 1 93 ? 16.781 -9.586 -7.121 1 93.38 93 PRO B O 1
ATOM 2695 N N . GLY B 1 94 ? 15.438 -10.164 -5.465 1 95.5 94 GLY B N 1
ATOM 2696 C CA . GLY B 1 94 ? 14.562 -10.961 -6.309 1 95.5 94 GLY B CA 1
ATOM 2697 C C . GLY B 1 94 ? 13.664 -10.125 -7.195 1 95.5 94 GLY B C 1
ATOM 2698 O O . GLY B 1 94 ? 13.016 -10.648 -8.102 1 95.5 94 GLY B O 1
ATOM 2699 N N . ALA B 1 95 ? 13.617 -8.797 -6.938 1 97.62 95 ALA B N 1
ATOM 2700 C CA . ALA B 1 95 ? 12.781 -7.926 -7.75 1 97.62 95 ALA B CA 1
ATOM 2701 C C . ALA B 1 95 ? 13.227 -7.934 -9.211 1 97.62 95 ALA B C 1
ATOM 2703 O O . ALA B 1 95 ? 12.398 -7.953 -10.125 1 97.62 95 ALA B O 1
ATOM 2704 N N . MET B 1 96 ? 14.469 -7.902 -9.461 1 98.06 96 MET B N 1
ATOM 2705 C CA . MET B 1 96 ? 15.18 -8.023 -10.734 1 98.06 96 MET B CA 1
ATOM 2706 C C . MET B 1 96 ? 16.375 -8.961 -10.609 1 98.06 96 MET B C 1
ATOM 2708 O O . MET B 1 96 ? 17.516 -8.516 -10.594 1 98.06 96 MET B O 1
ATOM 2712 N N . ALA B 1 97 ? 16.031 -10.266 -10.602 1 96.88 97 ALA B N 1
ATOM 2713 C CA . ALA B 1 97 ? 16.984 -11.289 -10.211 1 96.88 97 ALA B CA 1
ATOM 2714 C C . ALA B 1 97 ? 18.109 -11.398 -11.234 1 96.88 97 ALA B C 1
ATOM 2716 O O . ALA B 1 97 ? 17.875 -11.43 -12.445 1 96.88 97 ALA B O 1
ATOM 2717 N N . GLU B 1 98 ? 19.328 -11.445 -10.789 1 97.06 98 GLU B N 1
ATOM 2718 C CA . GLU B 1 98 ? 20.484 -11.641 -11.656 1 97.06 98 GLU B CA 1
ATOM 2719 C C . GLU B 1 98 ? 20.672 -13.117 -12 1 97.06 98 GLU B C 1
ATOM 2721 O O . GLU B 1 98 ? 21.375 -13.453 -12.961 1 97.06 98 GLU B O 1
ATOM 2726 N N . ARG B 1 99 ? 20.078 -13.914 -11.141 1 94.31 99 ARG B N 1
ATOM 2727 C CA . ARG B 1 99 ? 20.156 -15.359 -11.305 1 94.31 99 ARG B CA 1
ATOM 2728 C C . ARG B 1 99 ? 18.859 -16.031 -10.859 1 94.31 99 ARG B C 1
ATOM 2730 O O . ARG B 1 99 ? 18.234 -15.602 -9.891 1 94.31 99 ARG B O 1
ATOM 2737 N N . SER B 1 100 ? 18.484 -17 -11.547 1 89.12 100 SER B N 1
ATOM 2738 C CA . SER B 1 100 ? 17.391 -17.891 -11.148 1 89.12 100 SER B CA 1
ATOM 2739 C C . SER B 1 100 ? 17.828 -19.359 -11.188 1 89.12 100 SER B C 1
ATOM 2741 O O . SER B 1 100 ? 18.125 -19.891 -12.25 1 89.12 100 SER B O 1
ATOM 2743 N N . GLU B 1 101 ? 17.828 -19.891 -9.984 1 82.19 101 GLU B N 1
ATOM 2744 C CA . GLU B 1 101 ? 18.375 -21.25 -9.844 1 82.19 101 GLU B CA 1
ATOM 2745 C C . GLU B 1 101 ? 19.781 -21.344 -10.453 1 82.19 101 GLU B C 1
ATOM 2747 O O . GLU B 1 101 ? 20.672 -20.594 -10.07 1 82.19 101 GLU B O 1
ATOM 2752 N N . MET B 1 102 ? 19.812 -22.141 -11.562 1 83.94 102 MET B N 1
ATOM 2753 C CA . MET B 1 102 ? 21.141 -22.391 -12.125 1 83.94 102 MET B CA 1
ATOM 2754 C C . MET B 1 102 ? 21.406 -21.484 -13.328 1 83.94 102 MET B C 1
ATOM 2756 O O . MET B 1 102 ? 22.469 -21.547 -13.93 1 83.94 102 MET B O 1
ATOM 2760 N N . HIS B 1 103 ? 20.547 -20.562 -13.516 1 91.06 103 HIS B N 1
ATOM 2761 C CA . HIS B 1 103 ? 20.672 -19.766 -14.727 1 91.06 103 HIS B CA 1
ATOM 2762 C C . HIS B 1 103 ? 20.953 -18.297 -14.398 1 91.06 103 HIS B C 1
ATOM 2764 O O . HIS B 1 103 ? 20.25 -17.703 -13.578 1 91.06 103 HIS B O 1
ATOM 2770 N N . GLU B 1 104 ? 22 -17.797 -15.039 1 95.5 104 GLU B N 1
ATOM 2771 C CA . GLU B 1 104 ? 22.234 -16.359 -14.984 1 95.5 104 GLU B CA 1
ATOM 2772 C C . GLU B 1 104 ? 21.297 -15.609 -15.922 1 95.5 104 GLU B C 1
ATOM 2774 O O . GLU B 1 104 ? 20.891 -16.141 -16.953 1 95.5 104 GLU B O 1
ATOM 2779 N N . ILE B 1 105 ? 20.938 -14.445 -15.523 1 97.62 105 ILE B N 1
ATOM 2780 C CA . ILE B 1 105 ? 20.141 -13.562 -16.359 1 97.62 105 ILE B CA 1
ATOM 2781 C C . ILE B 1 105 ? 20.969 -12.336 -16.766 1 97.62 105 ILE B C 1
ATOM 2783 O O . ILE B 1 105 ? 20.938 -11.312 -16.078 1 97.62 105 ILE B O 1
ATOM 2787 N N . PRO B 1 106 ? 21.672 -12.43 -17.875 1 97.56 106 PRO B N 1
ATOM 2788 C CA . PRO B 1 106 ? 22.641 -11.391 -18.266 1 97.56 106 PRO B CA 1
ATOM 2789 C C . PRO B 1 106 ? 22.016 -9.992 -18.297 1 97.56 106 PRO B C 1
ATOM 2791 O O . PRO B 1 106 ? 22.656 -9.023 -17.875 1 97.56 106 PRO B O 1
ATOM 2794 N N . GLY B 1 107 ? 20.812 -9.852 -18.766 1 97.5 107 GLY B N 1
ATOM 2795 C CA . GLY B 1 107 ? 20.141 -8.57 -18.891 1 97.5 107 GLY B CA 1
ATOM 2796 C C . GLY B 1 107 ? 19.844 -7.926 -17.547 1 97.5 107 GLY B C 1
ATOM 2797 O O . GLY B 1 107 ? 19.469 -6.754 -17.484 1 97.5 107 GLY B O 1
ATOM 2798 N N . ASN B 1 108 ? 20 -8.688 -16.469 1 98.12 108 ASN B N 1
ATOM 2799 C CA . ASN B 1 108 ? 19.734 -8.18 -15.125 1 98.12 108 ASN B CA 1
ATOM 2800 C C . ASN B 1 108 ? 21.016 -7.977 -14.336 1 98.12 108 ASN B C 1
ATOM 2802 O O . ASN B 1 108 ? 20.984 -7.562 -13.18 1 98.12 108 ASN B O 1
ATOM 2806 N N . ARG B 1 109 ? 22.141 -8.281 -14.922 1 96.5 109 ARG B N 1
ATOM 2807 C CA . ARG B 1 109 ? 23.406 -8.164 -14.203 1 96.5 109 ARG B CA 1
ATOM 2808 C C . ARG B 1 109 ? 23.781 -6.695 -14.016 1 96.5 109 ARG B C 1
ATOM 2810 O O . ARG B 1 109 ? 23.781 -5.914 -14.969 1 96.5 109 ARG B O 1
ATOM 2817 N N . ARG B 1 110 ? 24.062 -6.312 -12.844 1 95.25 110 ARG B N 1
ATOM 2818 C CA . ARG B 1 110 ? 24.609 -5.008 -12.469 1 95.25 110 ARG B CA 1
ATOM 2819 C C . ARG B 1 110 ? 23.734 -3.883 -13.023 1 95.25 110 ARG B C 1
ATOM 2821 O O . ARG B 1 110 ? 24.25 -2.959 -13.664 1 95.25 110 ARG B O 1
ATOM 2828 N N . LEU B 1 111 ? 22.469 -4.012 -12.93 1 97.31 111 LEU B N 1
ATOM 2829 C CA . LEU B 1 111 ? 21.594 -2.916 -13.32 1 97.31 111 LEU B CA 1
ATOM 2830 C C . LEU B 1 111 ? 21.938 -1.646 -12.547 1 97.31 111 LEU B C 1
ATOM 2832 O O . LEU B 1 111 ? 22.203 -1.701 -11.344 1 97.31 111 LEU B O 1
ATOM 2836 N N . SER B 1 112 ? 22 -0.488 -13.258 1 97.25 112 SER B N 1
ATOM 2837 C CA . SER B 1 112 ? 22.188 0.79 -12.586 1 97.25 112 SER B CA 1
ATOM 2838 C C . SER B 1 112 ? 20.969 1.169 -11.758 1 97.25 112 SER B C 1
ATOM 2840 O O . SER B 1 112 ? 19.875 0.678 -12.008 1 97.25 112 SER B O 1
ATOM 2842 N N . PRO B 1 113 ? 21.188 2.041 -10.758 1 96.19 113 PRO B N 1
ATOM 2843 C CA . PRO B 1 113 ? 20.047 2.547 -10 1 96.19 113 PRO B CA 1
ATOM 2844 C C . PRO B 1 113 ? 18.969 3.166 -10.906 1 96.19 113 PRO B C 1
ATOM 2846 O O . PRO B 1 113 ? 17.781 3.025 -10.633 1 96.19 113 PRO B O 1
ATOM 2849 N N . GLU B 1 114 ? 19.391 3.768 -11.945 1 95 114 GLU B N 1
ATOM 2850 C CA . GLU B 1 114 ? 18.453 4.402 -12.867 1 95 114 GLU B CA 1
ATOM 2851 C C . GLU B 1 114 ? 17.625 3.363 -13.617 1 95 114 GLU B C 1
ATOM 2853 O O . GLU B 1 114 ? 16.422 3.537 -13.812 1 95 114 GLU B O 1
ATOM 2858 N N . GLU B 1 115 ? 18.25 2.314 -14.023 1 95.94 115 GLU B N 1
ATOM 2859 C CA . GLU B 1 115 ? 17.547 1.249 -14.727 1 95.94 115 GLU B CA 1
ATOM 2860 C C . GLU B 1 115 ? 16.562 0.537 -13.797 1 95.94 115 GLU B C 1
ATOM 2862 O O . GLU B 1 115 ? 15.445 0.216 -14.195 1 95.94 115 GLU B O 1
ATOM 2867 N N . ARG B 1 116 ? 17 0.269 -12.602 1 97.25 116 ARG B N 1
ATOM 2868 C CA . ARG B 1 116 ? 16.125 -0.353 -11.617 1 97.25 116 ARG B CA 1
ATOM 2869 C C . ARG B 1 116 ? 14.898 0.511 -11.359 1 97.25 116 ARG B C 1
ATOM 2871 O O . ARG B 1 116 ? 13.773 0.007 -11.328 1 97.25 116 ARG B O 1
ATOM 2878 N N . ALA B 1 117 ? 15.141 1.823 -11.195 1 95.94 117 ALA B N 1
ATOM 2879 C CA . ALA B 1 117 ? 14.039 2.75 -10.961 1 95.94 117 ALA B CA 1
ATOM 2880 C C . ALA B 1 117 ? 13.094 2.793 -12.156 1 95.94 117 ALA B C 1
ATOM 2882 O O . ALA B 1 117 ? 11.875 2.885 -11.992 1 95.94 117 ALA B O 1
ATOM 2883 N N . ALA B 1 118 ? 13.664 2.723 -13.344 1 95.44 118 ALA B N 1
ATOM 2884 C CA . ALA B 1 118 ? 12.844 2.764 -14.562 1 95.44 118 ALA B CA 1
ATOM 2885 C C . ALA B 1 118 ? 11.938 1.543 -14.648 1 95.44 118 ALA B C 1
ATOM 2887 O O . ALA B 1 118 ? 10.75 1.669 -14.961 1 95.44 118 ALA B O 1
ATOM 2888 N N . ARG B 1 119 ? 12.445 0.329 -14.391 1 97.06 119 ARG B N 1
ATOM 2889 C CA . ARG B 1 119 ? 11.641 -0.886 -14.406 1 97.06 119 ARG B CA 1
ATOM 2890 C C . ARG B 1 119 ? 10.578 -0.854 -13.312 1 97.06 119 ARG B C 1
ATOM 2892 O O . ARG B 1 119 ? 9.43 -1.251 -13.547 1 97.06 119 ARG B O 1
ATOM 2899 N N . THR B 1 120 ? 10.992 -0.372 -12.148 1 97.62 120 THR B N 1
ATOM 2900 C CA . THR B 1 120 ? 10.062 -0.257 -11.031 1 97.62 120 THR B CA 1
ATOM 2901 C C . THR B 1 120 ? 8.891 0.652 -11.398 1 97.62 120 THR B C 1
ATOM 2903 O O . THR B 1 120 ? 7.73 0.304 -11.164 1 97.62 120 THR B O 1
ATOM 2906 N N . ALA B 1 121 ? 9.18 1.789 -11.984 1 96.19 121 ALA B N 1
ATOM 2907 C CA . ALA B 1 121 ? 8.172 2.768 -12.375 1 96.19 121 ALA B CA 1
ATOM 2908 C C . ALA B 1 121 ? 7.273 2.219 -13.484 1 96.19 121 ALA B C 1
ATOM 2910 O O . ALA B 1 121 ? 6.074 2.512 -13.523 1 96.19 121 ALA B O 1
ATOM 2911 N N . ALA B 1 122 ? 7.84 1.437 -14.32 1 96.69 122 ALA B N 1
ATOM 2912 C CA . ALA B 1 122 ? 7.117 0.973 -15.508 1 96.69 122 ALA B CA 1
ATOM 2913 C C . ALA B 1 122 ? 6.227 -0.221 -15.172 1 96.69 122 ALA B C 1
ATOM 2915 O O . ALA B 1 122 ? 5.191 -0.424 -15.812 1 96.69 122 ALA B O 1
ATOM 2916 N N . ILE B 1 123 ? 6.602 -1.023 -14.211 1 97.5 123 ILE B N 1
ATOM 2917 C CA . ILE B 1 123 ? 5.957 -2.322 -14.055 1 97.5 123 ILE B CA 1
ATOM 2918 C C . ILE B 1 123 ? 5.391 -2.451 -12.641 1 97.5 123 ILE B C 1
ATOM 2920 O O . ILE B 1 123 ? 4.172 -2.559 -12.461 1 97.5 123 ILE B O 1
ATOM 2924 N N . TYR B 1 124 ? 6.273 -2.35 -11.633 1 98.12 124 TYR B N 1
ATOM 2925 C CA . TYR B 1 124 ? 5.895 -2.58 -10.25 1 98.12 124 TYR B CA 1
ATOM 2926 C C . TYR B 1 124 ? 4.867 -1.553 -9.781 1 98.12 124 TYR B C 1
ATOM 2928 O O . TYR B 1 124 ? 3.822 -1.913 -9.234 1 98.12 124 TYR B O 1
ATOM 2936 N N . ALA B 1 125 ? 5.148 -0.267 -9.992 1 97.5 125 ALA B N 1
ATOM 2937 C CA . ALA B 1 125 ? 4.305 0.812 -9.484 1 97.5 125 ALA B CA 1
ATOM 2938 C C . ALA B 1 125 ? 2.904 0.746 -10.094 1 97.5 125 ALA B C 1
ATOM 2940 O O . ALA B 1 125 ? 1.906 0.735 -9.375 1 97.5 125 ALA B O 1
ATOM 2941 N N . PRO B 1 126 ? 2.764 0.651 -11.422 1 96.69 126 PRO B N 1
ATOM 2942 C CA . PRO B 1 126 ? 1.407 0.6 -11.969 1 96.69 126 PRO B CA 1
ATOM 2943 C C . PRO B 1 126 ? 0.663 -0.677 -11.586 1 96.69 126 PRO B C 1
ATOM 2945 O O . PRO B 1 126 ? -0.555 -0.651 -11.391 1 96.69 126 PRO B O 1
ATOM 2948 N N . PHE B 1 127 ? 1.348 -1.853 -11.508 1 98.06 127 PHE B N 1
ATOM 2949 C CA . PHE B 1 127 ? 0.693 -3.086 -11.086 1 98.06 127 PHE B CA 1
ATOM 2950 C C . PHE B 1 127 ? 0.046 -2.92 -9.719 1 98.06 127 PHE B C 1
ATOM 2952 O O . PHE B 1 127 ? -1.142 -3.205 -9.547 1 98.06 127 PHE B O 1
ATOM 2959 N N . HIS B 1 128 ? 0.805 -2.408 -8.789 1 98.38 128 HIS B N 1
ATOM 2960 C CA . HIS B 1 128 ? 0.305 -2.314 -7.422 1 98.38 128 HIS B CA 1
ATOM 2961 C C . HIS B 1 128 ? -0.684 -1.162 -7.273 1 98.38 128 HIS B C 1
ATOM 2963 O O . HIS B 1 128 ? -1.599 -1.225 -6.449 1 98.38 128 HIS B O 1
ATOM 2969 N N . ALA B 1 129 ? -0.51 -0.094 -8.055 1 97.19 129 ALA B N 1
ATOM 2970 C CA . ALA B 1 129 ? -1.511 0.97 -8.055 1 97.19 129 ALA B CA 1
ATOM 2971 C C . ALA B 1 129 ? -2.867 0.447 -8.516 1 97.19 129 ALA B C 1
ATOM 2973 O O . ALA B 1 129 ? -3.895 0.737 -7.898 1 97.19 129 ALA B O 1
ATOM 2974 N N . ASP B 1 130 ? -2.873 -0.349 -9.594 1 97.06 130 ASP B N 1
ATOM 2975 C CA . ASP B 1 130 ? -4.113 -0.884 -10.148 1 97.06 130 ASP B CA 1
ATOM 2976 C C . ASP B 1 130 ? -4.754 -1.888 -9.195 1 97.06 130 ASP B C 1
ATOM 2978 O O . ASP B 1 130 ? -5.969 -1.866 -8.992 1 97.06 130 ASP B O 1
ATOM 2982 N N . LEU B 1 131 ? -3.938 -2.76 -8.672 1 98.38 131 LEU B N 1
ATOM 2983 C CA . LEU B 1 131 ? -4.457 -3.707 -7.691 1 98.38 131 LEU B CA 1
ATOM 2984 C C . LEU B 1 131 ? -5.086 -2.979 -6.512 1 98.38 131 LEU B C 1
ATOM 2986 O O . LEU B 1 131 ? -6.199 -3.305 -6.098 1 98.38 131 LEU B O 1
ATOM 2990 N N . ARG B 1 132 ? -4.426 -2.01 -5.984 1 98.25 132 ARG B N 1
ATOM 2991 C CA . ARG B 1 132 ? -4.949 -1.238 -4.863 1 98.25 132 ARG B CA 1
ATOM 2992 C C . ARG B 1 132 ? -6.254 -0.543 -5.234 1 98.25 132 ARG B C 1
ATOM 2994 O O . ARG B 1 132 ? -7.184 -0.474 -4.426 1 98.25 132 ARG B O 1
ATOM 3001 N N . ALA B 1 133 ? -6.277 0.045 -6.395 1 96.81 133 ALA B N 1
ATOM 3002 C CA . ALA B 1 133 ? -7.488 0.731 -6.84 1 96.81 133 ALA B CA 1
ATOM 3003 C C . ALA B 1 133 ? -8.695 -0.193 -6.77 1 96.81 133 ALA B C 1
ATOM 3005 O O . ALA B 1 133 ? -9.773 0.216 -6.324 1 96.81 133 ALA B O 1
ATOM 3006 N N . GLU B 1 134 ? -8.523 -1.431 -7.199 1 97.25 134 GLU B N 1
ATOM 3007 C CA . GLU B 1 134 ? -9.617 -2.398 -7.137 1 97.25 134 GLU B CA 1
ATOM 3008 C C . GLU B 1 134 ? -9.969 -2.742 -5.691 1 97.25 134 GLU B C 1
ATOM 3010 O O . GLU B 1 134 ? -11.148 -2.822 -5.336 1 97.25 134 GLU B O 1
ATOM 3015 N N . ILE B 1 135 ? -8.984 -2.922 -4.883 1 98.44 135 ILE B N 1
ATOM 3016 C CA . ILE B 1 135 ? -9.188 -3.273 -3.48 1 98.44 135 ILE B CA 1
ATOM 3017 C C . ILE B 1 135 ? -9.977 -2.172 -2.781 1 98.44 135 ILE B C 1
ATOM 3019 O O . ILE B 1 135 ? -10.984 -2.447 -2.121 1 98.44 135 ILE B O 1
ATOM 3023 N N . VAL B 1 136 ? -9.562 -0.924 -2.945 1 97.81 136 VAL B N 1
ATOM 3024 C CA . VAL B 1 136 ? -10.148 0.158 -2.164 1 97.81 136 VAL B CA 1
ATOM 3025 C C . VAL B 1 136 ? -11.516 0.524 -2.734 1 97.81 136 VAL B C 1
ATOM 3027 O O . VAL B 1 136 ? -12.391 1.001 -2.008 1 97.81 136 VAL B O 1
ATOM 3030 N N . ARG B 1 137 ? -11.727 0.311 -4.047 1 95.75 137 ARG B N 1
ATOM 3031 C CA . ARG B 1 137 ? -13.07 0.443 -4.594 1 95.75 137 ARG B CA 1
ATOM 3032 C C . ARG B 1 137 ? -14.047 -0.476 -3.869 1 95.75 137 ARG B C 1
ATOM 3034 O O . ARG B 1 137 ? -15.125 -0.04 -3.449 1 95.75 137 ARG B O 1
ATOM 3041 N N . ARG B 1 138 ? -13.695 -1.693 -3.73 1 97.19 138 ARG B N 1
ATOM 3042 C CA . ARG B 1 138 ? -14.531 -2.686 -3.068 1 97.19 138 ARG B CA 1
ATOM 3043 C C . ARG B 1 138 ? -14.727 -2.342 -1.595 1 97.19 138 ARG B C 1
ATOM 3045 O O . ARG B 1 138 ? -15.836 -2.441 -1.069 1 97.19 138 ARG B O 1
ATOM 3052 N N . LEU B 1 139 ? -13.633 -1.941 -0.922 1 97.88 139 LEU B N 1
ATOM 3053 C CA . LEU B 1 139 ? -13.719 -1.52 0.472 1 97.88 139 LEU B CA 1
ATOM 3054 C C . LEU B 1 139 ? -14.719 -0.38 0.635 1 97.88 139 LEU B C 1
ATOM 3056 O O . LEU B 1 139 ? -15.539 -0.396 1.554 1 97.88 139 LEU B O 1
ATOM 3060 N N . ALA B 1 140 ? -14.617 0.603 -0.243 1 96.56 140 ALA B N 1
ATOM 3061 C CA . ALA B 1 140 ? -15.484 1.777 -0.189 1 96.56 140 ALA B CA 1
ATOM 3062 C C . ALA B 1 140 ? -16.938 1.39 -0.383 1 96.56 140 ALA B C 1
ATOM 3064 O O . ALA B 1 140 ? -17.844 2.072 0.113 1 96.56 140 ALA B O 1
ATOM 3065 N N . GLN B 1 141 ? -17.172 0.286 -1.082 1 96.06 141 GLN B N 1
ATOM 3066 C CA . GLN B 1 141 ? -18.516 -0.181 -1.356 1 96.06 141 GLN B CA 1
ATOM 3067 C C . GLN B 1 141 ? -19.031 -1.081 -0.235 1 96.06 141 GLN B C 1
ATOM 3069 O O . GLN B 1 141 ? -20.141 -1.612 -0.313 1 96.06 141 GLN B O 1
ATOM 3074 N N . GLY B 1 142 ? -18.25 -1.302 0.766 1 95.56 142 GLY B N 1
ATOM 3075 C CA . GLY B 1 142 ? -18.656 -2.107 1.906 1 95.56 142 GLY B CA 1
ATOM 3076 C C . GLY B 1 142 ? -18.5 -3.598 1.667 1 95.56 142 GLY B C 1
ATOM 3077 O O . GLY B 1 142 ? -19.172 -4.406 2.322 1 95.56 142 GLY B O 1
ATOM 3078 N N . VAL B 1 143 ? -17.703 -3.943 0.674 1 95.75 143 VAL B N 1
ATOM 3079 C CA . VAL B 1 143 ? -17.438 -5.344 0.348 1 95.75 143 VAL B CA 1
ATOM 3080 C C . VAL B 1 143 ? -15.945 -5.621 0.422 1 95.75 143 VAL B C 1
ATOM 3082 O O . VAL B 1 143 ? -15.281 -5.773 -0.608 1 95.75 143 VAL B O 1
ATOM 3085 N N . PRO B 1 144 ? -15.398 -5.68 1.613 1 97.38 144 PRO B N 1
ATOM 3086 C CA . PRO B 1 144 ? -13.961 -5.934 1.739 1 97.38 144 PRO B CA 1
ATOM 3087 C C . PRO B 1 144 ? -13.523 -7.207 1.021 1 97.38 144 PRO B C 1
ATOM 3089 O O . PRO B 1 144 ? -14.055 -8.289 1.292 1 97.38 144 PRO B O 1
ATOM 3092 N N . PRO B 1 145 ? -12.594 -7.094 0.195 1 98.25 145 PRO B N 1
ATOM 3093 C CA . PRO B 1 145 ? -12.18 -8.273 -0.568 1 98.25 145 PRO B CA 1
ATOM 3094 C C . PRO B 1 145 ? -11.359 -9.258 0.264 1 98.25 145 PRO B C 1
ATOM 3096 O O . PRO B 1 145 ? -10.844 -8.891 1.321 1 98.25 145 PRO B O 1
ATOM 3099 N N . VAL B 1 146 ? -11.383 -10.461 -0.171 1 98.75 146 VAL B N 1
ATOM 3100 C CA . VAL B 1 146 ? -10.477 -11.523 0.258 1 98.75 146 VAL B CA 1
ATOM 3101 C C . VAL B 1 146 ? -9.391 -11.734 -0.792 1 98.75 146 VAL B C 1
ATOM 3103 O O . VAL B 1 146 ? -9.68 -12.094 -1.935 1 98.75 146 VAL B O 1
ATOM 3106 N N . LEU B 1 147 ? -8.156 -11.469 -0.386 1 98.88 147 LEU B N 1
ATOM 3107 C CA . LEU B 1 147 ? -7.07 -11.508 -1.364 1 98.88 147 LEU B CA 1
ATOM 3108 C C . LEU B 1 147 ? -6.453 -12.898 -1.436 1 98.88 147 LEU B C 1
ATOM 3110 O O . LEU B 1 147 ? -6.023 -13.445 -0.418 1 98.88 147 LEU B O 1
ATOM 3114 N N . VAL B 1 148 ? -6.445 -13.508 -2.592 1 98.94 148 VAL B N 1
ATOM 3115 C CA . VAL B 1 148 ? -5.828 -14.805 -2.846 1 98.94 148 VAL B CA 1
ATOM 3116 C C . VAL B 1 148 ? -4.816 -14.68 -3.986 1 98.94 148 VAL B C 1
ATOM 3118 O O . VAL B 1 148 ? -5.195 -14.445 -5.137 1 98.94 148 VAL B O 1
ATOM 3121 N N . THR B 1 149 ? -3.549 -14.773 -3.666 1 98.88 149 THR B N 1
ATOM 3122 C CA . THR B 1 149 ? -2.555 -14.789 -4.73 1 98.88 149 THR B CA 1
ATOM 3123 C C . THR B 1 149 ? -2.285 -16.219 -5.195 1 98.88 149 THR B C 1
ATOM 3125 O O . THR B 1 149 ? -2.264 -17.141 -4.383 1 98.88 149 THR B O 1
ATOM 3128 N N . ILE B 1 150 ? -2.162 -16.438 -6.48 1 98.94 150 ILE B N 1
ATOM 3129 C CA . ILE B 1 150 ? -2.031 -17.766 -7.074 1 98.94 150 ILE B CA 1
ATOM 3130 C C . ILE B 1 150 ? -0.662 -17.891 -7.734 1 98.94 150 ILE B C 1
ATOM 3132 O O . ILE B 1 150 ? -0.306 -17.109 -8.617 1 98.94 150 ILE B O 1
ATOM 3136 N N . HIS B 1 151 ? 0.067 -18.875 -7.332 1 98.75 151 HIS B N 1
ATOM 3137 C CA . HIS B 1 151 ? 1.396 -19.188 -7.844 1 98.75 151 HIS B CA 1
ATOM 3138 C C . HIS B 1 151 ? 1.525 -20.688 -8.148 1 98.75 151 HIS B C 1
ATOM 3140 O O . HIS B 1 151 ? 0.666 -21.484 -7.762 1 98.75 151 HIS B O 1
ATOM 3146 N N . SER B 1 152 ? 2.578 -21.016 -8.883 1 98.5 152 SER B N 1
ATOM 3147 C CA . SER B 1 152 ? 2.951 -22.406 -9.086 1 98.5 152 SER B CA 1
ATOM 3148 C C . SER B 1 152 ? 4.457 -22.609 -8.953 1 98.5 152 SER B C 1
ATOM 3150 O O . SER B 1 152 ? 5.219 -21.641 -8.984 1 98.5 152 SER B O 1
ATOM 3152 N N . PHE B 1 153 ? 4.824 -23.844 -8.711 1 96.69 153 PHE B N 1
ATOM 3153 C CA . PHE B 1 153 ? 6.23 -24.172 -8.531 1 96.69 153 PHE B CA 1
ATOM 3154 C C . PHE B 1 153 ? 6.574 -25.484 -9.234 1 96.69 153 PHE B C 1
ATOM 3156 O O . PHE B 1 153 ? 5.684 -26.266 -9.57 1 96.69 153 PHE B O 1
ATOM 3163 N N . THR B 1 154 ? 7.82 -25.656 -9.461 1 95.69 154 THR B N 1
ATOM 3164 C CA . THR B 1 154 ? 8.281 -26.859 -10.164 1 95.69 154 THR B CA 1
ATOM 3165 C C . THR B 1 154 ? 8.32 -28.047 -9.219 1 95.69 154 THR B C 1
ATOM 3167 O O . THR B 1 154 ? 8.586 -27.906 -8.023 1 95.69 154 THR B O 1
ATOM 3170 N N . PRO B 1 155 ? 8.102 -29.234 -9.766 1 96.06 155 PRO B N 1
ATOM 3171 C CA . PRO B 1 155 ? 8.094 -30.438 -8.93 1 96.06 155 PRO B CA 1
ATOM 3172 C C . PRO B 1 155 ? 9.492 -30.828 -8.445 1 96.06 155 PRO B C 1
ATOM 3174 O O . PRO B 1 155 ? 9.617 -31.609 -7.5 1 96.06 155 PRO B O 1
ATOM 3177 N N . VAL B 1 156 ? 10.492 -30.312 -9.094 1 92.31 156 VAL B N 1
ATOM 3178 C CA . VAL B 1 156 ? 11.875 -30.594 -8.742 1 92.31 156 VAL B CA 1
ATOM 3179 C C . VAL B 1 156 ? 12.617 -29.297 -8.422 1 92.31 156 VAL B C 1
ATOM 3181 O O . VAL B 1 156 ? 12.508 -28.328 -9.164 1 92.31 156 VAL B O 1
ATOM 3184 N N . TRP B 1 157 ? 13.242 -29.234 -7.262 1 87.06 157 TRP B N 1
ATOM 3185 C CA . TRP B 1 157 ? 14.047 -28.078 -6.84 1 87.06 157 TRP B CA 1
ATOM 3186 C C . TRP B 1 157 ? 15.492 -28.5 -6.582 1 87.06 157 TRP B C 1
ATOM 3188 O O . TRP B 1 157 ? 15.766 -29.281 -5.676 1 87.06 157 TRP B O 1
ATOM 3198 N N . HIS B 1 158 ? 16.297 -27.938 -7.348 1 84.88 158 HIS B N 1
ATOM 3199 C CA . HIS B 1 158 ? 17.703 -28.297 -7.266 1 84.88 158 HIS B CA 1
ATOM 3200 C C . HIS B 1 158 ? 17.891 -29.797 -7.312 1 84.88 158 HIS B C 1
ATOM 3202 O O . HIS B 1 158 ? 18.594 -30.375 -6.477 1 84.88 158 HIS B O 1
ATOM 3208 N N . GLY B 1 159 ? 17.172 -30.438 -8.133 1 85.94 159 GLY B N 1
ATOM 3209 C CA . GLY B 1 159 ? 17.328 -31.844 -8.398 1 85.94 159 GLY B CA 1
ATOM 3210 C C . GLY B 1 159 ? 16.562 -32.719 -7.426 1 85.94 159 GLY B C 1
ATOM 3211 O O . GLY B 1 159 ? 16.531 -33.938 -7.574 1 85.94 159 GLY B O 1
ATOM 3212 N N . LYS B 1 160 ? 15.93 -32.188 -6.473 1 91.19 160 LYS B N 1
ATOM 3213 C CA . LYS B 1 160 ? 15.195 -32.969 -5.473 1 91.19 160 LYS B CA 1
ATOM 3214 C C . LYS B 1 160 ? 13.688 -32.812 -5.66 1 91.19 160 LYS B C 1
ATOM 3216 O O . LYS B 1 160 ? 13.172 -31.688 -5.762 1 91.19 160 LYS B O 1
ATOM 3221 N N . PRO B 1 161 ? 13.125 -33.969 -5.688 1 93.75 161 PRO B N 1
ATOM 3222 C CA . PRO B 1 161 ? 11.664 -33.875 -5.812 1 93.75 161 PRO B CA 1
ATOM 3223 C C . PRO B 1 161 ? 11 -33.25 -4.59 1 93.75 161 PRO B C 1
ATOM 3225 O O . PRO B 1 161 ? 11.422 -33.5 -3.459 1 93.75 161 PRO B O 1
ATOM 3228 N N . ARG B 1 162 ? 9.984 -32.469 -4.863 1 93.44 162 ARG B N 1
ATOM 3229 C CA . ARG B 1 162 ? 9.188 -31.891 -3.795 1 93.44 162 ARG B CA 1
ATOM 3230 C C . ARG B 1 162 ? 7.914 -32.688 -3.549 1 93.44 162 ARG B C 1
ATOM 3232 O O . ARG B 1 162 ? 7.172 -33 -4.484 1 93.44 162 ARG B O 1
ATOM 3239 N N . ALA B 1 163 ? 7.637 -33 -2.324 1 93.81 163 ALA B N 1
ATOM 3240 C CA . ALA B 1 163 ? 6.48 -33.812 -1.971 1 93.81 163 ALA B CA 1
ATOM 3241 C C . ALA B 1 163 ? 5.203 -32.969 -1.961 1 93.81 163 ALA B C 1
ATOM 3243 O O . ALA B 1 163 ? 4.121 -33.5 -2.268 1 93.81 163 ALA B O 1
ATOM 3244 N N . VAL B 1 164 ? 5.379 -31.719 -1.597 1 96.81 164 VAL B N 1
ATOM 3245 C CA . VAL B 1 164 ? 4.215 -30.844 -1.492 1 96.81 164 VAL B CA 1
ATOM 3246 C C . VAL B 1 164 ? 3.596 -30.641 -2.873 1 96.81 164 VAL B C 1
ATOM 3248 O O . VAL B 1 164 ? 4.312 -30.453 -3.861 1 96.81 164 VAL B O 1
ATOM 3251 N N . GLU B 1 165 ? 2.301 -30.766 -2.943 1 98.38 165 GLU B N 1
ATOM 3252 C CA . GLU B 1 165 ? 1.553 -30.531 -4.176 1 98.38 165 GLU B CA 1
ATOM 3253 C C . GLU B 1 165 ? 0.789 -29.219 -4.125 1 98.38 165 GLU B C 1
ATOM 3255 O O . GLU B 1 165 ? 0.595 -28.562 -5.152 1 98.38 165 GLU B O 1
ATOM 3260 N N . PHE B 1 166 ? 0.367 -28.906 -2.963 1 98.62 166 PHE B N 1
ATOM 3261 C CA . PHE B 1 166 ? -0.438 -27.703 -2.711 1 98.62 166 PHE B CA 1
ATOM 3262 C C . PHE B 1 166 ? 0.067 -26.969 -1.483 1 98.62 166 PHE B C 1
ATOM 3264 O O . PHE B 1 166 ? -0.181 -27.375 -0.35 1 98.62 166 PHE B O 1
ATOM 3271 N N . GLY B 1 167 ? 0.792 -25.844 -1.76 1 98.31 167 GLY B N 1
ATOM 3272 C CA . GLY B 1 167 ? 1.276 -24.984 -0.692 1 98.31 167 GLY B CA 1
ATOM 3273 C C . GLY B 1 167 ? 0.304 -23.875 -0.331 1 98.31 167 GLY B C 1
ATOM 3274 O O . GLY B 1 167 ? -0.296 -23.266 -1.213 1 98.31 167 GLY B O 1
ATOM 3275 N N . ILE B 1 168 ? 0.099 -23.656 0.948 1 98.69 168 ILE B N 1
ATOM 3276 C CA . ILE B 1 168 ? -0.75 -22.625 1.51 1 98.69 168 ILE B CA 1
ATOM 3277 C C . ILE B 1 168 ? 0.083 -21.703 2.395 1 98.69 168 ILE B C 1
ATOM 3279 O O . ILE B 1 168 ? 0.563 -22.109 3.453 1 98.69 168 ILE B O 1
ATOM 3283 N N . ILE B 1 169 ? 0.239 -20.484 1.963 1 98.44 169 ILE B N 1
ATOM 3284 C CA . ILE B 1 169 ? 1.235 -19.609 2.578 1 98.44 169 ILE B CA 1
ATOM 3285 C C . ILE B 1 169 ? 0.558 -18.359 3.125 1 98.44 169 ILE B C 1
ATOM 3287 O O . ILE B 1 169 ? -0.325 -17.797 2.48 1 98.44 169 ILE B O 1
ATOM 3291 N N . HIS B 1 170 ? 0.889 -17.969 4.32 1 97.75 170 HIS B N 1
ATOM 3292 C CA . HIS B 1 170 ? 0.393 -16.734 4.93 1 97.75 170 HIS B CA 1
ATOM 3293 C C . HIS B 1 170 ? 1.542 -15.852 5.402 1 97.75 170 HIS B C 1
ATOM 3295 O O . HIS B 1 170 ? 2.65 -16.344 5.637 1 97.75 170 HIS B O 1
ATOM 3301 N N . ASP B 1 171 ? 1.326 -14.578 5.434 1 95.88 171 ASP B N 1
ATOM 3302 C CA . ASP B 1 171 ? 2.203 -13.648 6.141 1 95.88 171 ASP B CA 1
ATOM 3303 C C . ASP B 1 171 ? 1.835 -13.562 7.621 1 95.88 171 ASP B C 1
ATOM 3305 O O . ASP B 1 171 ? 1.751 -14.586 8.305 1 95.88 171 ASP B O 1
ATOM 3309 N N . HIS B 1 172 ? 1.587 -12.383 8.148 1 94.19 172 HIS B N 1
ATOM 3310 C CA . HIS B 1 172 ? 1.372 -12.188 9.578 1 94.19 172 HIS B CA 1
ATOM 3311 C C . HIS B 1 172 ? -0.006 -12.688 10 1 94.19 172 HIS B C 1
ATOM 3313 O O . HIS B 1 172 ? -0.195 -13.109 11.148 1 94.19 172 HIS B O 1
ATOM 3319 N N . ASP B 1 173 ? -0.994 -12.695 9.18 1 96.31 173 ASP B N 1
ATOM 3320 C CA . ASP B 1 173 ? -2.342 -13.164 9.484 1 96.31 173 ASP B CA 1
ATOM 3321 C C . ASP B 1 173 ? -2.58 -14.562 8.93 1 96.31 173 ASP B C 1
ATOM 3323 O O . ASP B 1 173 ? -2.764 -14.734 7.719 1 96.31 173 ASP B O 1
ATOM 3327 N N . PRO B 1 174 ? -2.717 -15.523 9.695 1 97.5 174 PRO B N 1
ATOM 3328 C CA . PRO B 1 174 ? -2.781 -16.906 9.219 1 97.5 174 PRO B CA 1
ATOM 3329 C C . PRO B 1 174 ? -4.215 -17.406 9.055 1 97.5 174 PRO B C 1
ATOM 3331 O O . PRO B 1 174 ? -4.434 -18.531 8.586 1 97.5 174 PRO B O 1
ATOM 3334 N N . ALA B 1 175 ? -5.195 -16.641 9.352 1 98.12 175 ALA B N 1
ATOM 3335 C CA . ALA B 1 175 ? -6.559 -17.125 9.562 1 98.12 175 ALA B CA 1
ATOM 3336 C C . ALA B 1 175 ? -7.082 -17.844 8.312 1 98.12 175 ALA B C 1
ATOM 3338 O O . ALA B 1 175 ? -7.508 -19 8.383 1 98.12 175 ALA B O 1
ATOM 3339 N N . LEU B 1 176 ? -6.996 -17.219 7.191 1 98.62 176 LEU B N 1
ATOM 3340 C CA . LEU B 1 176 ? -7.535 -17.828 5.98 1 98.62 176 LEU B CA 1
ATOM 3341 C C . LEU B 1 176 ? -6.684 -19.016 5.539 1 98.62 176 LEU B C 1
ATOM 3343 O O . LEU B 1 176 ? -7.211 -20.031 5.066 1 98.62 176 LEU B O 1
ATOM 3347 N N . ALA B 1 177 ? -5.391 -18.875 5.664 1 98.56 177 ALA B N 1
ATOM 3348 C CA . ALA B 1 177 ? -4.496 -19.969 5.297 1 98.56 177 ALA B CA 1
ATOM 3349 C C . ALA B 1 177 ? -4.809 -21.234 6.102 1 98.56 177 ALA B C 1
ATOM 3351 O O . ALA B 1 177 ? -4.883 -22.328 5.547 1 98.56 177 ALA B O 1
ATOM 3352 N N . LEU B 1 178 ? -4.988 -21.062 7.367 1 98.5 178 LEU B N 1
ATOM 3353 C CA . LEU B 1 178 ? -5.301 -22.188 8.234 1 98.5 178 LEU B CA 1
ATOM 3354 C C . LEU B 1 178 ? -6.652 -22.797 7.871 1 98.5 178 LEU B C 1
ATOM 3356 O O . LEU B 1 178 ? -6.809 -24.016 7.883 1 98.5 178 LEU B O 1
ATOM 3360 N N . ALA B 1 179 ? -7.605 -21.953 7.547 1 98.75 179 ALA B N 1
ATOM 3361 C CA . ALA B 1 179 ? -8.914 -22.438 7.121 1 98.75 179 ALA B CA 1
ATOM 3362 C C . ALA B 1 179 ? -8.812 -23.219 5.812 1 98.75 179 ALA B C 1
ATOM 3364 O O . ALA B 1 179 ? -9.445 -24.266 5.66 1 98.75 179 ALA B O 1
ATOM 3365 N N . VAL B 1 180 ? -8.039 -22.734 4.867 1 98.81 180 VAL B N 1
ATOM 3366 C CA . VAL B 1 180 ? -7.84 -23.422 3.594 1 98.81 180 VAL B CA 1
ATOM 3367 C C . VAL B 1 180 ? -7.191 -24.781 3.832 1 98.81 180 VAL B C 1
ATOM 3369 O O . VAL B 1 180 ? -7.598 -25.781 3.242 1 98.81 180 VAL B O 1
ATOM 3372 N N . LEU B 1 181 ? -6.199 -24.781 4.691 1 98.69 181 LEU B N 1
ATOM 3373 C CA . LEU B 1 181 ? -5.535 -26.031 5.02 1 98.69 181 LEU B CA 1
ATOM 3374 C C . LEU B 1 181 ? -6.531 -27.047 5.574 1 98.69 181 LEU B C 1
ATOM 3376 O O . LEU B 1 181 ? -6.535 -28.203 5.16 1 98.69 181 LEU B O 1
ATOM 3380 N N . GLU B 1 182 ? -7.328 -26.609 6.48 1 98.31 182 GLU B N 1
ATOM 3381 C CA . GLU B 1 182 ? -8.328 -27.484 7.09 1 98.31 182 GLU B CA 1
ATOM 3382 C C . GLU B 1 182 ? -9.297 -28.016 6.047 1 98.31 182 GLU B C 1
ATOM 3384 O O . GLU B 1 182 ? -9.594 -29.219 6.023 1 98.31 182 GLU B O 1
ATOM 3389 N N . GLU B 1 183 ? -9.75 -27.156 5.18 1 98.19 183 GLU B N 1
ATOM 3390 C CA . GLU B 1 183 ? -10.734 -27.547 4.172 1 98.19 183 GLU B CA 1
ATOM 3391 C C . GLU B 1 183 ? -10.094 -28.406 3.082 1 98.19 183 GLU B C 1
ATOM 3393 O O . GLU B 1 183 ? -10.797 -29.031 2.285 1 98.19 183 GLU B O 1
ATOM 3398 N N . SER B 1 184 ? -8.75 -28.484 3.01 1 98.38 184 SER B N 1
ATOM 3399 C CA . SER B 1 184 ? -8.039 -29.219 1.969 1 98.38 184 SER B CA 1
ATOM 3400 C C . SER B 1 184 ? -7.746 -30.656 2.406 1 98.38 184 SER B C 1
ATOM 3402 O O . SER B 1 184 ? -7.18 -31.438 1.643 1 98.38 184 SER B O 1
ATOM 3404 N N . ARG B 1 185 ? -8.117 -31.062 3.539 1 96.38 185 ARG B N 1
ATOM 3405 C CA . ARG B 1 185 ? -7.762 -32.344 4.113 1 96.38 185 ARG B CA 1
ATOM 3406 C C . ARG B 1 185 ? -8.234 -33.5 3.219 1 96.38 185 ARG B C 1
ATOM 3408 O O . ARG B 1 185 ? -7.543 -34.5 3.088 1 96.38 185 ARG B O 1
ATOM 3415 N N . ASP B 1 186 ? -9.352 -33.312 2.643 1 94.19 186 ASP B N 1
ATOM 3416 C CA . ASP B 1 186 ? -9.906 -34.406 1.822 1 94.19 186 ASP B CA 1
ATOM 3417 C C . ASP B 1 186 ? -9.742 -34.094 0.335 1 94.19 186 ASP B C 1
ATOM 3419 O O . ASP B 1 186 ? -10.477 -34.625 -0.498 1 94.19 186 ASP B O 1
ATOM 3423 N N . SER B 1 187 ? -8.852 -33.188 0.002 1 95.94 187 SER B N 1
ATOM 3424 C CA . SER B 1 187 ? -8.688 -32.75 -1.376 1 95.94 187 SER B CA 1
ATOM 3425 C C . SER B 1 187 ? -7.941 -33.781 -2.211 1 95.94 187 SER B C 1
ATOM 3427 O O . SER B 1 187 ? -7.957 -33.719 -3.443 1 95.94 187 SER B O 1
ATOM 3429 N N . GLY B 1 188 ? -7.184 -34.719 -1.516 1 96.88 188 GLY B N 1
ATOM 3430 C CA . GLY B 1 188 ? -6.336 -35.688 -2.211 1 96.88 188 GLY B CA 1
ATOM 3431 C C . GLY B 1 188 ? -4.969 -35.125 -2.561 1 96.88 188 GLY B C 1
ATOM 3432 O O . GLY B 1 188 ? -4.145 -35.812 -3.168 1 96.88 188 GLY B O 1
ATOM 3433 N N . LEU B 1 189 ? -4.711 -33.875 -2.223 1 98.19 189 LEU B N 1
ATOM 3434 C CA . LEU B 1 189 ? -3.428 -33.25 -2.482 1 98.19 189 LEU B CA 1
ATOM 3435 C C . LEU B 1 189 ? -2.527 -33.312 -1.254 1 98.19 189 LEU B C 1
ATOM 3437 O O . LEU B 1 189 ? -3.014 -33.281 -0.121 1 98.19 189 LEU B O 1
ATOM 3441 N N . VAL B 1 190 ? -1.26 -33.438 -1.468 1 98.12 190 VAL B N 1
ATOM 3442 C CA . VAL B 1 190 ? -0.296 -33.25 -0.387 1 98.12 190 VAL B CA 1
ATOM 3443 C C . VAL B 1 190 ? -0.131 -31.75 -0.09 1 98.12 190 VAL B C 1
ATOM 3445 O O . VAL B 1 190 ? 0.555 -31.047 -0.825 1 98.12 190 VAL B O 1
ATOM 3448 N N . CYS B 1 191 ? -0.723 -31.344 1.032 1 98.12 191 CYS B N 1
ATOM 3449 C CA . CYS B 1 191 ? -0.757 -29.922 1.371 1 98.12 191 CYS B CA 1
ATOM 3450 C C . CYS B 1 191 ? 0.354 -29.578 2.354 1 98.12 191 CYS B C 1
ATOM 3452 O O . CYS B 1 191 ? 0.782 -30.422 3.143 1 98.12 191 CYS B O 1
ATOM 3454 N N . GLY B 1 192 ? 0.845 -28.391 2.264 1 96.94 192 GLY B N 1
ATOM 3455 C CA . GLY B 1 192 ? 1.801 -27.859 3.219 1 96.94 192 GLY B CA 1
ATOM 3456 C C . GLY B 1 192 ? 1.53 -26.406 3.584 1 96.94 192 GLY B C 1
ATOM 3457 O O . GLY B 1 192 ? 1.229 -25.594 2.715 1 96.94 192 GLY B O 1
ATOM 3458 N N . LEU B 1 193 ? 1.56 -26.125 4.906 1 97.12 193 LEU B N 1
ATOM 3459 C CA . LEU B 1 193 ? 1.493 -24.75 5.375 1 97.12 193 LEU B CA 1
ATOM 3460 C C . LEU B 1 193 ? 2.863 -24.078 5.305 1 97.12 193 LEU B C 1
ATOM 3462 O O . LEU B 1 193 ? 3.846 -24.609 5.82 1 97.12 193 LEU B O 1
ATOM 3466 N N . ASN B 1 194 ? 2.906 -22.906 4.617 1 96.25 194 ASN B N 1
ATOM 3467 C CA . ASN B 1 194 ? 4.16 -22.188 4.414 1 96.25 194 ASN B CA 1
ATOM 3468 C C . ASN B 1 194 ? 5.219 -23.062 3.771 1 96.25 194 ASN B C 1
ATOM 3470 O O . ASN B 1 194 ? 6.355 -23.125 4.242 1 96.25 194 ASN B O 1
ATOM 3474 N N . GLU B 1 195 ? 4.777 -23.781 2.824 1 92.94 195 GLU B N 1
ATOM 3475 C CA . GLU B 1 195 ? 5.574 -24.625 1.938 1 92.94 195 GLU B CA 1
ATOM 3476 C C . GLU B 1 195 ? 5.145 -24.453 0.484 1 92.94 195 GLU B C 1
ATOM 3478 O O . GLU B 1 195 ? 3.98 -24.172 0.204 1 92.94 195 GLU B O 1
ATOM 3483 N N . PRO B 1 196 ? 6.039 -24.688 -0.523 1 91.88 196 PRO B N 1
ATOM 3484 C CA . PRO B 1 196 ? 7.461 -24.984 -0.339 1 91.88 196 PRO B CA 1
ATOM 3485 C C . PRO B 1 196 ? 8.273 -23.766 0.075 1 91.88 196 PRO B C 1
ATOM 3487 O O . PRO B 1 196 ? 9.477 -23.859 0.312 1 91.88 196 PRO B O 1
ATOM 3490 N N . TYR B 1 197 ? 7.668 -22.594 0.116 1 85.94 197 TYR B N 1
ATOM 3491 C CA . TYR B 1 197 ? 8.281 -21.359 0.584 1 85.94 197 TYR B CA 1
ATOM 3492 C C . TYR B 1 197 ? 7.609 -20.875 1.863 1 85.94 197 TYR B C 1
ATOM 3494 O O . TYR B 1 197 ? 6.527 -21.344 2.225 1 85.94 197 TYR B O 1
ATOM 3502 N N . SER B 1 198 ? 8.383 -20 2.584 1 82.94 198 SER B N 1
ATOM 3503 C CA . SER B 1 198 ? 7.773 -19.391 3.766 1 82.94 198 SER B CA 1
ATOM 3504 C C . SER B 1 198 ? 7.781 -17.875 3.682 1 82.94 198 SER B C 1
ATOM 3506 O O . SER B 1 198 ? 8.5 -17.297 2.867 1 82.94 198 SER B O 1
ATOM 3508 N N . ALA B 1 199 ? 6.965 -17.266 4.461 1 80.25 199 ALA B N 1
ATOM 3509 C CA . ALA B 1 199 ? 6.895 -15.805 4.531 1 80.25 199 ALA B CA 1
ATOM 3510 C C . ALA B 1 199 ? 8.258 -15.203 4.863 1 80.25 199 ALA B C 1
ATOM 3512 O O . ALA B 1 199 ? 8.578 -14.094 4.43 1 80.25 199 ALA B O 1
ATOM 3513 N N . ALA B 1 200 ? 9 -15.883 5.59 1 78.75 200 ALA B N 1
ATOM 3514 C CA . ALA B 1 200 ? 10.344 -15.445 5.941 1 78.75 200 ALA B CA 1
ATOM 3515 C C . ALA B 1 200 ? 11.211 -15.266 4.695 1 78.75 200 ALA B C 1
ATOM 3517 O O . ALA B 1 200 ? 12.219 -14.555 4.723 1 78.75 200 ALA B O 1
ATOM 3518 N N . ASP B 1 201 ? 10.75 -15.828 3.605 1 80.69 201 ASP B N 1
ATOM 3519 C CA . ASP B 1 201 ? 11.461 -15.727 2.336 1 80.69 201 ASP B CA 1
ATOM 3520 C C . ASP B 1 201 ? 10.961 -14.539 1.519 1 80.69 201 ASP B C 1
ATOM 3522 O O . ASP B 1 201 ? 11.258 -14.43 0.327 1 80.69 201 ASP B O 1
ATOM 3526 N N . ASP B 1 202 ? 10.195 -13.656 2.1 1 86.94 202 ASP B N 1
ATOM 3527 C CA . ASP B 1 202 ? 9.656 -12.438 1.494 1 86.94 202 ASP B CA 1
ATOM 3528 C C . ASP B 1 202 ? 8.742 -12.773 0.314 1 86.94 202 ASP B C 1
ATOM 3530 O O . ASP B 1 202 ? 8.625 -11.992 -0.63 1 86.94 202 ASP B O 1
ATOM 3534 N N . VAL B 1 203 ? 8.188 -13.969 0.332 1 93.38 203 VAL B N 1
ATOM 3535 C CA . VAL B 1 203 ? 7.395 -14.414 -0.809 1 93.38 203 VAL B CA 1
ATOM 3536 C C . VAL B 1 203 ? 5.973 -13.859 -0.699 1 93.38 203 VAL B C 1
ATOM 3538 O O . VAL B 1 203 ? 5.168 -14.016 -1.618 1 93.38 203 VAL B O 1
ATOM 3541 N N . THR B 1 204 ? 5.641 -13.203 0.421 1 97.31 204 THR B N 1
ATOM 3542 C CA . THR B 1 204 ? 4.281 -12.727 0.642 1 97.31 204 THR B CA 1
ATOM 3543 C C . THR B 1 204 ? 4.215 -11.203 0.544 1 97.31 204 THR B C 1
ATOM 3545 O O . THR B 1 204 ? 3.441 -10.562 1.259 1 97.31 204 THR B O 1
ATOM 3548 N N . HIS B 1 205 ? 5.051 -10.609 -0.291 1 98 205 HIS B N 1
ATOM 3549 C CA . HIS B 1 205 ? 5.145 -9.156 -0.404 1 98 205 HIS B CA 1
ATOM 3550 C C . HIS B 1 205 ? 3.793 -8.547 -0.763 1 98 205 HIS B C 1
ATOM 3552 O O . HIS B 1 205 ? 3.361 -7.574 -0.141 1 98 205 HIS B O 1
ATOM 3558 N N . THR B 1 206 ? 3.107 -9.109 -1.778 1 98.56 206 THR B N 1
ATOM 3559 C CA . THR B 1 206 ? 1.826 -8.57 -2.221 1 98.56 206 THR B CA 1
ATOM 3560 C C . THR B 1 206 ? 0.806 -8.602 -1.087 1 98.56 206 THR B C 1
ATOM 3562 O O . THR B 1 206 ? 0.04 -7.652 -0.908 1 98.56 206 THR B O 1
ATOM 3565 N N . LEU B 1 207 ? 0.766 -9.672 -0.307 1 98.38 207 LEU B N 1
ATOM 3566 C CA . LEU B 1 207 ? -0.158 -9.75 0.819 1 98.38 207 LEU B CA 1
ATOM 3567 C C . LEU B 1 207 ? 0.171 -8.695 1.869 1 98.38 207 LEU B C 1
ATOM 3569 O O . LEU B 1 207 ? -0.726 -8.023 2.377 1 98.38 207 LEU B O 1
ATOM 3573 N N . ARG B 1 208 ? 1.457 -8.57 2.205 1 97.56 208 ARG B N 1
ATOM 3574 C CA . ARG B 1 208 ? 1.934 -7.598 3.18 1 97.56 208 ARG B CA 1
ATOM 3575 C C . ARG B 1 208 ? 1.564 -6.18 2.762 1 97.56 208 ARG B C 1
ATOM 3577 O O . ARG B 1 208 ? 1.163 -5.363 3.596 1 97.56 208 ARG B O 1
ATOM 3584 N N . LEU B 1 209 ? 1.684 -5.949 1.525 1 98.19 209 LEU B N 1
ATOM 3585 C CA . LEU B 1 209 ? 1.514 -4.613 0.962 1 98.19 209 LEU B CA 1
ATOM 3586 C C . LEU B 1 209 ? 0.036 -4.285 0.776 1 98.19 209 LEU B C 1
ATOM 3588 O O . LEU B 1 209 ? -0.388 -3.152 1.015 1 98.19 209 LEU B O 1
ATOM 3592 N N . GLN B 1 210 ? -0.763 -5.25 0.281 1 98.75 210 GLN B N 1
ATOM 3593 C CA . GLN B 1 210 ? -2.076 -4.945 -0.279 1 98.75 210 GLN B CA 1
ATOM 3594 C C . GLN B 1 210 ? -3.191 -5.398 0.658 1 98.75 210 GLN B C 1
ATOM 3596 O O . GLN B 1 210 ? -4.312 -4.887 0.59 1 98.75 210 GLN B O 1
ATOM 3601 N N . ALA B 1 211 ? -2.943 -6.352 1.537 1 98.62 211 ALA B N 1
ATOM 3602 C CA . ALA B 1 211 ? -4.016 -6.914 2.352 1 98.62 211 ALA B CA 1
ATOM 3603 C C . ALA B 1 211 ? -3.875 -6.5 3.812 1 98.62 211 ALA B C 1
ATOM 3605 O O . ALA B 1 211 ? -4.82 -5.984 4.414 1 98.62 211 ALA B O 1
ATOM 3606 N N . LEU B 1 212 ? -2.717 -6.609 4.355 1 97.62 212 LEU B N 1
ATOM 3607 C CA . LEU B 1 212 ? -2.525 -6.52 5.797 1 97.62 212 LEU B CA 1
ATOM 3608 C C . LEU B 1 212 ? -2.809 -5.109 6.301 1 97.62 212 LEU B C 1
ATOM 3610 O O . LEU B 1 212 ? -3.43 -4.93 7.348 1 97.62 212 LEU B O 1
ATOM 3614 N N . PRO B 1 213 ? -2.424 -4.047 5.539 1 97 213 PRO B N 1
ATOM 3615 C CA . PRO B 1 213 ? -2.701 -2.705 6.055 1 97 213 PRO B CA 1
ATOM 3616 C C . PRO B 1 213 ? -4.195 -2.42 6.184 1 97 213 PRO B C 1
ATOM 3618 O O . PRO B 1 213 ? -4.59 -1.479 6.875 1 97 213 PRO B O 1
ATOM 3621 N N . TYR B 1 214 ? -5 -3.189 5.508 1 97.62 214 TYR B N 1
ATOM 3622 C CA . TYR B 1 214 ? -6.445 -3 5.555 1 97.62 214 TYR B CA 1
ATOM 3623 C C . TYR B 1 214 ? -7.113 -4.078 6.402 1 97.62 214 TYR B C 1
ATOM 3625 O O . TYR B 1 214 ? -8.336 -4.109 6.527 1 97.62 214 TYR B O 1
ATOM 3633 N N . GLY B 1 215 ? -6.316 -5.031 6.957 1 96.94 215 GLY B N 1
ATOM 3634 C CA . GLY B 1 215 ? -6.867 -6.113 7.758 1 96.94 215 GLY B CA 1
ATOM 3635 C C . GLY B 1 215 ? -7.688 -7.098 6.941 1 96.94 215 GLY B C 1
ATOM 3636 O O . GLY B 1 215 ? -8.648 -7.68 7.445 1 96.94 215 GLY B O 1
ATOM 3637 N N . LEU B 1 216 ? -7.387 -7.27 5.695 1 98.38 216 LEU B N 1
ATOM 3638 C CA . LEU B 1 216 ? -8.148 -8.148 4.816 1 98.38 216 LEU B CA 1
ATOM 3639 C C . LEU B 1 216 ? -7.727 -9.602 5.004 1 98.38 216 LEU B C 1
ATOM 3641 O O . LEU B 1 216 ? -6.539 -9.898 5.164 1 98.38 216 LEU B O 1
ATOM 3645 N N . ALA B 1 217 ? -8.68 -10.516 4.977 1 98.56 217 ALA B N 1
ATOM 3646 C CA . ALA B 1 217 ? -8.336 -11.93 4.844 1 98.56 217 ALA B CA 1
ATOM 3647 C C . ALA B 1 217 ? -7.5 -12.172 3.588 1 98.56 217 ALA B C 1
ATOM 3649 O O . ALA B 1 217 ? -7.77 -11.594 2.533 1 98.56 217 ALA B O 1
ATOM 3650 N N . ASN B 1 218 ? -6.5 -13.016 3.734 1 98.75 218 ASN B N 1
ATOM 3651 C CA . ASN B 1 218 ? -5.566 -13.172 2.625 1 98.75 218 ASN B CA 1
ATOM 3652 C C . ASN B 1 218 ? -4.84 -14.516 2.693 1 98.75 218 ASN B C 1
ATOM 3654 O O . ASN B 1 218 ? -4.672 -15.078 3.775 1 98.75 218 ASN B O 1
ATOM 3658 N N . VAL B 1 219 ? -4.418 -15.023 1.557 1 98.75 219 VAL B N 1
ATOM 3659 C CA . VAL B 1 219 ? -3.656 -16.266 1.474 1 98.75 219 VAL B CA 1
ATOM 3660 C C . VAL B 1 219 ? -2.922 -16.328 0.136 1 98.75 219 VAL B C 1
ATOM 3662 O O . VAL B 1 219 ? -3.391 -15.781 -0.864 1 98.75 219 VAL B O 1
ATOM 3665 N N . MET B 1 220 ? -1.776 -16.859 0.135 1 98.81 220 MET B N 1
ATOM 3666 C CA . MET B 1 220 ? -1.058 -17.219 -1.086 1 98.81 220 MET B CA 1
ATOM 3667 C C . MET B 1 220 ? -1.114 -18.719 -1.337 1 98.81 220 MET B C 1
ATOM 3669 O O . MET B 1 220 ? -0.874 -19.516 -0.426 1 98.81 220 MET B O 1
ATOM 3673 N N . LEU B 1 221 ? -1.478 -19.094 -2.543 1 98.81 221 LEU B N 1
ATOM 3674 C CA . LEU B 1 221 ? -1.524 -20.5 -2.939 1 98.81 221 LEU B CA 1
ATOM 3675 C C . LEU B 1 221 ? -0.38 -20.828 -3.893 1 98.81 221 LEU B C 1
ATOM 3677 O O . LEU B 1 221 ? -0.08 -20.062 -4.805 1 98.81 221 LEU B O 1
ATOM 3681 N N . GLU B 1 222 ? 0.238 -21.938 -3.701 1 98.44 222 GLU B N 1
ATOM 3682 C CA . GLU B 1 222 ? 1.296 -22.5 -4.535 1 98.44 222 GLU B CA 1
ATOM 3683 C C . GLU B 1 222 ? 0.945 -23.906 -4.992 1 98.44 222 GLU B C 1
ATOM 3685 O O . GLU B 1 222 ? 0.852 -24.828 -4.176 1 98.44 222 GLU B O 1
ATOM 3690 N N . ILE B 1 223 ? 0.8 -24.062 -6.262 1 98.75 223 ILE B N 1
ATOM 3691 C CA . ILE B 1 223 ? 0.432 -25.359 -6.793 1 98.75 223 ILE B CA 1
ATOM 3692 C C . ILE B 1 223 ? 1.59 -25.938 -7.605 1 98.75 223 ILE B C 1
ATOM 3694 O O . ILE B 1 223 ? 2.197 -25.234 -8.414 1 98.75 223 ILE B O 1
ATOM 3698 N N . ARG B 1 224 ? 1.92 -27.156 -7.395 1 98.56 224 ARG B N 1
ATOM 3699 C CA . ARG B 1 224 ? 2.943 -27.781 -8.219 1 98.56 224 ARG B CA 1
ATOM 3700 C C . ARG B 1 224 ? 2.545 -27.781 -9.688 1 98.56 224 ARG B C 1
ATOM 3702 O O . ARG B 1 224 ? 1.454 -28.234 -10.039 1 98.56 224 ARG B O 1
ATOM 3709 N N . ASN B 1 225 ? 3.424 -27.312 -10.531 1 98 225 ASN B N 1
ATOM 3710 C CA . ASN B 1 225 ? 2.996 -26.891 -11.859 1 98 225 ASN B CA 1
ATOM 3711 C C . ASN B 1 225 ? 2.701 -28.094 -12.758 1 98 225 ASN B C 1
ATOM 3713 O O . ASN B 1 225 ? 1.96 -27.969 -13.734 1 98 225 ASN B O 1
ATOM 3717 N N . ASP B 1 226 ? 3.225 -29.328 -12.516 1 98 226 ASP B N 1
ATOM 3718 C CA . ASP B 1 226 ? 2.887 -30.516 -13.305 1 98 226 ASP B CA 1
ATOM 3719 C C . ASP B 1 226 ? 1.42 -30.891 -13.117 1 98 226 ASP B C 1
ATOM 3721 O O . ASP B 1 226 ? 0.844 -31.594 -13.953 1 98 226 ASP B O 1
ATOM 3725 N N . LEU B 1 227 ? 0.746 -30.438 -12.031 1 98.62 227 LEU B N 1
ATOM 3726 C CA . LEU B 1 227 ? -0.652 -30.75 -11.742 1 98.62 227 LEU B CA 1
ATOM 3727 C C . LEU B 1 227 ? -1.58 -29.781 -12.477 1 98.62 227 LEU B C 1
ATOM 3729 O O . LEU B 1 227 ? -2.797 -29.984 -12.492 1 98.62 227 LEU B O 1
ATOM 3733 N N . ILE B 1 228 ? -1.028 -28.703 -13.062 1 98.81 228 ILE B N 1
ATOM 3734 C CA . ILE B 1 228 ? -1.803 -27.719 -13.805 1 98.81 228 ILE B CA 1
ATOM 3735 C C . ILE B 1 228 ? -1.098 -27.375 -15.117 1 98.81 228 ILE B C 1
ATOM 3737 O O . ILE B 1 228 ? -1.015 -26.219 -15.508 1 98.81 228 ILE B O 1
ATOM 3741 N N . ALA B 1 229 ? -0.621 -28.359 -15.805 1 98.25 229 ALA B N 1
ATOM 3742 C CA . ALA B 1 229 ? 0.26 -28.188 -16.953 1 98.25 229 ALA B CA 1
ATOM 3743 C C . ALA B 1 229 ? -0.545 -27.969 -18.234 1 98.25 229 ALA B C 1
ATOM 3745 O O . ALA B 1 229 ? -0.004 -27.516 -19.25 1 98.25 229 ALA B O 1
ATOM 3746 N N . THR B 1 230 ? -1.822 -28.375 -18.297 1 98.44 230 THR B N 1
ATOM 3747 C CA . THR B 1 230 ? -2.703 -28.219 -19.453 1 98.44 230 THR B CA 1
ATOM 3748 C C . THR B 1 230 ? -3.982 -27.484 -19.062 1 98.44 230 THR B C 1
ATOM 3750 O O . THR B 1 230 ? -4.34 -27.422 -17.875 1 98.44 230 THR B O 1
ATOM 3753 N N . PRO B 1 231 ? -4.648 -26.891 -20.062 1 98.5 231 PRO B N 1
ATOM 3754 C CA . PRO B 1 231 ? -5.922 -26.234 -19.75 1 98.5 231 PRO B CA 1
ATOM 3755 C C . PRO B 1 231 ? -6.895 -27.156 -19.016 1 98.5 231 PRO B C 1
ATOM 3757 O O . PRO B 1 231 ? -7.602 -26.703 -18.109 1 98.5 231 PRO B O 1
ATOM 3760 N N . GLU B 1 232 ? -6.914 -28.422 -19.391 1 98.69 232 GLU B N 1
ATOM 3761 C CA . GLU B 1 232 ? -7.789 -29.375 -18.734 1 98.69 232 GLU B CA 1
ATOM 3762 C C . GLU B 1 232 ? -7.395 -29.578 -17.266 1 98.69 232 GLU B C 1
ATOM 3764 O O . GLU B 1 232 ? -8.258 -29.641 -16.391 1 98.69 232 GLU B O 1
ATOM 3769 N N . ALA B 1 233 ? -6.109 -29.703 -17.031 1 98.88 233 ALA B N 1
ATOM 3770 C CA . ALA B 1 233 ? -5.621 -29.875 -15.664 1 98.88 233 ALA B CA 1
ATOM 3771 C C . ALA B 1 233 ? -5.887 -28.625 -14.82 1 98.88 233 ALA B C 1
ATOM 3773 O O . ALA B 1 233 ? -6.188 -28.734 -13.625 1 98.88 233 ALA B O 1
ATOM 3774 N N . GLU B 1 234 ? -5.75 -27.438 -15.43 1 98.94 234 GLU B N 1
ATOM 3775 C CA . GLU B 1 234 ? -6.082 -26.188 -14.758 1 98.94 234 GLU B CA 1
ATOM 3776 C C . GLU B 1 234 ? -7.543 -26.172 -14.32 1 98.94 234 GLU B C 1
ATOM 3778 O O . GLU B 1 234 ? -7.848 -25.828 -13.18 1 98.94 234 GLU B O 1
ATOM 3783 N N . GLU B 1 235 ? -8.414 -26.562 -15.219 1 98.88 235 GLU B N 1
ATOM 3784 C CA . GLU B 1 235 ? -9.844 -26.609 -14.914 1 98.88 235 GLU B CA 1
ATOM 3785 C C . GLU B 1 235 ? -10.148 -27.609 -13.805 1 98.88 235 GLU B C 1
ATOM 3787 O O . GLU B 1 235 ? -10.953 -27.344 -12.922 1 98.88 235 GLU B O 1
ATOM 3792 N N . ALA B 1 236 ? -9.531 -28.75 -13.875 1 98.81 236 ALA B N 1
ATOM 3793 C CA . ALA B 1 236 ? -9.742 -29.781 -12.852 1 98.81 236 ALA B CA 1
ATOM 3794 C C . ALA B 1 236 ? -9.289 -29.281 -11.484 1 98.81 236 ALA B C 1
ATOM 3796 O O . ALA B 1 236 ? -9.961 -29.531 -10.477 1 98.81 236 ALA B O 1
ATOM 3797 N N . MET B 1 237 ? -8.156 -28.672 -11.453 1 98.94 237 MET B N 1
ATOM 3798 C CA . MET B 1 237 ? -7.656 -28.141 -10.195 1 98.94 237 MET B CA 1
ATOM 3799 C C . MET B 1 237 ? -8.578 -27.031 -9.672 1 98.94 237 MET B C 1
ATOM 3801 O O . MET B 1 237 ? -8.828 -26.953 -8.461 1 98.94 237 MET B O 1
ATOM 3805 N N . ALA B 1 238 ? -9.07 -26.156 -10.562 1 98.94 238 ALA B N 1
ATOM 3806 C CA . ALA B 1 238 ? -10.023 -25.125 -10.156 1 98.94 238 ALA B CA 1
ATOM 3807 C C . ALA B 1 238 ? -11.281 -25.75 -9.562 1 98.94 238 ALA B C 1
ATOM 3809 O O . ALA B 1 238 ? -11.828 -25.25 -8.578 1 98.94 238 ALA B O 1
ATOM 3810 N N . ASP B 1 239 ? -11.75 -26.859 -10.148 1 98.75 239 ASP B N 1
ATOM 3811 C CA . ASP B 1 239 ? -12.906 -27.578 -9.617 1 98.75 239 ASP B CA 1
ATOM 3812 C C . ASP B 1 239 ? -12.656 -28.047 -8.188 1 98.75 239 ASP B C 1
ATOM 3814 O O . ASP B 1 239 ? -13.57 -28.078 -7.367 1 98.75 239 ASP B O 1
ATOM 3818 N N . ARG B 1 240 ? -11.461 -28.422 -7.977 1 98.62 240 ARG B N 1
ATOM 3819 C CA . ARG B 1 240 ? -11.086 -28.953 -6.672 1 98.62 240 ARG B CA 1
ATOM 3820 C C . ARG B 1 240 ? -10.922 -27.828 -5.648 1 98.62 240 ARG B C 1
ATOM 3822 O O . ARG B 1 240 ? -11.406 -27.953 -4.52 1 98.62 240 ARG B O 1
ATOM 3829 N N . LEU B 1 241 ? -10.305 -26.734 -5.988 1 98.88 241 LEU B N 1
ATOM 3830 C CA . LEU B 1 241 ? -9.883 -25.719 -5.031 1 98.88 241 LEU B CA 1
ATOM 3831 C C . LEU B 1 241 ? -11.008 -24.719 -4.77 1 98.88 241 LEU B C 1
ATOM 3833 O O . LEU B 1 241 ? -11.094 -24.141 -3.678 1 98.88 241 LEU B O 1
ATOM 3837 N N . ALA B 1 242 ? -11.891 -24.453 -5.742 1 98.88 242 ALA B N 1
ATOM 3838 C CA . ALA B 1 242 ? -12.922 -23.438 -5.598 1 98.88 242 ALA B CA 1
ATOM 3839 C C . ALA B 1 242 ? -13.812 -23.719 -4.387 1 98.88 242 ALA B C 1
ATOM 3841 O O . ALA B 1 242 ? -14.008 -22.844 -3.535 1 98.88 242 ALA B O 1
ATOM 3842 N N . PRO B 1 243 ? -14.383 -24.984 -4.238 1 98.69 243 PRO B N 1
ATOM 3843 C CA . PRO B 1 243 ? -15.203 -25.234 -3.053 1 98.69 243 PRO B CA 1
ATOM 3844 C C . PRO B 1 243 ? -14.406 -25.125 -1.753 1 98.69 243 PRO B C 1
ATOM 3846 O O . PRO B 1 243 ? -14.953 -24.734 -0.721 1 98.69 243 PRO B O 1
ATOM 3849 N N . ILE B 1 244 ? -13.148 -25.484 -1.768 1 98.81 244 ILE B N 1
ATOM 3850 C CA . ILE B 1 244 ? -12.281 -25.391 -0.597 1 98.81 244 ILE B CA 1
ATOM 3851 C C . ILE B 1 244 ? -12.164 -23.938 -0.163 1 98.81 244 ILE B C 1
ATOM 3853 O O . ILE B 1 244 ? -12.352 -23.609 1.015 1 98.81 244 ILE B O 1
ATOM 3857 N N . LEU B 1 245 ? -11.867 -23.047 -1.113 1 98.88 245 LEU B N 1
ATOM 3858 C CA . LEU B 1 245 ? -11.734 -21.609 -0.827 1 98.88 245 LEU B CA 1
ATOM 3859 C C . LEU B 1 245 ? -13.047 -21.031 -0.31 1 98.88 245 LEU B C 1
ATOM 3861 O O . LEU B 1 245 ? -13.055 -20.266 0.646 1 98.88 245 LEU B O 1
ATOM 3865 N N . ALA B 1 246 ? -14.164 -21.438 -0.925 1 98.56 246 ALA B N 1
ATOM 3866 C CA . ALA B 1 246 ? -15.477 -20.953 -0.502 1 98.56 246 ALA B CA 1
ATOM 3867 C C . ALA B 1 246 ? -15.781 -21.375 0.929 1 98.56 246 ALA B C 1
ATOM 3869 O O . ALA B 1 246 ? -16.219 -20.562 1.747 1 98.56 246 ALA B O 1
ATOM 3870 N N . ARG B 1 247 ? -15.539 -22.656 1.238 1 98.38 247 ARG B N 1
ATOM 3871 C CA . ARG B 1 247 ? -15.797 -23.156 2.584 1 98.38 247 ARG B CA 1
ATOM 3872 C C . ARG B 1 247 ? -14.867 -22.5 3.6 1 98.38 247 ARG B C 1
ATOM 3874 O O . ARG B 1 247 ? -15.281 -22.188 4.719 1 98.38 247 ARG B O 1
ATOM 3881 N N . ALA B 1 248 ? -13.586 -22.359 3.197 1 98.69 248 ALA B N 1
ATOM 3882 C CA . ALA B 1 248 ? -12.617 -21.719 4.086 1 98.69 248 ALA B CA 1
ATOM 3883 C C . ALA B 1 248 ? -13.062 -20.297 4.453 1 98.69 248 ALA B C 1
ATOM 3885 O O . ALA B 1 248 ? -13.031 -19.922 5.629 1 98.69 248 ALA B O 1
ATOM 3886 N N . LEU B 1 249 ? -13.453 -19.531 3.455 1 98 249 LEU B N 1
ATOM 3887 C CA . LEU B 1 249 ? -13.938 -18.188 3.725 1 98 249 LEU B CA 1
ATOM 3888 C C . LEU B 1 249 ? -15.148 -18.219 4.645 1 98 249 LEU B C 1
ATOM 3890 O O . LEU B 1 249 ? -15.242 -17.406 5.578 1 98 249 LEU B O 1
ATOM 3894 N N . GLY B 1 250 ? -16.094 -19.094 4.406 1 97.06 250 GLY B N 1
ATOM 3895 C CA . GLY B 1 250 ? -17.297 -19.234 5.215 1 97.06 250 GLY B CA 1
ATOM 3896 C C . GLY B 1 250 ? -17.016 -19.578 6.664 1 97.06 250 GLY B C 1
ATOM 3897 O O . GLY B 1 250 ? -17.797 -19.25 7.555 1 97.06 250 GLY B O 1
ATOM 3898 N N . SER B 1 251 ? -15.93 -20.203 6.863 1 95.94 251 SER B N 1
ATOM 3899 C CA . SER B 1 251 ? -15.609 -20.672 8.211 1 95.94 251 SER B CA 1
ATOM 3900 C C . SER B 1 251 ? -14.938 -19.578 9.031 1 95.94 251 SER B C 1
ATOM 3902 O O . SER B 1 251 ? -14.789 -19.719 10.25 1 95.94 251 SER B O 1
ATOM 3904 N N . LEU B 1 252 ? -14.508 -18.531 8.344 1 93.19 252 LEU B N 1
ATOM 3905 C CA . LEU B 1 252 ? -13.859 -17.453 9.078 1 93.19 252 LEU B CA 1
ATOM 3906 C C . LEU B 1 252 ? -14.859 -16.719 9.977 1 93.19 252 LEU B C 1
ATOM 3908 O O . LEU B 1 252 ? -16.016 -16.531 9.594 1 93.19 252 LEU B O 1
ATOM 3912 N N . ALA B 1 253 ? -14.633 -16.875 11.227 1 70.88 253 ALA B N 1
ATOM 3913 C CA . ALA B 1 253 ? -15.492 -16.141 12.164 1 70.88 253 ALA B CA 1
ATOM 3914 C C . ALA B 1 253 ? -15.656 -14.695 11.727 1 70.88 253 ALA B C 1
ATOM 3916 O O . ALA B 1 253 ? -14.766 -14.117 11.102 1 70.88 253 ALA B O 1
ATOM 3917 N N . ALA B 1 254 ? -16.984 -14.383 11.578 1 58.03 254 ALA B N 1
ATOM 3918 C CA . ALA B 1 254 ? -17.25 -12.977 11.312 1 58.03 254 ALA B CA 1
ATOM 3919 C C . ALA B 1 254 ? -16.266 -12.078 12.055 1 58.03 254 ALA B C 1
ATOM 3921 O O . ALA B 1 254 ? -15.867 -12.383 13.18 1 58.03 254 ALA B O 1
ATOM 3922 N N . PRO B 1 255 ? -15.516 -11.242 11.297 1 46.25 255 PRO B 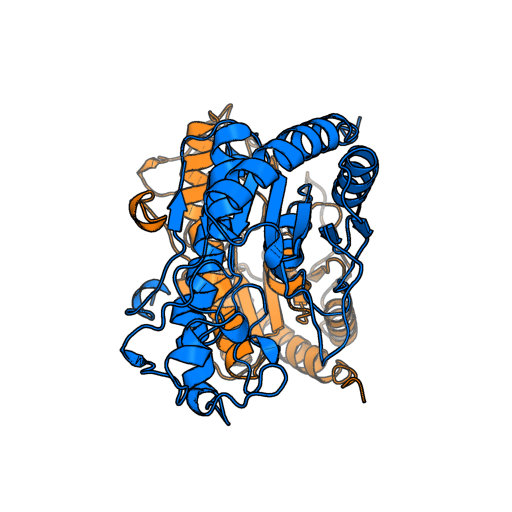N 1
ATOM 3923 C CA . PRO B 1 255 ? -14.68 -10.328 12.086 1 46.25 255 PRO B CA 1
ATOM 3924 C C . PRO B 1 255 ? -15.383 -9.844 13.359 1 46.25 255 PRO B C 1
ATOM 3926 O O . PRO B 1 255 ? -16.609 -9.68 13.367 1 46.25 255 PRO B O 1
ATOM 3929 N N . ALA B 1 256 ? -14.906 -10.203 14.594 1 38 256 ALA B N 1
ATOM 3930 C CA . ALA B 1 256 ? -15.57 -9.672 15.789 1 38 256 ALA B CA 1
ATOM 3931 C C . ALA B 1 256 ? -16.047 -8.242 15.555 1 38 256 ALA B C 1
ATOM 3933 O O . ALA B 1 256 ? -15.258 -7.348 15.273 1 38 256 ALA B O 1
ATOM 3934 N N . MET B 1 257 ? -17.172 -7.926 14.969 1 31.11 257 MET B N 1
ATOM 3935 C CA . MET B 1 257 ? -17.609 -6.555 15.195 1 31.11 257 MET B CA 1
ATOM 3936 C C . MET B 1 257 ? -17.234 -6.082 16.594 1 31.11 257 MET B C 1
ATOM 3938 O O . MET B 1 257 ? -17.375 -6.824 17.562 1 31.11 257 MET B O 1
ATOM 3942 N N . ALA B 1 258 ? -16.219 -5.246 16.703 1 31.41 258 ALA B N 1
ATOM 3943 C CA . ALA B 1 258 ? -16.109 -4.609 18.016 1 31.41 258 ALA B CA 1
ATOM 3944 C C . ALA B 1 258 ? -17.484 -4.258 18.562 1 31.41 258 ALA B C 1
ATOM 3946 O O . ALA B 1 258 ? -18.203 -3.426 18 1 31.41 258 ALA B O 1
ATOM 3947 N N . GLY B 1 259 ? -18.328 -5.18 19.031 1 23.5 259 GLY B N 1
ATOM 3948 C CA . GLY B 1 259 ? -19.328 -4.668 19.953 1 23.5 259 GLY B CA 1
ATOM 3949 C C . GLY B 1 259 ? -18.766 -3.689 20.969 1 23.5 259 GLY B C 1
ATOM 3950 O O . GLY B 1 259 ? -17.594 -3.762 21.312 1 23.5 259 GLY B O 1
#

Sequence (518 aa):
MTFADMTPDRYPAILENASARSRFLLVCEHASHAIPGRWGDLGLPEELRQAHIAWDPGALGLSRGLARRLDAGLVHAPVSRLVYDCNRAPDQPGAMAERSEMHEIPGNRRLSPEERAARTAAIYAPFHADLRAEIVRRLAQGVPPVLVTIHSFTPVWHGKPRAVEFGIIHDHDPALALAVLEESRDSGLVCGLNEPYSAADDVTHTLRLQALPYGLANVMLEIRNDLIATPEAEEAMADRLAPILARALGSLAAPAMAGMTFADMTPDRYPAILENASARSRFLLVCEHASHAIPGRWGDLGLPEELRQAHIAWDPGALGLSRGLARRLDAGLVHAPVSRLVYDCNRAPDQPGAMAERSEMHEIPGNRRLSPEERAARTAAIYAPFHADLRAEIVRRLAQGVPPVLVTIHSFTPVWHGKPRAVEFGIIHDHDPALALAVLEESRDSGLVCGLNEPYSAADDVTHTLRLQALPYGLANVMLEIRNDLIATPEAEEAMADRLAPILARALGSLAAPAMAG

Organism: Cereibacter sphaeroides (strain ATCC 17023 / DSM 158 / JCM 6121 / CCUG 31486 / LMG 2827 / NBRC 12203 / NCIMB 8253 / ATH 2.4.1.) (NCBI:txid272943)

Radius of gyration: 23.69 Å; Cα contacts (8 Å, |Δi|>4): 1109; chains: 2; bounding box: 51×69×53 Å

Nearest PDB structures (foldseek):
  2odf-assembly1_A  TM=9.819E-01  e=1.704E-33  Agrobacterium fabrum str. C58
  2odf-assembly2_B  TM=9.485E-01  e=1.105E-30  Agrobacterium fabrum str. C58
  4bmy-assembly1_B  TM=4.126E-01  e=3.549E-02  Helicobacter pylori 26695
  1ybf-assembly1_C  TM=4.230E-01  e=9.832E-02  Bacteroides thetaiotaomicron VPI-5482
  3opv-assembly1_E  TM=4.019E-01  e=1.177E-01  Escherichia coli K-12

InterPro domains:
  IPR007709 N-formylglutamate amidohydrolase [PF05013] (22-228)
  IPR011227 Uncharacterised conserved protein UCP029730 [PIRSF029730] (11-248)

Foldseek 3Di:
DDPVVVAPQAFAKDKDLLVQDALAEEEEAQQELDADPVLPPLPDDPVVSPDVLFGFALQVLLVVLLCVLQSYMYIYTHHTCCLARLLDDLVDCSRNPQDDQPDGRNSSPPDDPVSSVNSCSHGNVNHLVVLQVSQVVCVVVVRHHAYEYTGEDAQAHPRHGDQFFKEKADDPDCQLSVLLVVLCPPLPGRYDYCPPHYVVVSSRSSCVVRPVVVVHHYIYMYGHNVQRNDSVSSNVVSVSRNVSSVRSVVPRPDPPPPD/DDPVVVAPAAFAKDKDLLVQDAQAEEEEAQQELDADPVLPPLPDDPVVSPDVLFGFALQVLLVVLLCVLQSYMYIYTHHTCCLARLLDDLVDCSRNPQDDQPDGRNSSPPDDPVSSVNSCSHGNVNHLVVLQVSQVVCVVVVRHHAYEYTGEDAQADPRDGDQFFKEKADDPDCQLSVLLVVLCPPLPGRYDYCPPHYVVVSSRSSCVPRPVVVVHHYIYMYGHNVQRNDSVSSNVVSVSRNVSSVRSVVPRPDPPPPD

Solvent-accessible surface area (backbone atoms only — not comparable to full-atom values): 26084 Å² total; per-residue (Å²): 101,50,62,76,78,73,57,84,75,62,48,52,26,42,46,42,54,83,80,41,78,43,45,43,34,38,34,21,48,35,45,17,50,44,60,62,73,93,60,51,63,31,79,49,57,69,70,55,45,70,32,65,79,14,22,23,58,37,23,44,57,24,47,52,36,28,22,67,72,54,35,17,26,35,39,31,32,64,42,10,27,58,71,42,23,61,42,35,53,60,72,40,67,65,13,44,33,41,54,53,92,93,40,75,28,61,62,34,52,84,64,48,43,66,55,41,21,49,48,37,57,19,35,42,39,36,29,54,36,38,52,46,43,55,49,45,34,32,24,24,50,72,45,64,44,33,41,37,35,44,40,34,41,69,52,54,56,94,85,37,76,52,80,61,38,34,16,33,26,36,60,94,57,45,65,45,25,53,32,35,54,62,51,37,71,84,66,83,56,44,67,31,79,41,26,100,54,39,42,90,70,51,68,38,36,52,50,49,53,71,24,53,64,73,70,36,53,33,32,37,38,33,33,30,23,83,66,19,70,43,75,67,34,10,42,53,46,18,66,59,46,36,60,27,51,54,52,18,60,67,63,48,68,71,74,74,65,86,118,101,48,59,77,78,71,58,84,75,62,46,53,28,43,48,41,53,83,80,40,79,41,46,43,34,37,34,22,49,34,46,17,50,43,62,62,72,94,60,52,62,32,78,49,57,69,69,55,44,69,32,65,80,15,22,22,59,37,25,44,57,24,49,51,38,29,23,68,73,54,35,18,26,35,39,29,32,65,42,11,27,58,71,42,23,61,43,36,54,59,72,41,68,65,12,44,32,42,54,51,92,92,40,75,28,62,63,33,52,86,64,50,43,67,54,42,20,50,46,37,58,20,35,42,39,36,30,54,36,40,53,47,41,55,49,47,36,32,23,23,48,73,46,62,44,32,40,37,36,44,40,33,40,69,54,55,56,94,85,38,76,52,77,60,39,33,16,34,26,36,62,94,58,46,66,46,24,54,31,33,54,61,51,37,69,82,66,81,57,44,68,31,78,42,25,98,53,39,43,92,68,53,67,38,37,51,49,49,54,70,24,52,64,73,69,35,52,33,30,36,38,32,32,30,22,82,65,19,68,43,75,68,34,10,43,53,48,18,65,59,46,37,62,28,50,53,51,19,59,67,65,49,70,69,74,75,66,85,120